Protein AF-0000000065975064 (afdb_homodimer)

Organism: Mycoplasma genitalium (strain ATCC 33530 / DSM 19775 / NCTC 10195 / G37) (NCBI:txid243273)

Sequence (420 aa):
MNKGVFVVIEGVDGAGKTALIEGFKKLYPTKFLNYQLTYTREPGGTLLAEKIRQLLLNETMEPLTEAYLFAAARTEHISKLIKPAIEKEQLVISDRFVFSSFAYQGLSKKIGIDTVKQINHHALRNMMPNFTFILDCNFKEALQRMQKRGNDNLLDEFIKGKNDFDTVRSYYLSLVDKKNCFLINGDNKQEHLEKFIELLTRCLQQPTHYMNKGVFVVIEGVDGAGKTALIEGFKKLYPTKFLNYQLTYTREPGGTLLAEKIRQLLLNETMEPLTEAYLFAAARTEHISKLIKPAIEKEQLVISDRFVFSSFAYQGLSKKIGIDTVKQINHHALRNMMPNFTFILDCNFKEALQRMQKRGNDNLLDEFIKGKNDFDTVRSYYLSLVDKKNCFLINGDNKQEHLEKFIELLTRCLQQPTHY

InterPro domains:
  IPR018094 Thymidylate kinase [MF_00165] (5-204)
  IPR018094 Thymidylate kinase [TIGR00041] (1-197)
  IPR018095 Thymidylate kinase, conserved site [PS01331] (93-105)
  IPR027417 P-loop containing nucleoside triphosphate hydrolase [G3DSA:3.40.50.300] (2-200)
  IPR027417 P-loop containing nucleoside triphosphate hydrolase [SSF52540] (1-206)
  IPR039430 Thymidylate kinase-like domain [PF02223] (9-197)

Secondary structure (DSSP, 8-state):
----EEEEEEE-TTSSHHHHHHHHHHH-SSEETTEEEEEEESS-SSHHHHHHHHHHHH----HHHHHHHHHHHHHHHIIIIIHHHHHTT-EEEEE--HHHHIIIIIIIT-S-HHHHHHHHHHHHTT---SEEEEEE--HHHHHHHHHHH----HHHHGGGSHHHHHHHHHHHHHHTTSTTEEEEE-S-HHHHHHHHHHHHHHHHHS-S--/----EEEEEEE-TTSSHHHHHHHHHHH-SSEETTEEEEEEESS-SSHHHHHHHHHHHH----HHHHHHHHHHHHHHHIIIIIHHHHHTT-EEEEE--HHHHIIIIIIIT-S-HHHHHHHHHHHHTT---SEEEEEE--HHHHHHHHHHH----HHHHGGGSHHHHHHHHHHHHHHTTSTTEEEEE-SSHHHHHHHHHHHHHHHHH-----

Radius of gyration: 24.77 Å; Cα contacts (8 Å, |Δi|>4): 721; chains: 2; bounding box: 46×72×56 Å

Nearest PDB structures (foldseek):
  5h56-assembly1_B  TM=9.099E-01  e=2.171E-15  Aquifex aeolicus VF5
  5xbh-assembly1_B  TM=9.107E-01  e=6.210E-15  Aquifex aeolicus VF5
  4qgh-assembly1_B  TM=8.511E-01  e=8.528E-16  Staphylococcus aureus subsp. aureus MRSA252
  4mqb-assembly1_A  TM=8.575E-01  e=1.442E-15  Staphylococcus aureus subsp. aureus Mu50
  3v9p-assembly3_B-2  TM=7.495E-01  e=4.301E-12  Burkholderia thailandensis E264

Foldseek 3Di:
DAFEAEEEEAEDAQLCLVVLVVVVCVVPVADDDHAGEAEEEPCPRDPVSVVLVVCLFAPDDQLVVNLLSRLVSLLCNCVPPVVVRRVVVHYYYYYDDLLLSLLCSQWLSVPHSVVSCVSNVVSCVVPDGQAYEYRYDDLVSSLVSVVVVVDDTPSNVSCNDPVSVCSSRVSLVVCCVPPRYHYAYSHDSVVRNVVVSVVVVCCSPVVDDD/DAFEAEEEEDEDAQLCLVVLVVVVCVVPVADDDHAGEAEEEPCPRDPVSVVLVVCLFAPDDQLVVNLLSRLVSLLCNCVPPVVVRRVVVHYYYYYDDLLLSLLCSQWLSVPHSVVSCVSNVVSCVVPDGQAYEYRYDDLVSSLVSVVVVVDDTPSNVSCNDPVSVCSSRVSLVVCCVPPRYHYAYSHDSVVRNVVCSVVVVCCRPCVDDD

pLDDT: mean 92.44, std 10.96, range [35.47, 98.88]

Structure (mmCIF, N/CA/C/O backbone):
data_AF-0000000065975064-model_v1
#
loop_
_entity.id
_entity.type
_entity.pdbx_description
1 polymer 'Thymidylate kinase'
#
loop_
_atom_site.group_PDB
_atom_site.id
_atom_site.type_symbol
_atom_site.label_atom_id
_atom_site.label_alt_id
_atom_site.label_comp_id
_atom_site.label_asym_id
_atom_site.label_entity_id
_atom_site.label_seq_id
_atom_site.pdbx_PDB_ins_code
_atom_site.Cartn_x
_atom_site.Cartn_y
_atom_site.Cartn_z
_atom_site.occupancy
_atom_site.B_iso_or_equiv
_atom_site.auth_seq_id
_atom_site.auth_comp_id
_atom_site.auth_asym_id
_atom_site.auth_atom_id
_atom_site.pdbx_PDB_model_num
ATOM 1 N N . MET A 1 1 ? -24.016 27.094 7.59 1 41.75 1 MET A N 1
ATOM 2 C CA . MET A 1 1 ? -23.422 25.969 8.32 1 41.75 1 MET A CA 1
ATOM 3 C C . MET A 1 1 ? -21.984 25.734 7.875 1 41.75 1 MET A C 1
ATOM 5 O O . MET A 1 1 ? -21.703 25.625 6.68 1 41.75 1 MET A O 1
ATOM 9 N N . ASN A 1 2 ? -20.891 26 8.727 1 58.84 2 ASN A N 1
ATOM 10 C CA . ASN A 1 2 ? -19.516 26.094 8.258 1 58.84 2 ASN A CA 1
ATOM 11 C C . ASN A 1 2 ? -19 24.766 7.727 1 58.84 2 ASN A C 1
ATOM 13 O O . ASN A 1 2 ? -19.422 23.703 8.203 1 58.84 2 ASN A O 1
ATOM 17 N N . LYS A 1 3 ? -18.594 24.547 6.613 1 86.44 3 LYS A N 1
ATOM 18 C CA . LYS A 1 3 ? -18.047 23.344 5.988 1 86.44 3 LYS A CA 1
ATOM 19 C C . LYS A 1 3 ? -16.781 22.875 6.707 1 86.44 3 LYS A C 1
ATOM 21 O O . LYS A 1 3 ? -16.016 23.688 7.223 1 86.44 3 LYS A O 1
ATOM 26 N N . GLY A 1 4 ? -16.688 21.656 7.012 1 96.69 4 GLY A N 1
ATOM 27 C CA . GLY A 1 4 ? -15.469 21.109 7.586 1 96.69 4 GLY A CA 1
ATOM 28 C C . GLY A 1 4 ? -14.211 21.609 6.895 1 96.69 4 GLY A C 1
ATOM 29 O O . GLY A 1 4 ? -14.242 21.953 5.715 1 96.69 4 GLY A O 1
ATOM 30 N N . VAL A 1 5 ? -13.164 21.797 7.715 1 97.38 5 VAL A N 1
ATOM 31 C CA . VAL A 1 5 ? -11.906 22.312 7.184 1 97.38 5 VAL A CA 1
ATOM 32 C C . VAL A 1 5 ? -10.781 21.328 7.492 1 97.38 5 VAL A C 1
ATOM 34 O O . VAL A 1 5 ? -10.68 20.828 8.617 1 97.38 5 VAL A O 1
ATOM 37 N N . PHE A 1 6 ? -10.039 21.031 6.559 1 98.12 6 PHE A N 1
ATOM 38 C CA . PHE A 1 6 ? -8.883 20.156 6.703 1 98.12 6 PHE A CA 1
ATOM 39 C C . PHE A 1 6 ? -7.586 20.953 6.621 1 98.12 6 PHE A C 1
ATOM 41 O O . PHE A 1 6 ? -7.27 21.531 5.582 1 98.12 6 PHE A O 1
ATOM 48 N N . VAL A 1 7 ? -6.844 20.922 7.727 1 98.12 7 VAL A N 1
ATOM 49 C CA . VAL A 1 7 ? -5.602 21.672 7.859 1 98.12 7 VAL A CA 1
ATOM 50 C C . VAL A 1 7 ? -4.438 20.719 8.109 1 98.12 7 VAL A C 1
ATOM 52 O O . VAL A 1 7 ? -4.555 19.781 8.891 1 98.12 7 VAL A O 1
ATOM 55 N N . VAL A 1 8 ? -3.324 20.984 7.469 1 98.56 8 VAL A N 1
ATOM 56 C CA . VAL A 1 8 ? -2.166 20.094 7.609 1 98.56 8 VAL A CA 1
ATOM 57 C C . VAL A 1 8 ? -0.935 20.922 7.98 1 98.56 8 VAL A C 1
ATOM 59 O O . VAL A 1 8 ? -0.731 22.016 7.449 1 98.56 8 VAL A O 1
ATOM 62 N N . ILE A 1 9 ? -0.156 20.375 8.898 1 98.25 9 ILE A N 1
ATOM 63 C CA . ILE A 1 9 ? 1.151 20.922 9.234 1 98.25 9 ILE A CA 1
ATOM 64 C C . ILE A 1 9 ? 2.25 20.062 8.609 1 98.25 9 ILE A C 1
ATOM 66 O O . ILE A 1 9 ? 2.379 18.891 8.93 1 98.25 9 ILE A O 1
ATOM 70 N N . GLU A 1 10 ? 3.031 20.656 7.703 1 98.06 10 GLU A N 1
ATOM 71 C CA . GLU A 1 10 ? 4.133 19.984 7.023 1 98.06 10 GLU A CA 1
ATOM 72 C C . GLU A 1 10 ? 5.477 20.609 7.387 1 98.06 10 GLU A C 1
ATOM 74 O O . GLU A 1 10 ? 5.523 21.734 7.914 1 98.06 10 GLU A O 1
ATOM 79 N N . GLY A 1 11 ? 6.527 19.891 7.062 1 95.69 11 GLY A N 1
ATOM 80 C CA . GLY A 1 11 ? 7.883 20.359 7.32 1 95.69 11 GLY A CA 1
ATOM 81 C C . GLY A 1 11 ? 8.867 19.234 7.547 1 95.69 11 GLY A C 1
ATOM 82 O O . GLY A 1 11 ? 8.469 18.078 7.707 1 95.69 11 GLY A O 1
ATOM 83 N N . VAL A 1 12 ? 10.117 19.578 7.59 1 92.88 12 VAL A N 1
ATOM 84 C CA . VAL A 1 12 ? 11.172 18.594 7.75 1 92.88 12 VAL A CA 1
ATOM 85 C C . VAL A 1 12 ? 11.133 18.016 9.164 1 92.88 12 VAL A C 1
ATOM 87 O O . VAL A 1 12 ? 10.516 18.594 10.062 1 92.88 12 VAL A O 1
ATOM 90 N N . ASP A 1 13 ? 11.734 16.875 9.297 1 90.56 13 ASP A N 1
ATOM 91 C CA . ASP A 1 13 ? 11.883 16.297 10.633 1 90.56 13 ASP A CA 1
ATOM 92 C C . ASP A 1 13 ? 12.664 17.234 11.547 1 90.56 13 ASP A C 1
ATOM 94 O O . ASP A 1 13 ? 13.648 17.844 11.133 1 90.56 13 ASP A O 1
ATOM 98 N N . GLY A 1 14 ? 12.148 17.391 12.703 1 89 14 GLY A N 1
ATOM 99 C CA . GLY A 1 14 ? 12.812 18.281 13.648 1 89 14 GLY A CA 1
ATOM 100 C C . GLY A 1 14 ? 12.375 19.719 13.523 1 89 14 GLY A C 1
ATOM 101 O O . GLY A 1 14 ? 12.891 20.594 14.227 1 89 14 GLY A O 1
ATOM 102 N N . ALA A 1 15 ? 11.406 19.984 12.703 1 92.62 15 ALA A N 1
ATOM 103 C CA . ALA A 1 15 ? 11 21.359 12.438 1 92.62 15 ALA A CA 1
ATOM 104 C C . ALA A 1 15 ? 10.156 21.906 13.586 1 92.62 15 ALA A C 1
ATOM 106 O O . ALA A 1 15 ? 9.945 23.125 13.68 1 92.62 15 ALA A O 1
ATOM 107 N N . GLY A 1 16 ? 9.664 21.047 14.445 1 91.69 16 GLY A N 1
ATOM 108 C CA . GLY A 1 16 ? 8.891 21.516 15.586 1 91.69 16 GLY A CA 1
ATOM 109 C C . GLY A 1 16 ? 7.395 21.328 15.398 1 91.69 16 GLY A C 1
ATOM 110 O O . GLY A 1 16 ? 6.594 21.984 16.062 1 91.69 16 GLY A O 1
ATOM 111 N N . LYS A 1 17 ? 6.973 20.453 14.477 1 94.56 17 LYS A N 1
ATOM 112 C CA . LYS A 1 17 ? 5.559 20.219 14.195 1 94.56 17 LYS A CA 1
ATOM 113 C C . LYS A 1 17 ? 4.832 19.688 15.43 1 94.56 17 LYS A C 1
ATOM 115 O O . LYS A 1 17 ? 3.746 20.156 15.766 1 94.56 17 LYS A O 1
ATOM 120 N N . THR A 1 18 ? 5.496 18.719 16.062 1 92.12 18 THR A N 1
ATOM 121 C CA . THR A 1 18 ? 4.895 18.109 17.25 1 92.12 18 THR A CA 1
ATOM 122 C C . THR A 1 18 ? 4.664 19.156 18.344 1 92.12 18 THR A C 1
ATOM 124 O O . THR A 1 18 ? 3.586 19.203 18.938 1 92.12 18 THR A O 1
ATOM 127 N N . ALA A 1 19 ? 5.656 19.969 18.578 1 92.69 19 ALA A N 1
ATOM 128 C CA . ALA A 1 19 ? 5.539 21.031 19.578 1 92.69 19 ALA A CA 1
ATOM 129 C C . ALA A 1 19 ? 4.422 22 19.219 1 92.69 19 ALA A C 1
ATOM 131 O O . ALA A 1 19 ? 3.666 22.438 20.094 1 92.69 19 ALA A O 1
ATOM 132 N N . LEU A 1 20 ? 4.359 22.359 17.969 1 96.38 20 LEU A N 1
ATOM 133 C CA . LEU A 1 20 ? 3.334 23.297 17.5 1 96.38 20 LEU A CA 1
ATOM 134 C C . LEU A 1 20 ? 1.938 22.719 17.734 1 96.38 20 LEU A C 1
ATOM 136 O O . LEU A 1 20 ? 1.075 23.391 18.312 1 96.38 20 LEU A O 1
ATOM 140 N N . ILE A 1 21 ? 1.72 21.5 17.312 1 96.88 21 ILE A N 1
ATOM 141 C CA . ILE A 1 21 ? 0.405 20.875 17.391 1 96.88 21 ILE A CA 1
ATOM 142 C C . ILE A 1 21 ? 0.019 20.641 18.844 1 96.88 21 ILE A C 1
ATOM 144 O O . ILE A 1 21 ? -1.125 20.875 19.234 1 96.88 21 ILE A O 1
ATOM 148 N N . GLU A 1 22 ? 0.979 20.203 19.641 1 95.88 22 GLU A N 1
ATOM 149 C CA . GLU A 1 22 ? 0.704 19.984 21.047 1 95.88 22 GLU A CA 1
ATOM 150 C C . GLU A 1 22 ? 0.386 21.297 21.766 1 95.88 22 GLU A C 1
ATOM 152 O O . GLU A 1 22 ? -0.474 21.328 22.641 1 95.88 22 GLU A O 1
ATOM 157 N N . GLY A 1 23 ? 1.129 22.359 21.453 1 96 23 GLY A N 1
ATOM 158 C CA . GLY A 1 23 ? 0.814 23.672 21.984 1 96 23 GLY A CA 1
ATOM 159 C C . GLY A 1 23 ? -0.581 24.156 21.625 1 96 23 GLY A C 1
ATOM 160 O O . GLY A 1 23 ? -1.303 24.672 22.484 1 96 23 GLY A O 1
ATOM 161 N N . PHE A 1 24 ? -0.93 23.938 20.375 1 97.62 24 PHE A N 1
ATOM 162 C CA . PHE A 1 24 ? -2.264 24.328 19.922 1 97.62 24 PHE A CA 1
ATOM 163 C C . PHE A 1 24 ? -3.332 23.5 20.641 1 97.62 24 PHE A C 1
ATOM 165 O O . PHE A 1 24 ? -4.352 24.047 21.062 1 97.62 24 PHE A O 1
ATOM 172 N N . LYS A 1 25 ? -3.064 22.266 20.75 1 97.62 25 LYS A N 1
ATOM 173 C CA . LYS A 1 25 ? -3.994 21.344 21.406 1 97.62 25 LYS A CA 1
ATOM 174 C C . LYS A 1 25 ? -4.207 21.719 22.859 1 97.62 25 LYS A C 1
ATOM 176 O O . LYS A 1 25 ? -5.309 21.578 23.391 1 97.62 25 LYS A O 1
ATOM 181 N N . LYS A 1 26 ? -3.174 22.141 23.516 1 97.06 26 LYS A N 1
ATOM 182 C CA . LYS A 1 26 ? -3.268 22.547 24.906 1 97.06 26 LYS A CA 1
ATOM 183 C C . LYS A 1 26 ? -4.156 23.781 25.047 1 97.06 26 LYS A C 1
ATOM 185 O O . LYS A 1 26 ? -4.938 23.891 26 1 97.06 26 LYS A O 1
ATOM 190 N N . LEU A 1 27 ? -4.039 24.719 24.125 1 96.69 27 LEU A N 1
ATOM 191 C CA . LEU A 1 27 ? -4.824 25.938 24.156 1 96.69 27 LEU A CA 1
ATOM 192 C C . LEU A 1 27 ? -6.262 25.672 23.719 1 96.69 27 LEU A C 1
ATOM 194 O O . LEU A 1 27 ? -7.195 26.297 24.25 1 96.69 27 LEU A O 1
ATOM 198 N N . TYR A 1 28 ? -6.363 24.75 22.781 1 97.94 28 TYR A N 1
ATOM 199 C CA . TYR A 1 28 ? -7.66 24.469 22.188 1 97.94 28 TYR A CA 1
ATOM 200 C C . TYR A 1 28 ? -7.887 22.953 22.094 1 97.94 28 TYR A C 1
ATOM 202 O O . TYR A 1 28 ? -7.816 22.375 21.016 1 97.94 28 TYR A O 1
ATOM 210 N N . PRO A 1 29 ? -8.312 22.375 23.156 1 96.19 29 PRO A N 1
ATOM 211 C CA . PRO A 1 29 ? -8.422 20.922 23.188 1 96.19 29 PRO A CA 1
ATOM 212 C C . PRO A 1 29 ? -9.602 20.391 22.375 1 96.19 29 PRO A C 1
ATOM 214 O O . PRO A 1 29 ? -9.523 19.297 21.812 1 96.19 29 PRO A O 1
ATOM 217 N N . THR A 1 30 ? -10.625 21.219 22.281 1 96.56 30 THR A N 1
ATOM 218 C CA . THR A 1 30 ? -11.828 20.641 21.688 1 96.56 30 THR A CA 1
ATOM 219 C C . THR A 1 30 ? -12.414 21.578 20.625 1 96.56 30 THR A C 1
ATOM 221 O O . THR A 1 30 ? -13.109 21.141 19.719 1 96.56 30 THR A O 1
ATOM 224 N N . LYS A 1 31 ? -12.148 22.891 20.812 1 97.44 31 LYS A N 1
ATOM 225 C CA . LYS A 1 31 ? -12.781 23.844 19.922 1 97.44 31 LYS A CA 1
ATOM 226 C C . LYS A 1 31 ? -11.836 25 19.594 1 97.44 31 LYS A C 1
ATOM 228 O O . LYS A 1 31 ? -11.016 25.391 20.438 1 97.44 31 LYS A O 1
ATOM 233 N N . PHE A 1 32 ? -11.906 25.5 18.438 1 97.69 32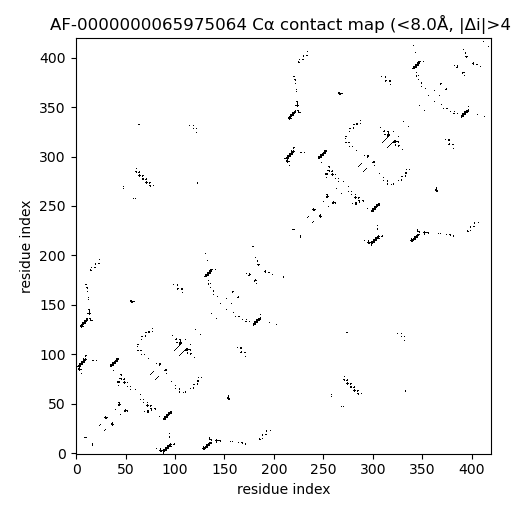 PHE A N 1
ATOM 234 C CA . PHE A 1 32 ? -11.258 26.719 17.953 1 97.69 32 PHE A CA 1
ATOM 235 C C . PHE A 1 32 ? -12.203 27.531 17.078 1 97.69 32 PHE A C 1
ATOM 237 O O . PHE A 1 32 ? -12.734 27.016 16.094 1 97.69 32 PHE A O 1
ATOM 244 N N . LEU A 1 33 ? -12.461 28.797 17.516 1 95.38 33 LEU A N 1
ATOM 245 C CA . LEU A 1 33 ? -13.539 29.578 16.922 1 95.38 33 LEU A CA 1
ATOM 246 C C . LEU A 1 33 ? -14.852 28.797 16.938 1 95.38 33 LEU A C 1
ATOM 248 O O . LEU A 1 33 ? -15.312 28.375 18 1 95.38 33 LEU A O 1
ATOM 252 N N . ASN A 1 34 ? -15.5 28.547 15.883 1 93.88 34 ASN A N 1
ATOM 253 C CA . ASN A 1 34 ? -16.781 27.859 15.867 1 93.88 34 ASN A CA 1
ATOM 254 C C . ASN A 1 34 ? -16.641 26.406 15.406 1 93.88 34 ASN A C 1
ATOM 256 O O . ASN A 1 34 ? -17.641 25.75 15.102 1 93.88 34 ASN A O 1
ATOM 260 N N . TYR A 1 35 ? -15.383 25.891 15.484 1 96.94 35 TYR A N 1
ATOM 261 C CA . TYR A 1 35 ? -15.164 24.547 14.984 1 96.94 35 TYR A CA 1
ATOM 262 C C . TYR A 1 35 ? -14.844 23.578 16.125 1 96.94 35 TYR A C 1
ATOM 264 O O . TYR A 1 35 ? -14.031 23.906 17 1 96.94 35 TYR A O 1
ATOM 272 N N . GLN A 1 36 ? -15.523 22.422 16.141 1 97.94 36 GLN A N 1
ATOM 273 C CA . GLN A 1 36 ? -14.984 21.312 16.906 1 97.94 36 GLN A CA 1
ATOM 274 C C . GLN A 1 36 ? -13.688 20.797 16.281 1 97.94 36 GLN A C 1
ATOM 276 O O . GLN A 1 36 ? -13.562 20.703 15.062 1 97.94 36 GLN A O 1
ATOM 281 N N . LEU A 1 37 ? -12.789 20.391 17.172 1 98.56 37 LEU A N 1
ATOM 282 C CA . LEU A 1 37 ? -11.461 20.062 16.672 1 98.56 37 LEU A CA 1
ATOM 283 C C . LEU A 1 37 ? -11.242 18.547 16.656 1 98.56 37 LEU A C 1
ATOM 285 O O . LEU A 1 37 ? -11.656 17.844 17.594 1 98.56 37 LEU A O 1
ATOM 289 N N . THR A 1 38 ? -10.633 18.062 15.594 1 98.38 38 THR A N 1
ATOM 290 C CA . THR A 1 38 ? -10.078 16.719 15.5 1 98.38 38 THR A CA 1
ATOM 291 C C . THR A 1 38 ? -8.594 16.766 15.141 1 98.38 38 THR A C 1
ATOM 293 O O . THR A 1 38 ? -8.211 17.391 14.148 1 98.38 38 THR A O 1
ATOM 296 N N . TYR A 1 39 ? -7.789 16.125 16 1 98.56 39 TYR A N 1
ATOM 297 C CA . TYR A 1 39 ? -6.355 16.031 15.742 1 98.56 39 TYR A CA 1
ATOM 298 C C . TYR A 1 39 ? -5.977 14.656 15.219 1 98.56 39 TYR A C 1
ATOM 300 O O . TYR A 1 39 ? -6.527 13.641 15.664 1 98.56 39 TYR A O 1
ATOM 308 N N . THR A 1 40 ? -4.996 14.602 14.258 1 98.56 40 THR A N 1
ATOM 309 C CA . THR A 1 40 ? -4.551 13.328 13.711 1 98.56 40 THR A CA 1
ATOM 310 C C . THR A 1 40 ? -3.141 13.445 13.141 1 98.56 40 THR A C 1
ATOM 312 O O . THR A 1 40 ? -2.445 14.43 13.391 1 98.56 40 THR A O 1
ATOM 315 N N . ARG A 1 41 ? -2.666 12.336 12.508 1 98.38 41 ARG A N 1
ATOM 316 C CA . ARG A 1 41 ? -1.312 12.312 11.961 1 98.38 41 ARG A CA 1
ATOM 317 C C . ARG A 1 41 ? -1.181 11.273 10.859 1 98.38 41 ARG A C 1
ATOM 319 O O . ARG A 1 41 ? -1.971 10.328 10.789 1 98.38 41 ARG A O 1
ATOM 326 N N . GLU A 1 42 ? -0.159 11.562 10.008 1 98 42 GLU A N 1
ATOM 327 C CA . GLU A 1 42 ? 0.26 10.531 9.07 1 98 42 GLU A CA 1
ATOM 328 C C . GLU A 1 42 ? 1.736 10.188 9.242 1 98 42 GLU A C 1
ATOM 330 O O . GLU A 1 42 ? 2.549 11.062 9.562 1 98 42 GLU A O 1
ATOM 335 N N . PRO A 1 43 ? 2.129 8.961 8.898 1 97.81 43 PRO A N 1
ATOM 336 C CA . PRO A 1 43 ? 1.184 7.844 8.852 1 97.81 43 PRO A CA 1
ATOM 337 C C . PRO A 1 43 ? 0.541 7.559 10.211 1 97.81 43 PRO A C 1
ATOM 339 O O . PRO A 1 43 ? 1.159 7.793 11.25 1 97.81 43 PRO A O 1
ATOM 342 N N . GLY A 1 44 ? -0.65 7.078 10.242 1 98.25 44 GLY A N 1
ATOM 343 C CA . GLY A 1 44 ? -1.399 6.801 11.453 1 98.25 44 GLY A CA 1
ATOM 344 C C . GLY A 1 44 ? -2.799 7.387 11.445 1 98.25 44 GLY A C 1
ATOM 345 O O . GLY A 1 44 ? -3.391 7.566 10.375 1 98.25 44 GLY A O 1
ATOM 346 N N . GLY A 1 45 ? -3.336 7.559 12.617 1 98 45 GLY A N 1
ATOM 347 C CA . GLY A 1 45 ? -4.609 8.25 12.758 1 98 45 GLY A CA 1
ATOM 348 C C . GLY A 1 45 ? -5.785 7.301 12.93 1 98 45 GLY A C 1
ATOM 349 O O . GLY A 1 45 ? -6.832 7.691 13.445 1 98 45 GLY A O 1
ATOM 350 N N . THR A 1 46 ? -5.668 6.09 12.453 1 98.38 46 THR A N 1
ATOM 351 C CA . THR A 1 46 ? -6.664 5.043 12.664 1 98.38 46 THR A CA 1
ATOM 352 C C . THR A 1 46 ? -6.004 3.758 13.156 1 98.38 46 THR A C 1
ATOM 354 O O . THR A 1 46 ? -4.781 3.621 13.102 1 98.38 46 THR A O 1
ATOM 357 N N . LEU A 1 47 ? -6.797 2.865 13.633 1 97.81 47 LEU A N 1
ATOM 358 C CA . LEU A 1 47 ? -6.254 1.626 14.172 1 97.81 47 LEU A CA 1
ATOM 359 C C . LEU A 1 47 ? -5.367 0.923 13.148 1 97.81 47 LEU A C 1
ATOM 361 O O . LEU A 1 47 ? -4.215 0.599 13.438 1 97.81 47 LEU A O 1
ATOM 365 N N . LEU A 1 48 ? -5.867 0.699 11.977 1 98.31 48 LEU A N 1
ATOM 366 C CA . LEU A 1 48 ? -5.102 -0.002 10.953 1 98.31 48 LEU A CA 1
ATOM 367 C C . LEU A 1 48 ? -3.924 0.846 10.477 1 98.31 48 LEU A C 1
ATOM 369 O O . LEU A 1 48 ? -2.826 0.326 10.266 1 98.31 48 LEU A O 1
ATOM 373 N N . ALA A 1 49 ? -4.141 2.115 10.297 1 98.69 49 ALA A N 1
ATOM 374 C CA . ALA A 1 49 ? -3.061 2.986 9.836 1 98.69 49 ALA A CA 1
ATOM 375 C C . ALA A 1 49 ? -1.912 3.008 10.844 1 98.69 49 ALA A C 1
ATOM 377 O O . ALA A 1 49 ? -0.746 3.127 10.461 1 98.69 49 ALA A O 1
ATOM 378 N N . GLU A 1 50 ? -2.256 2.867 12.148 1 98.62 50 GLU A N 1
ATOM 379 C CA . GLU A 1 50 ? -1.213 2.793 13.164 1 98.62 50 GLU A CA 1
ATOM 380 C C . GLU A 1 50 ? -0.427 1.489 13.055 1 98.62 50 GLU A C 1
ATOM 382 O O . GLU A 1 50 ? 0.778 1.461 13.312 1 98.62 50 GLU A O 1
ATOM 387 N N . LYS A 1 51 ? -1.076 0.436 12.75 1 98.5 51 LYS A N 1
ATOM 388 C CA . LYS A 1 51 ? -0.372 -0.824 12.531 1 98.5 51 LYS A CA 1
ATOM 389 C C . LYS A 1 51 ? 0.57 -0.728 11.336 1 98.5 51 LYS A C 1
ATOM 391 O O . LYS A 1 51 ? 1.694 -1.229 11.375 1 98.5 51 LYS A O 1
ATOM 396 N N . ILE A 1 52 ? 0.087 -0.095 10.273 1 98.69 52 ILE A N 1
ATOM 397 C CA . ILE A 1 52 ? 0.924 0.11 9.094 1 98.69 52 ILE A CA 1
ATOM 398 C C . ILE A 1 52 ? 2.111 0.999 9.453 1 98.69 52 ILE A C 1
ATOM 400 O O . ILE A 1 52 ? 3.236 0.753 9.008 1 98.69 52 ILE A O 1
ATOM 404 N N . ARG A 1 53 ? 1.876 2.023 10.289 1 98.06 53 ARG A N 1
ATOM 405 C CA . ARG A 1 53 ? 2.939 2.902 10.766 1 98.06 53 ARG A CA 1
ATOM 406 C C . ARG A 1 53 ? 4.043 2.105 11.453 1 98.06 53 ARG A C 1
ATOM 408 O O . ARG A 1 53 ? 5.23 2.385 11.258 1 98.06 53 ARG A O 1
ATOM 415 N N . GLN A 1 54 ? 3.641 1.131 12.195 1 97.88 54 GLN A N 1
ATOM 416 C CA . GLN A 1 54 ? 4.629 0.314 12.891 1 97.88 54 GLN A CA 1
ATOM 417 C C . GLN A 1 54 ? 5.531 -0.42 11.898 1 97.88 54 GLN A C 1
ATOM 419 O O . GLN A 1 54 ? 6.73 -0.571 12.141 1 97.88 54 GLN A O 1
ATOM 424 N N . LEU A 1 55 ? 4.996 -0.913 10.828 1 97.94 55 LEU A N 1
ATOM 425 C CA . LEU A 1 55 ? 5.824 -1.532 9.797 1 97.94 55 LEU A CA 1
ATOM 426 C C . LEU A 1 55 ? 6.797 -0.522 9.203 1 97.94 55 LEU A C 1
ATOM 428 O O . LEU A 1 55 ? 7.98 -0.824 9.023 1 97.94 55 LEU A O 1
ATOM 432 N N . LEU A 1 56 ? 6.297 0.675 8.898 1 97.31 56 LEU A N 1
ATOM 433 C CA . LEU A 1 56 ? 7.082 1.734 8.273 1 97.31 56 LEU A CA 1
ATOM 434 C C . LEU A 1 56 ? 8.242 2.146 9.172 1 97.31 56 LEU A C 1
ATOM 436 O O . LEU A 1 56 ? 9.328 2.469 8.68 1 97.31 56 LEU A O 1
ATOM 440 N N . LEU A 1 57 ? 8.008 2.09 10.484 1 95.12 57 LEU A N 1
ATOM 441 C CA . LEU A 1 57 ? 9 2.578 11.438 1 95.12 57 LEU A CA 1
ATOM 442 C C . LEU A 1 57 ? 10.031 1.502 11.75 1 95.12 57 LEU A C 1
ATOM 444 O O . LEU A 1 57 ? 11.172 1.814 12.109 1 95.12 57 LEU A O 1
ATOM 448 N N . ASN A 1 58 ? 9.656 0.214 11.508 1 95.31 58 ASN A N 1
ATOM 449 C CA . ASN A 1 58 ? 10.484 -0.814 12.133 1 95.31 58 ASN A CA 1
ATOM 450 C C . ASN A 1 58 ? 11.008 -1.81 11.102 1 95.31 58 ASN A C 1
ATOM 452 O O . ASN A 1 58 ? 11.914 -2.592 11.398 1 95.31 58 ASN A O 1
ATOM 456 N N . GLU A 1 59 ? 10.484 -1.798 9.953 1 96.12 59 GLU A N 1
ATOM 457 C CA . GLU A 1 59 ? 10.867 -2.795 8.961 1 96.12 59 GLU A CA 1
ATOM 458 C C . GLU A 1 59 ? 11.648 -2.158 7.812 1 96.12 59 GLU A C 1
ATOM 460 O O . GLU A 1 59 ? 11.25 -1.111 7.293 1 96.12 59 GLU A O 1
ATOM 465 N N . THR A 1 60 ? 12.773 -2.787 7.488 1 94.62 60 THR A N 1
ATOM 466 C CA . THR A 1 60 ? 13.461 -2.379 6.266 1 94.62 60 THR A CA 1
ATOM 467 C C . THR A 1 60 ? 12.648 -2.762 5.035 1 94.62 60 THR A C 1
ATOM 469 O O . THR A 1 60 ? 12.07 -3.85 4.98 1 94.62 60 THR A O 1
ATOM 472 N N . MET A 1 61 ? 12.641 -1.859 4.039 1 96.75 61 MET A N 1
ATOM 473 C CA . MET A 1 61 ? 11.828 -2.135 2.855 1 96.75 61 MET A CA 1
ATOM 474 C C . MET A 1 61 ? 12.336 -1.342 1.653 1 96.75 61 MET A C 1
ATOM 476 O O . MET A 1 61 ? 13.133 -0.416 1.806 1 96.75 61 MET A O 1
ATOM 480 N N . GLU A 1 62 ? 11.859 -1.733 0.457 1 95.25 62 GLU A N 1
ATOM 481 C CA . GLU A 1 62 ? 12.078 -0.947 -0.754 1 95.25 62 GLU A CA 1
ATOM 482 C C . GLU A 1 62 ? 11.359 0.398 -0.675 1 95.25 62 GLU A C 1
ATOM 484 O O . GLU A 1 62 ? 10.25 0.486 -0.146 1 95.25 62 GLU A O 1
ATOM 489 N N . PRO A 1 63 ? 12.023 1.415 -1.271 1 96.56 63 PRO A N 1
ATOM 490 C CA . PRO A 1 63 ? 11.367 2.725 -1.271 1 96.56 63 PRO A CA 1
ATOM 491 C C . PRO A 1 63 ? 9.969 2.684 -1.871 1 96.56 63 PRO A C 1
ATOM 493 O O . PRO A 1 63 ? 9.047 3.314 -1.345 1 96.56 63 PRO A O 1
ATOM 496 N N . LEU A 1 64 ? 9.836 1.939 -2.893 1 98.06 64 LEU A N 1
ATOM 497 C CA . LEU A 1 64 ? 8.539 1.848 -3.549 1 98.06 64 LEU A CA 1
ATOM 498 C C . LEU A 1 64 ? 7.512 1.187 -2.633 1 98.06 64 LEU A C 1
ATOM 500 O O . LEU A 1 64 ? 6.34 1.58 -2.615 1 98.06 64 LEU A O 1
ATOM 504 N N . THR A 1 65 ? 7.906 0.143 -1.886 1 98.44 65 THR A N 1
ATOM 505 C CA . THR A 1 65 ? 7.035 -0.484 -0.898 1 98.44 65 THR A CA 1
ATOM 506 C C . THR A 1 65 ? 6.555 0.539 0.126 1 98.44 65 THR A C 1
ATOM 508 O O . THR A 1 65 ? 5.371 0.566 0.477 1 98.44 65 THR A O 1
ATOM 511 N N . GLU A 1 66 ? 7.473 1.343 0.555 1 98.12 66 GLU A N 1
ATOM 512 C CA . GLU A 1 66 ? 7.16 2.396 1.518 1 98.12 66 GLU A CA 1
ATOM 513 C C . GLU A 1 66 ? 6.078 3.33 0.985 1 98.12 66 GLU A C 1
ATOM 515 O O . GLU A 1 66 ? 5.129 3.66 1.7 1 98.12 66 GLU A O 1
ATOM 520 N N . ALA A 1 67 ? 6.227 3.74 -0.266 1 98.69 67 ALA A N 1
ATOM 521 C CA . ALA A 1 67 ? 5.25 4.633 -0.886 1 98.69 67 ALA A CA 1
ATOM 522 C C . ALA A 1 67 ? 3.857 4.008 -0.883 1 98.69 67 ALA A C 1
ATOM 524 O O . ALA A 1 67 ? 2.867 4.684 -0.588 1 98.69 67 ALA A O 1
ATOM 525 N N . TYR A 1 68 ? 3.785 2.762 -1.169 1 98.88 68 TYR A N 1
ATOM 526 C CA . TYR A 1 68 ? 2.5 2.072 -1.204 1 98.88 68 TYR A CA 1
ATOM 527 C C . TYR A 1 68 ? 1.913 1.94 0.196 1 98.88 68 TYR A C 1
ATOM 529 O O . TYR A 1 68 ? 0.696 2.021 0.376 1 98.88 68 TYR A O 1
ATOM 537 N N . LEU A 1 69 ? 2.75 1.66 1.181 1 98.88 69 LEU A N 1
ATOM 538 C CA . LEU A 1 69 ? 2.262 1.544 2.551 1 98.88 69 LEU A CA 1
ATOM 539 C C . LEU A 1 69 ? 1.73 2.883 3.053 1 98.88 69 LEU A C 1
ATOM 541 O O . LEU A 1 69 ? 0.717 2.93 3.754 1 98.88 69 LEU A O 1
ATOM 545 N N . PHE A 1 70 ? 2.406 3.988 2.689 1 98.81 70 PHE A N 1
ATOM 546 C CA . PHE A 1 70 ? 1.888 5.305 3.041 1 98.81 70 PHE A CA 1
ATOM 547 C C . PHE A 1 70 ? 0.519 5.535 2.41 1 98.81 70 PHE A C 1
ATOM 549 O O . PHE A 1 70 ? -0.392 6.047 3.062 1 98.81 70 PHE A O 1
ATOM 556 N N . ALA A 1 71 ? 0.384 5.137 1.162 1 98.88 71 ALA A N 1
ATOM 557 C CA . ALA A 1 71 ? -0.89 5.305 0.468 1 98.88 71 ALA A CA 1
ATOM 558 C C . ALA A 1 71 ? -1.983 4.461 1.112 1 98.88 71 ALA A C 1
ATOM 560 O O . ALA A 1 71 ? -3.125 4.906 1.249 1 98.88 71 ALA A O 1
ATOM 561 N N . ALA A 1 72 ? -1.614 3.26 1.503 1 98.88 72 ALA A N 1
ATOM 562 C CA . ALA A 1 72 ? -2.574 2.381 2.164 1 98.88 72 ALA A CA 1
ATOM 563 C C . ALA A 1 72 ? -3.055 2.982 3.48 1 98.88 72 ALA A C 1
ATOM 565 O O . ALA A 1 72 ? -4.258 3.041 3.744 1 98.88 72 ALA A O 1
ATOM 566 N N . ALA A 1 73 ? -2.143 3.449 4.293 1 98.81 73 ALA A N 1
ATOM 567 C CA . ALA A 1 73 ? -2.488 4.078 5.566 1 98.81 73 ALA A CA 1
ATOM 568 C C . ALA A 1 73 ? -3.363 5.309 5.348 1 98.81 73 ALA A C 1
ATOM 570 O O . ALA A 1 73 ? -4.328 5.527 6.086 1 98.81 73 ALA A O 1
ATOM 571 N N . ARG A 1 74 ? -3.035 6.039 4.363 1 98.81 74 ARG A N 1
ATOM 572 C CA . ARG A 1 74 ? -3.744 7.277 4.066 1 98.81 74 ARG A CA 1
ATOM 573 C C . ARG A 1 74 ? -5.18 7 3.633 1 98.81 74 ARG A C 1
ATOM 575 O O . ARG A 1 74 ? -6.094 7.746 3.986 1 98.81 74 ARG A O 1
ATOM 582 N N . THR A 1 75 ? -5.387 5.906 2.855 1 98.44 75 THR A N 1
ATOM 583 C CA . THR A 1 75 ? -6.734 5.523 2.453 1 98.44 75 THR A CA 1
ATOM 584 C C . THR A 1 75 ? -7.625 5.305 3.674 1 98.44 75 THR A C 1
ATOM 586 O O . THR A 1 75 ? -8.75 5.812 3.729 1 98.44 75 THR A O 1
ATOM 589 N N . GLU A 1 76 ? -7.133 4.605 4.637 1 98.06 76 GLU A N 1
ATOM 590 C CA . GLU A 1 76 ? -7.867 4.355 5.871 1 98.06 76 GLU A CA 1
ATOM 591 C C . GLU A 1 76 ? -8.07 5.645 6.664 1 98.06 76 GLU A C 1
ATOM 593 O O . GLU A 1 76 ? -9.148 5.871 7.219 1 98.06 76 GLU A O 1
ATOM 598 N N . HIS A 1 77 ? -7.055 6.406 6.691 1 98.62 77 HIS A N 1
ATOM 599 C CA . HIS A 1 77 ? -7.07 7.664 7.426 1 98.62 77 HIS A CA 1
ATOM 600 C C . HIS A 1 77 ? -8.18 8.586 6.918 1 98.62 77 HIS A C 1
ATOM 602 O O . HIS A 1 77 ? -8.992 9.078 7.703 1 98.62 77 HIS A O 1
ATOM 608 N N . ILE A 1 78 ? -8.227 8.734 5.621 1 98.56 78 ILE A N 1
ATOM 609 C CA . ILE A 1 78 ? -9.211 9.609 4.984 1 98.56 78 ILE A CA 1
ATOM 610 C C . ILE A 1 78 ? -10.617 9.039 5.188 1 98.56 78 ILE A C 1
ATOM 612 O O . ILE A 1 78 ? -11.523 9.742 5.625 1 98.56 78 ILE A O 1
ATOM 616 N N . SER A 1 79 ? -10.727 7.75 4.957 1 97.5 79 SER A N 1
ATOM 617 C CA . SER A 1 79 ? -12.047 7.137 4.93 1 97.5 79 SER A CA 1
ATOM 618 C C . SER A 1 79 ? -12.641 7.039 6.332 1 97.5 79 SER A C 1
ATOM 620 O O . SER A 1 79 ? -13.852 7.184 6.508 1 97.5 79 SER A O 1
ATOM 622 N N . LYS A 1 80 ? -11.789 6.848 7.289 1 98 80 LYS A N 1
ATOM 623 C CA . LYS A 1 80 ? -12.328 6.473 8.594 1 98 80 LYS A CA 1
ATOM 624 C C . LYS A 1 80 ? -12.273 7.645 9.57 1 98 80 LYS A C 1
ATOM 626 O O . LYS A 1 80 ? -12.953 7.641 10.594 1 98 80 LYS A O 1
ATOM 631 N N . LEU A 1 81 ? -11.484 8.648 9.227 1 98.44 81 LEU A N 1
ATOM 632 C CA . LEU A 1 81 ? -11.352 9.711 10.219 1 98.44 81 LEU A CA 1
ATOM 633 C C . LEU A 1 81 ? -11.531 11.086 9.57 1 98.44 81 LEU A C 1
ATOM 635 O O . LEU A 1 81 ? -12.43 11.844 9.953 1 98.44 81 LEU A O 1
ATOM 639 N N . ILE A 1 82 ? -10.766 11.406 8.57 1 98.56 82 ILE A N 1
ATOM 640 C CA . ILE A 1 82 ? -10.703 12.766 8.047 1 98.56 82 ILE A CA 1
ATOM 641 C C . ILE A 1 82 ? -12.039 13.133 7.398 1 98.56 82 ILE A C 1
ATOM 643 O O . ILE A 1 82 ? -12.664 14.125 7.77 1 98.56 82 ILE A O 1
ATOM 647 N N . LYS A 1 83 ? -12.492 12.32 6.457 1 97.81 83 LYS A N 1
ATOM 648 C CA . LYS A 1 83 ? -13.719 12.625 5.719 1 97.81 83 LYS A CA 1
ATOM 649 C C . LYS A 1 83 ? -14.922 12.68 6.652 1 97.81 83 LYS A C 1
ATOM 651 O O . LYS A 1 83 ? -15.703 13.633 6.609 1 97.81 83 LYS A O 1
ATOM 656 N N . PRO A 1 84 ? -15.102 11.664 7.523 1 98 84 PRO A N 1
ATOM 657 C CA . PRO A 1 84 ? -16.234 11.734 8.453 1 98 84 PRO A CA 1
ATOM 658 C C . PRO A 1 84 ? -16.188 12.977 9.336 1 98 84 PRO A C 1
ATOM 660 O O . PRO A 1 84 ? -17.234 13.586 9.594 1 98 84 PRO A O 1
ATOM 663 N N . ALA A 1 85 ? -15.023 13.398 9.766 1 98.25 85 ALA A N 1
ATOM 664 C CA . ALA A 1 85 ? -14.898 14.586 10.602 1 98.25 85 ALA A CA 1
ATOM 665 C C . ALA A 1 85 ? -15.258 15.844 9.828 1 98.25 85 ALA A C 1
ATOM 667 O O . ALA A 1 85 ? -15.93 16.734 10.352 1 98.25 85 ALA A O 1
ATOM 668 N N . ILE A 1 86 ? -14.828 15.906 8.602 1 97.62 86 ILE A N 1
ATOM 669 C CA . ILE A 1 86 ? -15.133 17.047 7.742 1 97.62 86 ILE A CA 1
ATOM 670 C C . ILE A 1 86 ? -16.641 17.125 7.496 1 97.62 86 ILE A C 1
ATOM 672 O O . ILE A 1 86 ? -17.219 18.203 7.512 1 97.62 86 ILE A O 1
ATOM 676 N N . GLU A 1 87 ? -17.234 15.961 7.312 1 96.94 87 GLU A N 1
ATOM 677 C CA . GLU A 1 87 ? -18.672 15.891 7.078 1 96.94 87 GLU A CA 1
ATOM 678 C C . GLU A 1 87 ? -19.453 16.328 8.312 1 96.94 87 GLU A C 1
ATOM 680 O O . GLU A 1 87 ? -20.578 16.828 8.195 1 96.94 87 GLU A O 1
ATOM 685 N N . LYS A 1 88 ? -18.859 16.25 9.43 1 97.5 88 LYS A N 1
ATOM 686 C CA . LYS A 1 88 ? -19.469 16.703 10.68 1 97.5 88 LYS A CA 1
ATOM 687 C C . LYS A 1 88 ? -19.109 18.156 10.961 1 97.5 88 LYS A C 1
ATOM 689 O O . LYS A 1 88 ? -19.266 18.641 12.086 1 97.5 88 LYS A O 1
ATOM 694 N N . GLU A 1 89 ? -18.422 18.781 9.93 1 97.5 89 GLU A N 1
ATOM 695 C CA . GLU A 1 89 ? -18.125 20.203 9.93 1 97.5 89 GLU A CA 1
ATOM 696 C C . GLU A 1 89 ? -17.062 20.531 10.977 1 97.5 89 GLU A C 1
ATOM 698 O O . GLU A 1 89 ? -17.125 21.594 11.609 1 97.5 89 GLU A O 1
ATOM 703 N N . GLN A 1 90 ? -16.172 19.625 11.156 1 98.31 90 GLN A N 1
ATOM 704 C CA . GLN A 1 90 ? -15.094 19.844 12.125 1 98.31 90 GLN A CA 1
ATOM 705 C C . GLN A 1 90 ? -13.867 20.453 11.453 1 98.31 90 GLN A C 1
ATOM 707 O O . GLN A 1 90 ? -13.797 20.516 10.227 1 98.31 90 GLN A O 1
ATOM 712 N N . LEU A 1 91 ? -13.031 21.031 12.273 1 98.25 91 LEU A N 1
ATOM 713 C CA . LEU A 1 91 ? -11.68 21.406 11.883 1 98.25 91 LEU A CA 1
ATOM 714 C C . LEU A 1 91 ? -10.688 20.281 12.172 1 98.25 91 LEU A C 1
ATOM 716 O O . LEU A 1 91 ? -10.406 19.984 13.328 1 98.25 91 LEU A O 1
ATOM 720 N N . VAL A 1 92 ? -10.219 19.672 11.109 1 98.56 92 VAL A N 1
ATOM 721 C CA . VAL A 1 92 ? -9.266 18.578 11.234 1 98.56 92 VAL A CA 1
ATOM 722 C C . VAL A 1 92 ? -7.84 19.109 11.055 1 98.56 92 VAL A C 1
ATOM 724 O O . VAL A 1 92 ? -7.523 19.719 10.039 1 98.56 92 VAL A O 1
ATOM 727 N N . ILE A 1 93 ? -7.004 18.875 12.039 1 98.75 93 ILE A N 1
ATOM 728 C CA . ILE A 1 93 ? -5.598 19.25 11.977 1 98.75 93 ILE A CA 1
ATOM 729 C C . ILE A 1 93 ? -4.723 18 11.969 1 98.75 93 ILE A C 1
ATOM 731 O O . ILE A 1 93 ? -4.75 17.203 12.914 1 98.75 93 ILE A O 1
ATOM 735 N N . SER A 1 94 ? -3.955 17.844 10.945 1 98.69 94 SER A N 1
ATOM 736 C CA . SER A 1 94 ? -3.143 16.641 10.797 1 98.69 94 SER A CA 1
ATOM 737 C C . SER A 1 94 ? -1.655 16.984 10.758 1 98.69 94 SER A C 1
ATOM 739 O O . SER A 1 94 ? -1.243 17.906 10.062 1 98.69 94 SER A O 1
ATOM 741 N N . ASP A 1 95 ? -0.892 16.203 11.523 1 98.38 95 ASP A N 1
ATOM 742 C CA . ASP A 1 95 ? 0.557 16.188 11.344 1 98.38 95 ASP A CA 1
ATOM 743 C C . ASP A 1 95 ? 0.945 15.422 10.086 1 98.38 95 ASP A C 1
ATOM 745 O O . ASP A 1 95 ? 0.938 14.188 10.07 1 98.38 95 ASP A O 1
ATOM 749 N N . ARG A 1 96 ? 1.268 16.156 9.078 1 98.5 96 ARG A N 1
ATOM 750 C CA . ARG A 1 96 ? 1.669 15.648 7.77 1 98.5 96 ARG A CA 1
ATOM 751 C C . ARG A 1 96 ? 0.473 15.094 7.008 1 98.5 96 ARG A C 1
ATOM 753 O O . ARG A 1 96 ? -0.602 14.906 7.578 1 98.5 96 ARG A O 1
ATOM 760 N N . PHE A 1 97 ? 0.63 14.992 5.707 1 98.38 97 PHE A N 1
ATOM 761 C CA . PHE A 1 97 ? -0.274 14.391 4.734 1 98.38 97 PHE A CA 1
ATOM 762 C C . PHE A 1 97 ? 0.468 14.031 3.453 1 98.38 97 PHE A C 1
ATOM 764 O O . PHE A 1 97 ? 1.562 13.469 3.5 1 98.38 97 PHE A O 1
ATOM 771 N N . VAL A 1 98 ? -0.02 14.312 2.297 1 98.56 98 VAL A N 1
ATOM 772 C CA . VAL A 1 98 ? 0.494 13.695 1.078 1 98.56 98 VAL A CA 1
ATOM 773 C C . VAL A 1 98 ? 1.759 14.422 0.626 1 98.56 98 VAL A C 1
ATOM 775 O O . VAL A 1 98 ? 2.617 13.836 -0.035 1 98.56 98 VAL A O 1
ATOM 778 N N . PHE A 1 99 ? 1.955 15.703 0.945 1 97.94 99 PHE A N 1
ATOM 779 C CA . PHE A 1 99 ? 3.143 16.422 0.513 1 97.94 99 PHE A CA 1
ATOM 780 C C . PHE A 1 99 ? 4.402 15.805 1.104 1 97.94 99 PHE A C 1
ATOM 782 O O . PHE A 1 99 ? 5.461 15.82 0.473 1 97.94 99 PHE A O 1
ATOM 789 N N . SER A 1 100 ? 4.242 15.234 2.285 1 97.69 100 SER A N 1
ATOM 790 C CA . SER A 1 100 ? 5.371 14.508 2.861 1 97.69 100 SER A CA 1
ATOM 791 C C . SER A 1 100 ? 5.773 13.328 1.983 1 97.69 100 SER A C 1
ATOM 793 O O . SER A 1 100 ? 6.961 13.055 1.812 1 97.69 100 SER A O 1
ATOM 795 N N . SER A 1 101 ? 4.785 12.617 1.427 1 98.19 101 SER A N 1
ATOM 796 C CA . SER A 1 101 ? 5.102 11.508 0.536 1 98.19 101 SER A CA 1
ATOM 797 C C . SER A 1 101 ? 5.844 11.984 -0.707 1 98.19 101 SER A C 1
ATOM 799 O O . SER A 1 101 ? 6.785 11.336 -1.164 1 98.19 101 SER A O 1
ATOM 801 N N . PHE A 1 102 ? 5.449 13.125 -1.248 1 98.25 102 PHE A N 1
ATOM 802 C CA . PHE A 1 102 ? 6.121 13.672 -2.418 1 98.25 102 PHE A CA 1
ATOM 803 C C . PHE A 1 102 ? 7.562 14.047 -2.09 1 98.25 102 PHE A C 1
ATOM 805 O O . PHE A 1 102 ? 8.477 13.773 -2.871 1 98.25 102 PHE A O 1
ATOM 812 N N . ALA A 1 103 ? 7.754 14.602 -0.935 1 97.19 103 ALA A N 1
ATOM 813 C CA . ALA A 1 103 ? 9.078 15.062 -0.517 1 97.19 103 ALA A CA 1
ATOM 814 C C . ALA A 1 103 ? 9.992 13.883 -0.206 1 97.19 103 ALA A C 1
ATOM 816 O O . ALA A 1 103 ? 11.117 13.812 -0.706 1 97.19 103 ALA A O 1
ATOM 817 N N . TYR A 1 104 ? 9.5 12.961 0.521 1 95.75 104 TYR A N 1
ATOM 818 C CA . TYR A 1 104 ? 10.367 11.914 1.049 1 95.75 104 TYR A CA 1
ATOM 819 C C . TYR A 1 104 ? 10.484 10.758 0.069 1 95.75 104 TYR A C 1
ATOM 821 O O . TYR A 1 104 ? 11.57 10.469 -0.438 1 95.75 104 TYR A O 1
ATOM 829 N N . GLN A 1 105 ? 9.398 10.156 -0.287 1 96.75 105 GLN A N 1
ATOM 830 C CA . GLN A 1 105 ? 9.469 9.047 -1.232 1 96.75 105 GLN A CA 1
ATOM 831 C C . GLN A 1 105 ? 9.766 9.539 -2.643 1 96.75 105 GLN A C 1
ATOM 833 O O . GLN A 1 105 ? 10.555 8.93 -3.369 1 96.75 105 GLN A O 1
ATOM 838 N N . GLY A 1 106 ? 9.18 10.648 -3.027 1 97.88 106 GLY A N 1
ATOM 839 C CA . GLY A 1 106 ? 9.328 11.164 -4.379 1 97.88 106 GLY A CA 1
ATOM 840 C C . GLY A 1 106 ? 10.719 11.695 -4.668 1 97.88 106 GLY A C 1
ATOM 841 O O . GLY A 1 106 ? 11.305 11.398 -5.715 1 97.88 106 GLY A O 1
ATOM 842 N N . LEU A 1 107 ? 11.234 12.469 -3.713 1 96.56 107 LEU A N 1
ATOM 843 C CA . LEU A 1 107 ? 12.477 13.18 -3.984 1 96.56 107 LEU A CA 1
ATOM 844 C C . LEU A 1 107 ? 13.641 12.555 -3.219 1 96.56 107 LEU A C 1
ATOM 846 O O . LEU A 1 107 ? 14.625 12.117 -3.822 1 96.56 107 LEU A O 1
ATOM 850 N N . SER A 1 108 ? 13.5 12.453 -1.934 1 93.38 108 SER A N 1
ATOM 851 C CA . SER A 1 108 ? 14.617 11.961 -1.133 1 93.38 108 SER A CA 1
ATOM 852 C C . SER A 1 108 ? 14.945 10.516 -1.469 1 93.38 108 SER A C 1
ATOM 854 O O . SER A 1 108 ? 16.109 10.172 -1.702 1 93.38 108 SER A O 1
ATOM 856 N N . LYS A 1 109 ? 13.938 9.688 -1.569 1 94.31 109 LYS A N 1
ATOM 857 C CA . LYS A 1 109 ? 14.141 8.273 -1.886 1 94.31 109 LYS A CA 1
ATOM 858 C C . LYS A 1 109 ? 14.203 8.055 -3.395 1 94.31 109 LYS A C 1
ATOM 860 O O . LYS A 1 109 ? 14.312 6.918 -3.855 1 94.31 109 LYS A O 1
ATOM 865 N N . LYS A 1 110 ? 13.945 9.055 -4.16 1 95.5 110 LYS A N 1
ATOM 866 C CA . LYS A 1 110 ? 14.211 9.133 -5.594 1 95.5 110 LYS A CA 1
ATOM 867 C C . LYS A 1 110 ? 13.266 8.227 -6.379 1 95.5 110 LYS A C 1
ATOM 869 O O . LYS A 1 110 ? 13.633 7.703 -7.43 1 95.5 110 LYS A O 1
ATOM 874 N N . ILE A 1 111 ? 12.109 7.984 -5.855 1 97 111 ILE A N 1
ATOM 875 C CA . ILE A 1 111 ? 11.094 7.242 -6.594 1 97 111 ILE A CA 1
ATOM 876 C C . ILE A 1 111 ? 10.586 8.086 -7.758 1 97 111 ILE A C 1
ATOM 878 O O . ILE A 1 111 ? 10.133 7.547 -8.773 1 97 111 ILE A O 1
ATOM 882 N N . GLY A 1 112 ? 10.727 9.375 -7.629 1 97.94 112 GLY A N 1
ATOM 883 C CA . GLY A 1 112 ? 10.133 10.312 -8.562 1 97.94 112 GLY A CA 1
ATOM 884 C C . GLY A 1 112 ? 8.797 10.859 -8.086 1 97.94 112 GLY A C 1
ATOM 885 O O . GLY A 1 112 ? 7.902 10.086 -7.723 1 97.94 112 GLY A O 1
ATOM 886 N N . ILE A 1 113 ? 8.562 12.172 -8.102 1 97.69 113 ILE A N 1
ATOM 887 C CA . ILE A 1 113 ? 7.367 12.836 -7.586 1 97.69 113 ILE A CA 1
ATOM 888 C C . ILE A 1 113 ? 6.145 12.375 -8.375 1 97.69 113 ILE A C 1
ATOM 890 O O . ILE A 1 113 ? 5.086 12.109 -7.797 1 97.69 113 ILE A O 1
ATOM 894 N N . ASP A 1 114 ? 6.262 12.242 -9.672 1 98.12 114 ASP A N 1
ATOM 895 C CA . ASP A 1 114 ? 5.137 11.859 -10.516 1 98.12 114 ASP A CA 1
ATOM 896 C C . ASP A 1 114 ? 4.668 10.438 -10.188 1 98.12 114 ASP A C 1
ATOM 898 O O . ASP A 1 114 ? 3.465 10.172 -10.172 1 98.12 114 ASP A O 1
ATOM 902 N N . THR A 1 115 ? 5.629 9.57 -9.984 1 98.31 115 THR A N 1
ATOM 903 C CA . THR A 1 115 ? 5.297 8.203 -9.602 1 98.31 115 THR A CA 1
ATOM 904 C C . THR A 1 115 ? 4.527 8.18 -8.281 1 98.31 115 THR A C 1
ATOM 906 O O . THR A 1 115 ? 3.494 7.52 -8.172 1 98.31 115 THR A O 1
ATOM 909 N N . VAL A 1 116 ? 4.996 8.945 -7.312 1 98.69 116 VAL A N 1
ATOM 910 C CA . VAL A 1 116 ? 4.355 8.977 -6.004 1 98.69 116 VAL A CA 1
ATOM 911 C C . VAL A 1 116 ? 2.977 9.625 -6.113 1 98.69 116 VAL A C 1
ATOM 913 O O . VAL A 1 116 ? 2.033 9.219 -5.434 1 98.69 116 VAL A O 1
ATOM 916 N N . LYS A 1 117 ? 2.836 10.625 -7.004 1 98.19 117 LYS A N 1
ATOM 917 C CA . LYS A 1 117 ? 1.529 11.227 -7.266 1 98.19 117 LYS A CA 1
ATOM 918 C C . LYS A 1 117 ? 0.558 10.195 -7.832 1 98.19 117 LYS A C 1
ATOM 920 O O . LYS A 1 117 ? -0.6 10.133 -7.414 1 98.19 117 LYS A O 1
ATOM 925 N N . GLN A 1 118 ? 1.03 9.414 -8.711 1 98.12 118 GLN A N 1
ATOM 926 C CA . GLN A 1 118 ? 0.195 8.383 -9.32 1 98.12 118 GLN A CA 1
ATOM 927 C C . GLN A 1 118 ? -0.22 7.336 -8.289 1 98.12 118 GLN A C 1
ATOM 929 O O . GLN A 1 118 ? -1.377 6.91 -8.266 1 98.12 118 GLN A O 1
ATOM 934 N N . ILE A 1 119 ? 0.712 6.965 -7.473 1 98.56 119 ILE A N 1
ATOM 935 C CA . ILE A 1 119 ? 0.44 5.973 -6.441 1 98.56 119 ILE A CA 1
ATOM 936 C C . ILE A 1 119 ? -0.63 6.5 -5.488 1 98.56 119 ILE A C 1
ATOM 938 O O . ILE A 1 119 ? -1.508 5.75 -5.055 1 98.56 119 ILE A O 1
ATOM 942 N N . ASN A 1 120 ? -0.638 7.781 -5.215 1 98.62 120 ASN A N 1
ATOM 943 C CA . ASN A 1 120 ? -1.539 8.336 -4.211 1 98.62 120 ASN A CA 1
ATOM 944 C C . ASN A 1 120 ? -2.859 8.781 -4.832 1 98.62 120 ASN A C 1
ATOM 946 O O . ASN A 1 120 ? -3.787 9.172 -4.117 1 98.62 120 ASN A O 1
ATOM 950 N N . HIS A 1 121 ? -2.977 8.719 -6.137 1 98.19 121 HIS A N 1
ATOM 951 C CA . HIS A 1 121 ? -4.113 9.297 -6.84 1 98.19 121 HIS A CA 1
ATOM 952 C C . HIS A 1 121 ? -5.434 8.75 -6.312 1 98.19 121 HIS A C 1
ATOM 954 O O . HIS A 1 121 ? -6.312 9.516 -5.914 1 98.19 121 HIS A O 1
ATOM 960 N N . HIS A 1 122 ? -5.566 7.52 -6.281 1 97.88 122 HIS A N 1
ATOM 961 C CA . HIS A 1 122 ? -6.824 6.926 -5.848 1 97.88 122 HIS A CA 1
ATOM 962 C C . HIS A 1 122 ? -6.961 6.969 -4.328 1 97.88 122 HIS A C 1
ATOM 964 O O . HIS A 1 122 ? -8.07 7.055 -3.803 1 97.88 122 HIS A O 1
ATOM 970 N N . ALA A 1 123 ? -5.82 6.93 -3.598 1 98.19 123 ALA A N 1
ATOM 971 C CA . ALA A 1 123 ? -5.848 6.992 -2.139 1 98.19 123 ALA A CA 1
ATOM 972 C C . ALA A 1 123 ? -6.461 8.305 -1.658 1 98.19 123 ALA A C 1
ATOM 974 O O . ALA A 1 123 ? -7.207 8.328 -0.678 1 98.1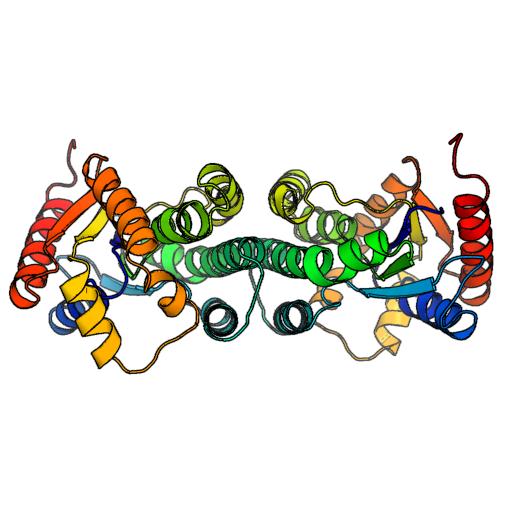9 123 ALA A O 1
ATOM 975 N N . LEU A 1 124 ? -6.23 9.367 -2.359 1 97.56 124 LEU A N 1
ATOM 976 C CA . LEU A 1 124 ? -6.633 10.711 -1.962 1 97.56 124 LEU A CA 1
ATOM 977 C C . LEU A 1 124 ? -8.102 10.953 -2.279 1 97.56 124 LEU A C 1
ATOM 979 O O . LEU A 1 124 ? -8.766 11.75 -1.606 1 97.56 124 LEU A O 1
ATOM 983 N N . ARG A 1 125 ? -8.703 10.258 -3.236 1 90.12 125 ARG A N 1
ATOM 984 C CA . ARG A 1 125 ? -10.07 10.477 -3.676 1 90.12 125 ARG A CA 1
ATOM 985 C C . ARG A 1 125 ? -10.391 11.969 -3.764 1 90.12 125 ARG A C 1
ATOM 987 O O . ARG A 1 125 ? -11.391 12.43 -3.209 1 90.12 125 ARG A O 1
ATOM 994 N N . ASN A 1 126 ? -9.5 12.773 -4.195 1 89.31 126 ASN A N 1
ATOM 995 C CA . ASN A 1 126 ? -9.648 14.219 -4.375 1 89.31 126 ASN A CA 1
ATOM 996 C C . ASN A 1 126 ? -9.602 14.953 -3.041 1 89.31 126 ASN A C 1
ATOM 998 O O . ASN A 1 126 ? -9.992 16.125 -2.961 1 89.31 126 ASN A O 1
ATOM 1002 N N . MET A 1 127 ? -9.273 14.25 -2.002 1 94.5 127 MET A N 1
ATOM 1003 C CA . MET A 1 127 ? -9.117 14.891 -0.699 1 94.5 127 MET A CA 1
ATOM 1004 C C . MET A 1 127 ? -7.777 15.609 -0.604 1 94.5 127 MET A C 1
ATOM 1006 O O . MET A 1 127 ? -6.723 14.977 -0.728 1 94.5 127 MET A O 1
ATOM 1010 N N . MET A 1 128 ? -7.805 16.875 -0.518 1 96 128 MET A N 1
ATOM 1011 C CA . MET A 1 128 ? -6.637 17.703 -0.238 1 96 128 MET A CA 1
ATOM 1012 C C . MET A 1 128 ? -6.918 18.688 0.902 1 96 128 MET A C 1
ATOM 1014 O O . MET A 1 128 ? -8.062 19.078 1.118 1 96 128 MET A O 1
ATOM 1018 N N . PRO A 1 129 ? -5.895 19.062 1.655 1 97.19 129 PRO A N 1
ATOM 1019 C CA . PRO A 1 129 ? -6.125 20.047 2.719 1 97.19 129 PRO A CA 1
ATOM 1020 C C . PRO A 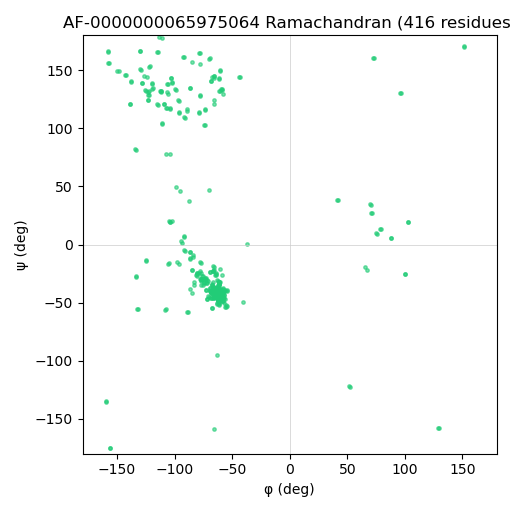1 129 ? -6.625 21.391 2.188 1 97.19 129 PRO A C 1
ATOM 1022 O O . PRO A 1 129 ? -6.219 21.812 1.104 1 97.19 129 PRO A O 1
ATOM 1025 N N . ASN A 1 130 ? -7.504 21.953 2.945 1 96.25 130 ASN A N 1
ATOM 1026 C CA . ASN A 1 130 ? -7.887 23.328 2.641 1 96.25 130 ASN A CA 1
ATOM 1027 C C . ASN A 1 130 ? -6.707 24.281 2.803 1 96.25 130 ASN A C 1
ATOM 1029 O O . ASN A 1 130 ? -6.543 25.219 2.008 1 96.25 130 ASN A O 1
ATOM 1033 N N . PHE A 1 131 ? -5.957 24.047 3.85 1 96.69 131 PHE A N 1
ATOM 1034 C CA . PHE A 1 131 ? -4.785 24.844 4.148 1 96.69 131 PHE A CA 1
ATOM 1035 C C . PHE A 1 131 ? -3.621 23.969 4.602 1 96.69 131 PHE A C 1
ATOM 1037 O O . PHE A 1 131 ? -3.818 23 5.34 1 96.69 131 PHE A O 1
ATOM 1044 N N . THR A 1 132 ? -2.459 24.312 4.164 1 98.12 132 THR A N 1
ATOM 1045 C CA . THR A 1 132 ? -1.23 23.656 4.602 1 98.12 132 THR A CA 1
ATOM 1046 C C . THR A 1 132 ? -0.256 24.672 5.191 1 98.12 132 THR A C 1
ATOM 1048 O O . THR A 1 132 ? -0.003 25.719 4.59 1 98.12 132 THR A O 1
ATOM 1051 N N . PHE A 1 133 ? 0.206 24.391 6.32 1 97.88 133 PHE A N 1
ATOM 1052 C CA . PHE A 1 133 ? 1.202 25.234 6.973 1 97.88 133 PHE A CA 1
ATOM 1053 C C . PHE A 1 133 ? 2.561 24.531 6.996 1 97.88 133 PHE A C 1
ATOM 1055 O O . PHE A 1 133 ? 2.709 23.469 7.586 1 97.88 133 PHE A O 1
ATOM 1062 N N . ILE A 1 134 ? 3.547 25.188 6.379 1 97.81 134 ILE A N 1
ATOM 1063 C CA . ILE A 1 134 ? 4.898 24.641 6.281 1 97.81 134 ILE A CA 1
ATOM 1064 C C . ILE A 1 134 ? 5.766 25.219 7.402 1 97.81 134 ILE A C 1
ATOM 1066 O O . ILE A 1 134 ? 6.027 26.422 7.438 1 97.81 134 ILE A O 1
ATOM 1070 N N . LEU A 1 135 ? 6.16 24.359 8.266 1 97.12 135 LEU A N 1
ATOM 1071 C CA . LEU A 1 135 ? 7.098 24.75 9.305 1 97.12 135 LEU A CA 1
ATOM 1072 C C . LEU A 1 135 ? 8.539 24.562 8.844 1 97.12 135 LEU A C 1
ATOM 1074 O O . LEU A 1 135 ? 8.992 23.422 8.648 1 97.12 135 LEU A O 1
ATOM 1078 N N . ASP A 1 136 ? 9.219 25.641 8.742 1 95.88 136 ASP A N 1
ATOM 1079 C CA . ASP A 1 136 ? 10.578 25.625 8.211 1 95.88 136 ASP A CA 1
ATOM 1080 C C . ASP A 1 136 ? 11.609 25.734 9.336 1 95.88 136 ASP A C 1
ATOM 1082 O O . ASP A 1 136 ? 11.398 26.469 10.312 1 95.88 136 ASP A O 1
ATOM 1086 N N . CYS A 1 137 ? 12.641 24.969 9.18 1 93.62 137 CYS A N 1
ATOM 1087 C CA . CYS A 1 137 ? 13.75 25.016 10.117 1 93.62 137 CYS A CA 1
ATOM 1088 C C . CYS A 1 137 ? 15.07 24.703 9.422 1 93.62 137 CYS A C 1
ATOM 1090 O O . CYS A 1 137 ? 15.094 23.922 8.469 1 93.62 137 CYS A O 1
ATOM 1092 N N . ASN A 1 138 ? 16.141 25.312 9.945 1 91.94 138 ASN A N 1
ATOM 1093 C CA . ASN A 1 138 ? 17.422 25.047 9.32 1 91.94 138 ASN A CA 1
ATOM 1094 C C . ASN A 1 138 ? 17.984 23.688 9.766 1 91.94 138 ASN A C 1
ATOM 1096 O O . ASN A 1 138 ? 17.547 23.125 10.773 1 91.94 138 ASN A O 1
ATOM 1100 N N . PHE A 1 139 ? 18.969 23.234 9.016 1 92.25 139 PHE A N 1
ATOM 1101 C CA . PHE A 1 139 ? 19.5 21.891 9.18 1 92.25 139 PHE A CA 1
ATOM 1102 C C . PHE A 1 139 ? 20.109 21.719 10.562 1 92.25 139 PHE A C 1
ATOM 1104 O O . PHE A 1 139 ? 19.844 20.703 11.234 1 92.25 139 PHE A O 1
ATOM 1111 N N . LYS A 1 140 ? 20.875 22.656 10.977 1 91.19 140 LYS A N 1
ATOM 1112 C CA . LYS A 1 140 ? 21.562 22.562 12.258 1 91.19 140 LYS A CA 1
ATOM 1113 C C . LYS A 1 140 ? 20.562 22.438 13.406 1 91.19 140 LYS A C 1
ATOM 1115 O O . LYS A 1 140 ? 20.734 21.594 14.297 1 91.19 140 LYS A O 1
ATOM 1120 N N . GLU A 1 141 ? 19.578 23.234 13.391 1 90.19 141 GLU A N 1
ATOM 1121 C CA . GLU A 1 141 ? 18.547 23.219 14.43 1 90.19 141 GLU A CA 1
ATOM 1122 C C . GLU A 1 141 ? 17.766 21.906 14.406 1 90.19 141 GLU A C 1
ATOM 1124 O O . GLU A 1 141 ? 17.5 21.328 15.461 1 90.19 141 GLU A O 1
ATOM 1129 N N . ALA A 1 142 ? 17.375 21.469 13.242 1 89.94 142 ALA A N 1
ATOM 1130 C CA . ALA A 1 142 ? 16.609 20.234 13.086 1 89.94 142 ALA A CA 1
ATOM 1131 C C . ALA A 1 142 ? 17.391 19.047 13.641 1 89.94 142 ALA A C 1
ATOM 1133 O O . ALA A 1 142 ? 16.828 18.203 14.352 1 89.94 142 ALA A O 1
ATOM 1134 N N . LEU A 1 143 ? 18.656 19 13.32 1 88.19 143 LEU A N 1
ATOM 1135 C CA . LEU A 1 143 ? 19.5 17.906 13.766 1 88.19 143 LEU A CA 1
ATOM 1136 C C . LEU A 1 143 ? 19.609 17.875 15.289 1 88.19 143 LEU A C 1
ATOM 1138 O O . LEU A 1 143 ? 19.578 16.812 15.898 1 88.19 143 LEU A O 1
ATOM 1142 N N . GLN A 1 144 ? 19.766 19.031 15.828 1 88.12 144 GLN A N 1
ATOM 1143 C CA . GLN A 1 144 ? 19.875 19.141 17.281 1 88.12 144 GLN A CA 1
ATOM 1144 C C . GLN A 1 144 ? 18.609 18.625 17.953 1 88.12 144 GLN A C 1
ATOM 1146 O O . GLN A 1 144 ? 18.672 17.922 18.969 1 88.12 144 GLN A O 1
ATOM 1151 N N . ARG A 1 145 ? 17.547 18.969 17.453 1 86.25 145 ARG A N 1
ATOM 1152 C CA . ARG A 1 145 ? 16.266 18.562 18.016 1 86.25 145 ARG A CA 1
ATOM 1153 C C . ARG A 1 145 ? 16.031 17.062 17.875 1 86.25 145 ARG A C 1
ATOM 1155 O O . ARG A 1 145 ? 15.492 16.422 18.766 1 86.25 145 ARG A O 1
ATOM 1162 N N . MET A 1 146 ? 16.422 16.484 16.734 1 84.75 146 MET A N 1
ATOM 1163 C CA . MET A 1 146 ? 16.266 15.055 16.5 1 84.75 146 MET A CA 1
ATOM 1164 C C . MET A 1 146 ? 17.156 14.25 17.453 1 84.75 146 MET A C 1
ATOM 1166 O O . MET A 1 146 ? 16.75 13.18 17.922 1 84.75 146 MET A O 1
ATOM 1170 N N . GLN A 1 147 ? 18.312 14.789 17.688 1 82.56 147 GLN A N 1
ATOM 1171 C CA . GLN A 1 147 ? 19.234 14.125 18.609 1 82.56 147 GLN A CA 1
ATOM 1172 C C . GLN A 1 147 ? 18.688 14.117 20.031 1 82.56 147 GLN A C 1
ATOM 1174 O O . GLN A 1 147 ? 18.875 13.133 20.766 1 82.56 147 GLN A O 1
ATOM 1179 N N . LYS A 1 148 ? 18.062 15.094 20.422 1 79.94 148 LYS A N 1
ATOM 1180 C CA . LYS A 1 148 ? 17.516 15.219 21.766 1 79.94 148 LYS A CA 1
ATOM 1181 C C . LYS A 1 148 ? 16.328 14.281 21.969 1 79.94 148 LYS A C 1
ATOM 1183 O O . LYS A 1 148 ? 16.062 13.836 23.078 1 79.94 148 LYS A O 1
ATOM 1188 N N . ARG A 1 149 ? 15.625 14.031 20.953 1 77 149 ARG A N 1
ATOM 1189 C CA . ARG A 1 149 ? 14.453 13.164 21 1 77 149 ARG A CA 1
ATOM 1190 C C . ARG A 1 149 ? 14.844 11.727 21.312 1 77 149 ARG A C 1
ATOM 1192 O O . ARG A 1 149 ? 14.078 10.992 21.938 1 77 149 ARG A O 1
ATOM 1199 N N . GLY A 1 150 ? 16.125 11.305 21.062 1 68.81 150 GLY A N 1
ATOM 1200 C CA . GLY A 1 150 ? 16.719 10.023 21.422 1 68.81 150 GLY A CA 1
ATOM 1201 C C . GLY A 1 150 ? 16.078 8.852 20.703 1 68.81 150 GLY A C 1
ATOM 1202 O O . GLY A 1 150 ? 16.578 7.727 20.766 1 68.81 150 GLY A O 1
ATOM 1203 N N . ASN A 1 151 ? 14.883 8.844 20.125 1 67 151 ASN A N 1
ATOM 1204 C CA . ASN A 1 151 ? 14.203 7.68 19.562 1 67 151 ASN A CA 1
ATOM 1205 C C . ASN A 1 151 ? 14.195 7.715 18.047 1 67 151 ASN A C 1
ATOM 1207 O O . ASN A 1 151 ? 13.141 7.902 17.422 1 67 151 ASN A O 1
ATOM 1211 N N . ASP A 1 152 ? 15.336 7.367 17.516 1 69.75 152 ASP A N 1
ATOM 1212 C CA . ASP A 1 152 ? 15.438 7.363 16.062 1 69.75 152 ASP A CA 1
ATOM 1213 C C . ASP A 1 152 ? 14.773 6.121 15.469 1 69.75 152 ASP A C 1
ATOM 1215 O O . ASP A 1 152 ? 14.922 5.02 16 1 69.75 152 ASP A O 1
ATOM 1219 N N . ASN A 1 153 ? 13.922 6.441 14.555 1 72.56 153 ASN A N 1
ATOM 1220 C CA . ASN A 1 153 ? 13.344 5.352 13.766 1 72.56 153 ASN A CA 1
ATOM 1221 C C . ASN A 1 153 ? 13.836 5.383 12.32 1 72.56 153 ASN A C 1
ATOM 1223 O O . ASN A 1 153 ? 14.656 6.223 11.961 1 72.56 153 ASN A O 1
ATOM 1227 N N . LEU A 1 154 ? 13.43 4.418 11.492 1 76.44 154 LEU A N 1
ATOM 1228 C CA . LEU A 1 154 ? 13.961 4.254 10.141 1 76.44 154 LEU A CA 1
ATOM 1229 C C . LEU A 1 154 ? 13.609 5.457 9.273 1 76.44 154 LEU A C 1
ATOM 1231 O O . LEU A 1 154 ? 14.375 5.82 8.367 1 76.44 154 LEU A O 1
ATOM 1235 N N . LEU A 1 155 ? 12.633 6.098 9.602 1 74.06 155 LEU A N 1
ATOM 1236 C CA . LEU A 1 155 ? 12.211 7.234 8.789 1 74.06 155 LEU A CA 1
ATOM 1237 C C . LEU A 1 155 ? 13.094 8.445 9.055 1 74.06 155 LEU A C 1
ATOM 1239 O O . LEU A 1 155 ? 13.289 9.289 8.172 1 74.06 155 LEU A O 1
ATOM 1243 N N . ASP A 1 156 ? 13.578 8.484 10.258 1 71.5 156 ASP A N 1
ATOM 1244 C CA . ASP A 1 156 ? 14.43 9.609 10.641 1 71.5 156 ASP A CA 1
ATOM 1245 C C . ASP A 1 156 ? 15.836 9.461 10.078 1 71.5 156 ASP A C 1
ATOM 1247 O O . ASP A 1 156 ? 16.516 10.461 9.805 1 71.5 156 ASP A O 1
ATOM 1251 N N . GLU A 1 157 ? 16.25 8.305 9.93 1 69.75 157 GLU A N 1
ATOM 1252 C CA . GLU A 1 157 ? 17.625 8.031 9.531 1 69.75 157 GLU A CA 1
ATOM 1253 C C . GLU A 1 157 ? 17.922 8.562 8.133 1 69.75 157 GLU A C 1
ATOM 1255 O O . GLU A 1 157 ? 19.047 8.977 7.836 1 69.75 157 GLU A O 1
ATOM 1260 N N . PHE A 1 158 ? 17.016 8.672 7.445 1 63.12 158 PHE A N 1
ATOM 1261 C CA . PHE A 1 158 ? 17.219 9.047 6.055 1 63.12 158 PHE A CA 1
ATOM 1262 C C . PHE A 1 158 ? 17.5 10.547 5.93 1 63.12 158 PHE A C 1
ATOM 1264 O O . PHE A 1 158 ? 18.172 10.984 5 1 63.12 158 PHE A O 1
ATOM 1271 N N . ILE A 1 159 ? 17.047 11.25 6.867 1 67 159 ILE A N 1
ATOM 1272 C CA . ILE A 1 159 ? 17.156 1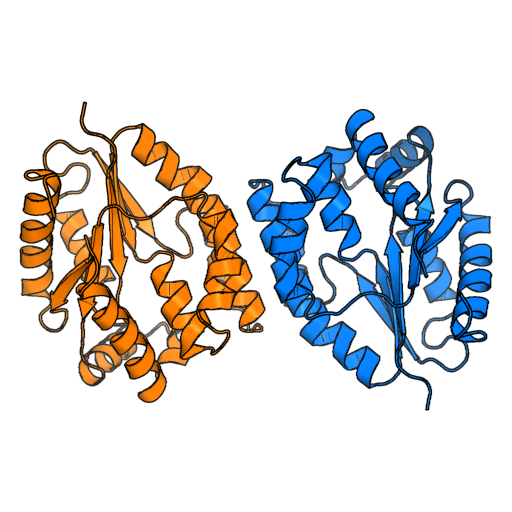2.695 6.703 1 67 159 ILE A CA 1
ATOM 1273 C C . ILE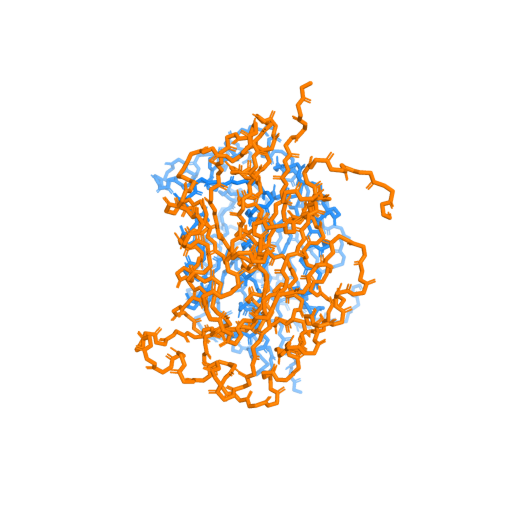 A 1 159 ? 18.312 13.234 7.539 1 67 159 ILE A C 1
ATOM 1275 O O . ILE A 1 159 ? 18.453 14.445 7.727 1 67 159 ILE A O 1
ATOM 1279 N N . LYS A 1 160 ? 19.109 12.383 7.836 1 72.5 160 LYS A N 1
ATOM 1280 C CA . LYS A 1 160 ? 20.266 12.859 8.609 1 72.5 160 LYS A CA 1
ATOM 1281 C C . LYS A 1 160 ? 21.375 13.352 7.688 1 72.5 160 LYS A C 1
ATOM 1283 O O . LYS A 1 160 ? 22.266 14.086 8.125 1 72.5 160 LYS A O 1
ATOM 1288 N N . GLY A 1 161 ? 21.219 13.047 6.516 1 81.25 161 GLY A N 1
ATOM 1289 C CA . GLY A 1 161 ? 22.141 13.625 5.555 1 81.25 161 GLY A CA 1
ATOM 1290 C C . GLY A 1 161 ? 21.703 14.984 5.051 1 81.25 161 GLY A C 1
ATOM 1291 O O . GLY A 1 161 ? 20.547 15.18 4.691 1 81.25 161 GLY A O 1
ATOM 1292 N N . LYS A 1 162 ? 22.625 15.938 4.996 1 88.38 162 LYS A N 1
ATOM 1293 C CA . LYS A 1 162 ? 22.344 17.328 4.641 1 88.38 162 LYS A CA 1
ATOM 1294 C C . LYS A 1 162 ? 21.703 17.422 3.256 1 88.38 162 LYS A C 1
ATOM 1296 O O . LYS A 1 162 ? 20.812 18.219 3.035 1 88.38 162 LYS A O 1
ATOM 1301 N N . ASN A 1 163 ? 22.188 16.672 2.363 1 90.5 163 ASN A N 1
ATOM 1302 C CA . ASN A 1 163 ? 21.656 16.734 1.002 1 90.5 163 ASN A CA 1
ATOM 1303 C C . ASN A 1 163 ? 20.188 16.328 0.949 1 90.5 163 ASN A C 1
ATOM 1305 O O . ASN A 1 163 ? 19.391 17 0.286 1 90.5 163 ASN A O 1
ATOM 1309 N N . ASP A 1 164 ? 19.828 15.305 1.619 1 91.25 164 ASP A N 1
ATOM 1310 C CA . ASP A 1 164 ? 18.438 14.867 1.673 1 91.25 164 ASP A CA 1
ATOM 1311 C C . ASP A 1 164 ? 17.578 15.891 2.4 1 91.25 164 ASP A C 1
ATOM 1313 O O . ASP A 1 164 ? 16.453 16.188 1.973 1 91.25 164 ASP A O 1
ATOM 1317 N N . PHE A 1 165 ? 18.172 16.359 3.473 1 93.12 165 PHE A N 1
ATOM 1318 C CA . PHE A 1 165 ? 17.469 17.391 4.219 1 93.12 165 PHE A CA 1
ATOM 1319 C C . PHE A 1 165 ? 17.172 18.594 3.324 1 93.12 165 PHE A C 1
ATOM 1321 O O . PHE A 1 165 ? 16.031 19.062 3.275 1 93.12 165 PHE A O 1
ATOM 1328 N N . ASP A 1 166 ? 18.125 19.047 2.637 1 94.94 166 ASP A N 1
ATOM 1329 C CA . ASP A 1 166 ? 17.984 20.219 1.776 1 94.94 166 ASP A CA 1
ATOM 1330 C C . ASP A 1 166 ? 16.969 19.953 0.656 1 94.94 166 ASP A C 1
ATOM 1332 O O . ASP A 1 166 ? 16.219 20.844 0.269 1 94.94 166 ASP A O 1
ATOM 1336 N N . THR A 1 167 ? 17 18.797 0.141 1 95.44 167 THR A N 1
ATOM 1337 C CA . THR A 1 167 ? 16.062 18.422 -0.913 1 95.44 167 THR A CA 1
ATOM 1338 C C . THR A 1 167 ? 14.625 18.5 -0.418 1 95.44 167 THR A C 1
ATOM 1340 O O . THR A 1 167 ? 13.773 19.109 -1.077 1 95.44 167 THR A O 1
ATOM 1343 N N . VAL A 1 168 ? 14.383 17.969 0.735 1 96.19 168 VAL A N 1
ATOM 1344 C CA . VAL A 1 168 ? 13.047 17.938 1.322 1 96.19 168 VAL A CA 1
ATOM 1345 C C . VAL A 1 168 ? 12.625 19.359 1.704 1 96.19 168 VAL A C 1
ATOM 1347 O O . VAL A 1 168 ? 11.508 19.781 1.395 1 96.19 168 VAL A O 1
ATOM 1350 N N . ARG A 1 169 ? 13.539 20.062 2.334 1 96.44 169 ARG A N 1
ATOM 1351 C CA . ARG A 1 169 ? 13.25 21.438 2.744 1 96.44 169 ARG A CA 1
ATOM 1352 C C . ARG A 1 169 ? 12.914 22.297 1.538 1 96.44 169 ARG A C 1
ATOM 1354 O O . ARG A 1 169 ? 11.961 23.078 1.57 1 96.44 169 ARG A O 1
ATOM 1361 N N . SER A 1 170 ? 13.711 22.172 0.5 1 96.88 170 SER A N 1
ATOM 1362 C CA . SER A 1 170 ? 13.5 22.969 -0.708 1 96.88 170 SER A CA 1
ATOM 1363 C C . SER A 1 170 ? 12.141 22.672 -1.324 1 96.88 170 SER A C 1
ATOM 1365 O O . SER A 1 170 ? 11.477 23.578 -1.841 1 96.88 170 SER A O 1
ATOM 1367 N N . TYR A 1 171 ? 11.734 21.469 -1.277 1 97.12 171 TYR A N 1
ATOM 1368 C CA . TYR A 1 171 ? 10.422 21.109 -1.785 1 97.12 171 TYR A CA 1
ATOM 1369 C C . TYR A 1 171 ? 9.32 21.797 -0.986 1 97.12 171 TYR A C 1
ATOM 1371 O O . TYR A 1 171 ? 8.414 22.406 -1.562 1 97.12 171 TYR A O 1
ATOM 1379 N N . TYR A 1 172 ? 9.398 21.672 0.304 1 97.38 172 TYR A N 1
ATOM 1380 C CA . TYR A 1 172 ? 8.383 22.297 1.143 1 97.38 172 TYR A CA 1
ATOM 1381 C C . TYR A 1 172 ? 8.328 23.812 0.902 1 97.38 172 TYR A C 1
ATOM 1383 O O . TYR A 1 172 ? 7.242 24.391 0.811 1 97.38 172 TYR A O 1
ATOM 1391 N N . LEU A 1 173 ? 9.445 24.406 0.764 1 96.94 173 LEU A N 1
ATOM 1392 C CA . LEU A 1 173 ? 9.5 25.844 0.54 1 96.94 173 LEU A CA 1
ATOM 1393 C C . LEU A 1 173 ? 8.898 26.219 -0.812 1 96.94 173 LEU A C 1
ATOM 1395 O O . LEU A 1 173 ? 8.305 27.281 -0.962 1 96.94 173 LEU A O 1
ATOM 1399 N N . SER A 1 174 ? 9.031 25.344 -1.767 1 96.81 174 SER A N 1
ATOM 1400 C CA . SER A 1 174 ? 8.484 25.578 -3.098 1 96.81 174 SER A CA 1
ATOM 1401 C C . SER A 1 174 ? 6.961 25.594 -3.08 1 96.81 174 SER A C 1
ATOM 1403 O O . SER A 1 174 ? 6.324 26.078 -4.02 1 96.81 174 SER A O 1
ATOM 1405 N N . LEU A 1 175 ? 6.352 25.031 -2.021 1 96.5 175 LEU A N 1
ATOM 1406 C CA . LEU A 1 175 ? 4.898 24.938 -1.917 1 96.5 175 LEU A CA 1
ATOM 1407 C C . LEU A 1 175 ? 4.297 26.25 -1.438 1 96.5 175 LEU A C 1
ATOM 1409 O O . LEU A 1 175 ? 3.098 26.484 -1.591 1 96.5 175 LEU A O 1
ATOM 1413 N N . VAL A 1 176 ? 5.027 27.062 -0.747 1 93.19 176 VAL A N 1
ATOM 1414 C CA . VAL A 1 176 ? 4.547 28.266 -0.078 1 93.19 176 VAL A CA 1
ATOM 1415 C C . VAL A 1 176 ? 3.926 29.219 -1.102 1 93.19 176 VAL A C 1
ATOM 1417 O O . VAL A 1 176 ? 2.955 29.906 -0.802 1 93.19 176 VAL A O 1
ATOM 1420 N N . ASP A 1 177 ? 4.262 29.188 -2.223 1 81.19 177 ASP A N 1
ATOM 1421 C CA . ASP A 1 177 ? 3.746 30.109 -3.234 1 81.19 177 ASP A CA 1
ATOM 1422 C C . ASP A 1 177 ? 2.416 29.609 -3.797 1 81.19 177 ASP A C 1
ATOM 1424 O O . ASP A 1 177 ? 1.742 30.328 -4.535 1 81.19 177 ASP A O 1
ATOM 1428 N N . LYS A 1 178 ? 2.119 28.391 -3.459 1 82 178 LYS A N 1
ATOM 1429 C CA . LYS A 1 178 ? 0.843 27.844 -3.912 1 82 178 LYS A CA 1
ATOM 1430 C C . LYS A 1 178 ? -0.312 28.375 -3.066 1 82 178 LYS A C 1
ATOM 1432 O O . LYS A 1 178 ? -0.109 28.812 -1.929 1 82 178 LYS A O 1
ATOM 1437 N N . LYS A 1 179 ? -1.389 28.344 -3.711 1 83.25 179 LYS A N 1
ATOM 1438 C CA . LYS A 1 179 ? -2.592 28.812 -3.021 1 83.25 179 LYS A CA 1
ATOM 1439 C C . LYS A 1 179 ? -2.84 28 -1.752 1 83.25 179 LYS A C 1
ATOM 1441 O O . LYS A 1 179 ? -2.758 26.766 -1.769 1 83.25 179 LYS A O 1
ATOM 1446 N N . ASN A 1 180 ? -3.057 28.562 -0.61 1 92.62 180 ASN A N 1
ATOM 1447 C CA . ASN A 1 180 ? -3.506 28 0.657 1 92.62 180 ASN A CA 1
ATOM 1448 C C . ASN A 1 180 ? -2.365 27.312 1.4 1 92.62 180 ASN A C 1
ATOM 1450 O O . ASN A 1 180 ? -2.602 26.469 2.266 1 92.62 180 ASN A O 1
ATOM 1454 N N . CYS A 1 181 ? -1.099 27.531 0.974 1 97 181 CYS A N 1
ATOM 1455 C CA . CYS A 1 181 ? 0.077 27.078 1.712 1 97 181 CYS A CA 1
ATOM 1456 C C . CYS A 1 181 ? 0.78 28.266 2.383 1 97 181 CYS A C 1
ATOM 1458 O O . CYS A 1 181 ? 1.087 29.266 1.73 1 97 181 CYS A O 1
ATOM 1460 N N . PHE A 1 182 ? 1.084 28.156 3.6 1 96.88 182 PHE A N 1
ATOM 1461 C CA . PHE A 1 182 ? 1.646 29.25 4.387 1 96.88 182 PHE A CA 1
ATOM 1462 C C . PHE A 1 182 ? 2.945 28.812 5.055 1 96.88 182 PHE A C 1
ATOM 1464 O O . PHE A 1 182 ? 3.074 27.672 5.5 1 96.88 182 PHE A O 1
ATOM 1471 N N . LEU A 1 183 ? 3.855 29.75 5.156 1 96.31 183 LEU A N 1
ATOM 1472 C CA . LEU A 1 183 ? 5.148 29.469 5.773 1 96.31 183 LEU A CA 1
ATOM 1473 C C . LEU A 1 183 ? 5.18 29.969 7.215 1 96.31 183 LEU A C 1
ATOM 1475 O O . LEU A 1 183 ? 4.723 31.078 7.504 1 96.31 183 LEU A O 1
ATOM 1479 N N . ILE A 1 184 ? 5.66 29.156 8.086 1 96.5 184 ILE A N 1
ATOM 1480 C CA . ILE A 1 184 ? 5.898 29.516 9.477 1 96.5 184 ILE A CA 1
ATOM 1481 C C . ILE A 1 184 ? 7.352 29.219 9.844 1 96.5 184 ILE A C 1
ATOM 1483 O O . ILE A 1 184 ? 7.875 28.141 9.523 1 96.5 184 ILE A O 1
ATOM 1487 N N . ASN A 1 185 ? 7.988 30.141 10.461 1 93.75 185 ASN A N 1
ATOM 1488 C CA . ASN A 1 185 ? 9.359 29.938 10.922 1 93.75 185 ASN A CA 1
ATOM 1489 C C . ASN A 1 185 ? 9.406 29.016 12.141 1 93.75 185 ASN A C 1
ATOM 1491 O O . ASN A 1 185 ? 8.93 29.375 13.219 1 93.75 185 ASN A O 1
ATOM 1495 N N . GLY A 1 186 ? 10.047 27.891 11.938 1 90.44 186 GLY A N 1
ATOM 1496 C CA . GLY A 1 186 ? 10.117 26.891 12.992 1 90.44 186 GLY A CA 1
ATOM 1497 C C . GLY A 1 186 ? 11.383 27 13.828 1 90.44 186 GLY A C 1
ATOM 1498 O O . GLY A 1 186 ? 11.609 26.188 14.727 1 90.44 186 GLY A O 1
ATOM 1499 N N . ASP A 1 187 ? 12.188 27.984 13.547 1 86 187 ASP A N 1
ATOM 1500 C CA . ASP A 1 187 ? 13.438 28.125 14.281 1 86 187 ASP A CA 1
ATOM 1501 C C . ASP A 1 187 ? 13.188 28.625 15.703 1 86 187 ASP A C 1
ATOM 1503 O O . ASP A 1 187 ? 13.953 28.328 16.625 1 86 187 ASP A O 1
ATOM 1507 N N . ASN A 1 188 ? 12.133 29.406 15.875 1 77.75 188 ASN A N 1
ATOM 1508 C CA . ASN A 1 188 ? 11.75 29.906 17.188 1 77.75 188 ASN A CA 1
ATOM 1509 C C . ASN A 1 188 ? 10.453 29.266 17.672 1 77.75 188 ASN A C 1
ATOM 1511 O O . ASN A 1 188 ? 9.367 29.641 17.234 1 77.75 188 ASN A O 1
ATOM 1515 N N . LYS A 1 189 ? 10.562 28.328 18.594 1 74.25 189 LYS A N 1
ATOM 1516 C CA . LYS A 1 189 ? 9.445 27.516 19.047 1 74.25 189 LYS A CA 1
ATOM 1517 C C . LYS A 1 189 ? 8.352 28.375 19.656 1 74.25 189 LYS A C 1
ATOM 1519 O O . LYS A 1 189 ? 7.16 28.094 19.5 1 74.25 189 LYS A O 1
ATOM 1524 N N . GLN A 1 190 ? 8.68 29.453 20.266 1 73.81 190 GLN A N 1
ATOM 1525 C CA . GLN A 1 190 ? 7.695 30.266 20.969 1 73.81 190 GLN A CA 1
ATOM 1526 C C . GLN A 1 190 ? 6.836 31.062 20 1 73.81 190 GLN A C 1
ATOM 1528 O O . GLN A 1 190 ? 5.629 31.203 20.203 1 73.81 190 GLN A O 1
ATOM 1533 N N . GLU A 1 191 ? 7.391 31.328 18.891 1 88.88 191 GLU A N 1
ATOM 1534 C CA . GLU A 1 191 ? 6.695 32.25 18.016 1 88.88 191 GLU A CA 1
ATOM 1535 C C 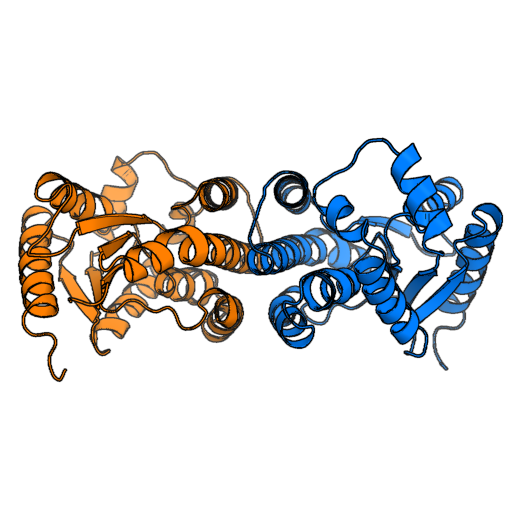. GLU A 1 191 ? 5.887 31.516 16.953 1 88.88 191 GLU A C 1
ATOM 1537 O O . GLU A 1 191 ? 4.957 32.062 16.375 1 88.88 191 GLU A O 1
ATOM 1542 N N . HIS A 1 192 ? 6.219 30.281 16.844 1 93.5 192 HIS A N 1
ATOM 1543 C CA . HIS A 1 192 ? 5.566 29.594 15.734 1 93.5 192 HIS A CA 1
ATOM 1544 C C . HIS A 1 192 ? 4.102 29.312 16.047 1 93.5 192 HIS A C 1
ATOM 1546 O O . HIS A 1 192 ? 3.244 29.375 15.164 1 93.5 192 HIS A O 1
ATOM 1552 N N . LEU A 1 193 ? 3.762 29.078 17.328 1 95.38 193 LEU A N 1
ATOM 1553 C CA . LEU A 1 193 ? 2.379 28.812 17.719 1 95.38 193 LEU A CA 1
ATOM 1554 C C . LEU A 1 193 ? 1.511 30.047 17.484 1 95.38 193 LEU A C 1
ATOM 1556 O O . LEU A 1 193 ? 0.416 29.953 16.938 1 95.38 193 LEU A O 1
ATOM 1560 N N . GLU A 1 194 ? 1.996 31.234 17.891 1 95.62 194 GLU A N 1
ATOM 1561 C CA . GLU A 1 194 ? 1.265 32.469 17.719 1 95.62 194 GLU A CA 1
ATOM 1562 C C . GLU A 1 194 ? 1.014 32.781 16.25 1 95.62 194 GLU A C 1
ATOM 1564 O O . GLU A 1 194 ? -0.081 33.188 15.867 1 95.62 194 GLU A O 1
ATOM 1569 N N . LYS A 1 195 ? 2.037 32.562 15.508 1 96.75 195 LYS A N 1
ATOM 1570 C CA . LYS A 1 195 ? 1.916 32.812 14.07 1 96.75 195 LYS A CA 1
ATOM 1571 C C . LYS A 1 195 ? 0.911 31.859 13.438 1 96.75 195 LYS A C 1
ATOM 1573 O O . LYS A 1 195 ? 0.13 32.25 12.57 1 96.75 195 LYS A O 1
ATOM 1578 N N . PHE A 1 196 ? 0.898 30.594 13.828 1 97.19 196 PHE A N 1
ATOM 1579 C CA . PHE A 1 196 ? -0.045 29.609 13.32 1 97.19 196 PHE A CA 1
ATOM 1580 C C . PHE A 1 196 ? -1.479 30 13.648 1 97.19 196 PHE A C 1
ATOM 1582 O O . PHE A 1 196 ? -2.354 29.969 12.781 1 97.19 196 PHE A O 1
ATOM 1589 N N . ILE A 1 197 ? -1.685 30.422 14.883 1 97 197 ILE A N 1
ATOM 1590 C CA . ILE A 1 197 ? -3.016 30.812 15.336 1 97 197 ILE A CA 1
ATOM 1591 C C . ILE A 1 197 ? -3.5 32.031 14.523 1 97 197 ILE A C 1
ATOM 1593 O O . ILE A 1 197 ? -4.648 32.062 14.078 1 97 197 ILE A O 1
ATOM 1597 N N . GLU A 1 198 ? -2.625 32.938 14.328 1 96.19 198 GLU A N 1
ATOM 1598 C CA . GLU A 1 198 ? -2.959 34.125 13.562 1 96.19 198 GLU A CA 1
ATOM 1599 C C . GLU A 1 198 ? -3.352 33.781 12.133 1 96.19 198 GLU A C 1
ATOM 1601 O O . GLU A 1 198 ? -4.402 34.219 11.648 1 96.19 198 GLU A O 1
ATOM 1606 N N . LEU A 1 199 ? -2.518 33.031 11.484 1 96.19 199 LEU A N 1
ATOM 1607 C CA . LEU A 1 199 ? -2.752 32.656 10.094 1 96.19 199 LEU A CA 1
ATOM 1608 C C . LEU A 1 199 ? -4.004 31.797 9.953 1 96.19 199 LEU A C 1
ATOM 1610 O O . LEU A 1 199 ? -4.805 32 9.039 1 96.19 199 LEU A O 1
ATOM 1614 N N . LEU A 1 200 ? -4.199 30.828 10.828 1 96.94 200 LEU A N 1
ATOM 1615 C CA . LEU A 1 200 ? -5.359 29.953 10.781 1 96.94 200 LEU A CA 1
ATOM 1616 C C . LEU A 1 200 ? -6.648 30.75 10.984 1 96.94 200 LEU A C 1
ATOM 1618 O O . LEU A 1 200 ? -7.648 30.5 10.305 1 96.94 200 LEU A O 1
ATOM 1622 N N . THR A 1 201 ? -6.625 31.719 11.922 1 96.81 201 THR A N 1
ATOM 1623 C CA . THR A 1 201 ? -7.785 32.562 12.156 1 96.81 201 THR A CA 1
ATOM 1624 C C . THR A 1 201 ? -8.164 33.344 10.898 1 96.81 201 THR A C 1
ATOM 1626 O O . THR A 1 201 ? -9.336 33.406 10.531 1 96.81 201 THR A O 1
ATOM 1629 N N . ARG A 1 202 ? -7.145 33.875 10.312 1 94.69 202 ARG A N 1
ATOM 1630 C CA . ARG A 1 202 ? -7.383 34.594 9.078 1 94.69 202 ARG A CA 1
ATOM 1631 C C . ARG A 1 202 ? -7.98 33.688 8.008 1 94.69 202 ARG A C 1
ATOM 1633 O O . ARG A 1 202 ? -8.906 34.094 7.293 1 94.69 202 ARG A O 1
ATOM 1640 N N . CYS A 1 203 ? -7.441 32.5 7.883 1 93.75 203 CYS A N 1
ATOM 1641 C CA . CYS A 1 203 ? -7.902 31.547 6.879 1 93.75 203 CYS A CA 1
ATOM 1642 C C . CYS A 1 203 ? -9.352 31.141 7.125 1 93.75 203 CYS A C 1
ATOM 1644 O O . CYS A 1 203 ? -10.125 30.969 6.18 1 93.75 203 CYS A O 1
ATOM 1646 N N . LEU A 1 204 ? -9.766 31 8.328 1 94.25 204 LEU A N 1
ATOM 1647 C CA . LEU A 1 204 ? -11.086 30.484 8.672 1 94.25 204 LEU A CA 1
ATOM 1648 C C . LEU A 1 204 ? -12.125 31.609 8.602 1 94.25 204 LEU A C 1
ATOM 1650 O O . LEU A 1 204 ? -13.305 31.344 8.344 1 94.25 204 LEU A O 1
ATOM 1654 N N . GLN A 1 205 ? -11.734 32.812 8.898 1 89.88 205 GLN A N 1
ATOM 1655 C CA . GLN A 1 205 ? -12.672 33.938 8.914 1 89.88 205 GLN A CA 1
ATOM 1656 C C . GLN A 1 205 ? -12.805 34.562 7.531 1 89.88 205 GLN A C 1
ATOM 1658 O O . GLN A 1 205 ? -13.836 35.156 7.207 1 89.88 205 GLN A O 1
ATOM 1663 N N . GLN A 1 206 ? -11.695 34.688 6.699 1 71.25 206 GLN A N 1
ATOM 1664 C CA . GLN A 1 206 ? -11.75 35.312 5.379 1 71.25 206 GLN A CA 1
ATOM 1665 C C . GLN A 1 206 ? -11.844 34.25 4.277 1 71.25 206 GLN A C 1
ATOM 1667 O O . GLN A 1 206 ? -10.844 33.906 3.646 1 71.25 206 GLN A O 1
ATOM 1672 N N . PRO A 1 207 ? -12.664 33.312 4.312 1 53.72 207 PRO A N 1
ATOM 1673 C CA . PRO A 1 207 ? -12.602 32.156 3.4 1 53.72 207 PRO A CA 1
ATOM 1674 C C . PRO A 1 207 ? -12.234 32.562 1.974 1 53.72 207 PRO A C 1
ATOM 1676 O O . PRO A 1 207 ? -11.945 31.688 1.143 1 53.72 207 PRO A O 1
ATOM 1679 N N . THR A 1 208 ? -12.711 33.469 1.208 1 45.25 208 THR A N 1
ATOM 1680 C CA . THR A 1 208 ? -12.766 33.688 -0.234 1 45.25 208 THR A CA 1
ATOM 1681 C C . THR A 1 208 ? -11.367 33.844 -0.816 1 45.25 208 THR A C 1
ATOM 1683 O O . THR A 1 208 ? -11.047 33.25 -1.847 1 45.25 208 THR A O 1
ATOM 1686 N N . HIS A 1 209 ? -10.766 35.219 -1.023 1 39.31 209 HIS A N 1
ATOM 1687 C CA . HIS A 1 209 ? -10.125 35.906 -2.154 1 39.31 209 HIS A CA 1
ATOM 1688 C C . HIS A 1 209 ? -8.625 35.625 -2.182 1 39.31 209 HIS A C 1
ATOM 1690 O O . HIS A 1 209 ? -7.82 36.5 -1.894 1 39.31 209 HIS A O 1
ATOM 1696 N N . TYR A 1 210 ? -8.273 34.375 -1.834 1 35.47 210 TYR A N 1
ATOM 1697 C CA . TYR A 1 210 ? -6.867 34.438 -2.207 1 35.47 210 TYR A CA 1
ATOM 1698 C C . TYR A 1 210 ? -6.68 34.031 -3.666 1 35.47 210 TYR A C 1
ATOM 1700 O O . TYR A 1 210 ? -7.398 33.188 -4.18 1 35.47 210 TYR A O 1
ATOM 1708 N N . MET B 1 1 ? 22.078 -20.453 -21.938 1 42.84 1 MET B N 1
ATOM 1709 C CA . MET B 1 1 ? 21.719 -20.406 -20.531 1 42.84 1 MET B CA 1
ATOM 1710 C C . MET B 1 1 ? 20.25 -20.031 -20.344 1 42.84 1 MET B C 1
ATOM 1712 O O . MET B 1 1 ? 19.781 -19.062 -20.938 1 42.84 1 MET B O 1
ATOM 1716 N N . ASN B 1 2 ? 19.328 -20.984 -19.812 1 60.06 2 ASN B N 1
ATOM 1717 C CA . ASN B 1 2 ? 17.875 -20.781 -19.922 1 60.06 2 ASN B CA 1
ATOM 1718 C C . ASN B 1 2 ? 17.422 -19.562 -19.109 1 60.06 2 ASN B C 1
ATOM 1720 O O . ASN B 1 2 ? 18.031 -19.234 -18.094 1 60.06 2 ASN B O 1
ATOM 1724 N N . LYS B 1 3 ? 16.828 -18.656 -19.547 1 86.88 3 LYS B N 1
ATOM 1725 C CA . LYS B 1 3 ? 16.297 -17.469 -18.875 1 86.88 3 LYS B CA 1
ATOM 1726 C C . LYS B 1 3 ? 15.32 -17.859 -17.766 1 86.88 3 LYS B C 1
ATOM 1728 O O . LYS B 1 3 ? 14.625 -18.875 -17.875 1 86.88 3 LYS B O 1
ATOM 1733 N N . GLY B 1 4 ? 15.438 -17.328 -16.656 1 96.75 4 GLY B N 1
ATOM 1734 C CA . GLY B 1 4 ? 14.469 -17.562 -15.594 1 96.75 4 GLY B CA 1
ATOM 1735 C C . GLY B 1 4 ? 13.031 -17.5 -16.062 1 96.75 4 GLY B C 1
ATOM 1736 O O . GLY B 1 4 ? 12.727 -16.812 -17.047 1 96.75 4 GLY B O 1
ATOM 1737 N N . VAL B 1 5 ? 12.203 -18.359 -15.461 1 97.5 5 VAL B N 1
ATOM 1738 C CA . VAL B 1 5 ? 10.797 -18.438 -15.859 1 97.5 5 VAL B CA 1
ATOM 1739 C C . VAL B 1 5 ? 9.906 -18.188 -14.641 1 97.5 5 VAL B C 1
ATOM 1741 O O . VAL B 1 5 ? 10.141 -18.734 -13.562 1 97.5 5 VAL B O 1
ATOM 1744 N N . PHE B 1 6 ? 8.992 -17.359 -14.789 1 98.25 6 PHE B N 1
ATOM 1745 C CA . PHE B 1 6 ? 8.023 -17.062 -13.75 1 98.25 6 PHE B CA 1
ATOM 1746 C C . PHE B 1 6 ? 6.66 -17.656 -14.078 1 98.25 6 PHE B C 1
ATOM 1748 O O . PHE B 1 6 ? 6.031 -17.266 -15.062 1 98.25 6 PHE B O 1
ATOM 1755 N N . VAL B 1 7 ? 6.223 -18.562 -13.219 1 98.19 7 VAL B N 1
ATOM 1756 C CA . VAL B 1 7 ? 4.973 -19.297 -13.406 1 98.19 7 VAL B CA 1
ATOM 1757 C C . VAL B 1 7 ? 4.027 -19.016 -12.242 1 98.19 7 VAL B C 1
ATOM 1759 O O . VAL B 1 7 ? 4.449 -19 -11.078 1 98.19 7 VAL B O 1
ATOM 1762 N N . VAL B 1 8 ? 2.77 -18.828 -12.539 1 98.62 8 VAL B N 1
ATOM 1763 C CA . VAL B 1 8 ? 1.797 -18.516 -11.492 1 98.62 8 VAL B CA 1
ATOM 1764 C C . VAL B 1 8 ? 0.607 -19.469 -11.602 1 98.62 8 VAL B C 1
ATOM 1766 O O . VAL B 1 8 ? 0.15 -19.781 -12.703 1 98.62 8 VAL B O 1
ATOM 1769 N N . ILE B 1 9 ? 0.151 -19.906 -10.438 1 98.31 9 ILE B N 1
ATOM 1770 C CA . ILE B 1 9 ? -1.091 -20.656 -10.336 1 98.31 9 ILE B CA 1
ATOM 1771 C C . ILE B 1 9 ? -2.199 -19.766 -9.781 1 98.31 9 ILE B C 1
ATOM 1773 O O . ILE B 1 9 ? -2.105 -19.281 -8.656 1 98.31 9 ILE B O 1
ATOM 1777 N N . GLU B 1 10 ? -3.242 -19.531 -10.586 1 98.12 10 GLU B N 1
ATOM 1778 C CA . GLU B 1 10 ? -4.391 -18.719 -10.203 1 98.12 10 GLU B CA 1
ATOM 1779 C C . GLU B 1 10 ? -5.664 -19.562 -10.125 1 98.12 10 GLU B C 1
ATOM 1781 O O . GLU B 1 10 ? -5.711 -20.672 -10.648 1 98.12 10 GLU B O 1
ATOM 1786 N N . GLY B 1 11 ? -6.672 -18.969 -9.5 1 95.81 11 GLY B N 1
ATOM 1787 C CA . GLY B 1 11 ? -7.961 -19.625 -9.367 1 95.81 11 GLY B CA 1
ATOM 1788 C C . GLY B 1 11 ? -8.727 -19.203 -8.125 1 95.81 11 GLY B C 1
ATOM 1789 O O . GLY B 1 11 ? -8.164 -18.547 -7.246 1 95.81 11 GLY B O 1
ATOM 1790 N N . VAL B 1 12 ? -9.969 -19.609 -8.062 1 93.06 12 VAL B N 1
ATOM 1791 C CA . VAL B 1 12 ? -10.828 -19.234 -6.949 1 93.06 12 VAL B CA 1
ATOM 1792 C C . VAL B 1 12 ? -10.367 -19.938 -5.676 1 93.06 12 VAL B C 1
ATOM 1794 O O . VAL B 1 12 ? -9.625 -20.922 -5.738 1 93.06 12 VAL B O 1
ATOM 1797 N N . ASP B 1 13 ? -10.789 -19.391 -4.578 1 90.62 13 ASP B N 1
ATOM 1798 C CA . ASP B 1 13 ? -10.531 -20.062 -3.307 1 90.62 13 ASP B CA 1
ATOM 1799 C C . ASP B 1 13 ? -11.164 -21.453 -3.285 1 90.62 13 ASP B C 1
ATOM 1801 O O . ASP B 1 13 ? -12.289 -21.641 -3.754 1 90.62 13 ASP B O 1
ATOM 1805 N N . GLY B 1 14 ? -10.406 -22.375 -2.844 1 89.12 14 GLY B N 1
ATOM 1806 C CA . GLY B 1 14 ? -10.914 -23.734 -2.789 1 89.12 14 GLY B CA 1
ATOM 1807 C C . GLY B 1 14 ? -10.695 -24.516 -4.074 1 89.12 14 GLY B C 1
ATOM 1808 O O . GLY B 1 14 ? -11.109 -25.672 -4.191 1 89.12 14 GLY B O 1
ATOM 1809 N N . ALA B 1 15 ? -10 -23.922 -4.996 1 92.75 15 ALA B N 1
ATOM 1810 C CA . ALA B 1 15 ? -9.836 -24.547 -6.305 1 92.75 15 ALA B CA 1
ATOM 1811 C C . ALA B 1 15 ? -8.805 -25.672 -6.25 1 92.75 15 ALA B C 1
ATOM 1813 O O . ALA B 1 15 ? -8.719 -26.484 -7.172 1 92.75 15 ALA B O 1
ATOM 1814 N N . GLY B 1 16 ? -8.008 -25.719 -5.207 1 91.88 16 GLY B N 1
ATOM 1815 C CA . GLY B 1 16 ? -7.031 -26.797 -5.07 1 91.88 16 GLY B CA 1
ATOM 1816 C C . GLY B 1 16 ? -5.621 -26.359 -5.41 1 91.88 16 GLY B C 1
ATOM 1817 O O . GLY B 1 16 ? -4.77 -27.188 -5.73 1 91.88 16 GLY B O 1
ATOM 1818 N N . LYS B 1 17 ? -5.34 -25.062 -5.395 1 94.56 17 LYS B N 1
ATOM 1819 C CA . LYS B 1 17 ? -4.023 -24.516 -5.73 1 94.56 17 LYS B CA 1
ATOM 1820 C C . LYS B 1 17 ? -2.957 -25.047 -4.773 1 94.56 17 LYS B C 1
ATOM 1822 O O . LYS B 1 17 ? -1.884 -25.469 -5.207 1 94.56 17 LYS B O 1
ATOM 1827 N N . THR B 1 18 ? -3.322 -25 -3.486 1 92.12 18 THR B N 1
ATOM 1828 C CA . THR B 1 18 ? -2.381 -25.438 -2.469 1 92.12 18 THR B CA 1
ATOM 1829 C C . THR B 1 18 ? -2.016 -26.906 -2.68 1 92.12 18 THR B C 1
ATOM 1831 O O . THR B 1 18 ? -0.839 -27.281 -2.641 1 92.12 18 THR B O 1
ATOM 1834 N N . ALA B 1 19 ? -3 -27.734 -2.916 1 92.75 19 ALA B N 1
ATOM 1835 C CA . ALA B 1 19 ? -2.764 -29.156 -3.15 1 92.75 19 ALA B CA 1
ATOM 1836 C C . ALA B 1 19 ? -1.896 -29.359 -4.387 1 92.75 19 ALA B C 1
ATOM 1838 O O . ALA B 1 19 ? -0.999 -30.219 -4.383 1 92.75 19 ALA B O 1
ATOM 1839 N N . LEU B 1 20 ? -2.182 -28.625 -5.43 1 96.44 20 LEU B N 1
ATOM 1840 C CA . LEU B 1 20 ? -1.421 -28.75 -6.668 1 96.44 20 LEU B CA 1
ATOM 1841 C C . LEU B 1 20 ? 0.045 -28.391 -6.441 1 96.44 20 LEU B C 1
ATOM 1843 O O . LEU B 1 20 ? 0.938 -29.156 -6.816 1 96.44 20 LEU B O 1
ATOM 1847 N N . ILE B 1 21 ? 0.295 -27.266 -5.816 1 96.88 21 ILE B N 1
ATOM 1848 C CA . ILE B 1 21 ? 1.65 -26.766 -5.621 1 96.88 21 ILE B CA 1
ATOM 1849 C C . ILE B 1 21 ? 2.412 -27.688 -4.668 1 96.88 21 ILE B C 1
ATOM 1851 O O . ILE B 1 21 ? 3.58 -28 -4.902 1 96.88 21 ILE B O 1
ATOM 1855 N N . GLU B 1 22 ? 1.74 -28.125 -3.621 1 95.88 22 GLU B N 1
ATOM 1856 C CA . GLU B 1 22 ? 2.383 -29.031 -2.674 1 95.88 22 GLU B CA 1
ATOM 1857 C C . GLU B 1 22 ? 2.707 -30.375 -3.326 1 95.88 22 GLU B C 1
ATOM 1859 O O . GLU B 1 22 ? 3.748 -30.969 -3.047 1 95.88 22 GLU B O 1
ATOM 1864 N N . GLY B 1 23 ? 1.789 -30.891 -4.145 1 96 23 GLY B N 1
ATOM 1865 C CA . GLY B 1 23 ? 2.068 -32.094 -4.898 1 96 23 GLY B CA 1
ATOM 1866 C C . GLY B 1 23 ? 3.262 -31.969 -5.824 1 96 23 GLY B C 1
ATOM 1867 O O . GLY B 1 23 ? 4.102 -32.875 -5.902 1 96 23 GLY B O 1
ATOM 1868 N N . PHE B 1 24 ? 3.309 -30.844 -6.504 1 97.62 24 PHE B N 1
ATOM 1869 C CA . PHE B 1 24 ? 4.434 -30.594 -7.395 1 97.62 24 PHE B CA 1
ATOM 1870 C C . PHE B 1 24 ? 5.734 -30.484 -6.609 1 97.62 24 PHE B C 1
ATOM 1872 O O . PHE B 1 24 ? 6.758 -31.031 -7.016 1 97.62 24 PHE B O 1
ATOM 1879 N N . LYS B 1 25 ? 5.652 -29.797 -5.531 1 97.69 25 LYS B N 1
ATOM 1880 C CA . LYS B 1 25 ? 6.82 -29.609 -4.672 1 97.69 25 LYS B CA 1
ATOM 1881 C C . LYS B 1 25 ? 7.34 -30.938 -4.141 1 97.69 25 LYS B C 1
ATOM 1883 O O . LYS B 1 25 ? 8.547 -31.125 -3.988 1 97.69 25 LYS B O 1
ATOM 1888 N N . LYS B 1 26 ? 6.457 -31.828 -3.818 1 97.06 26 LYS B N 1
ATOM 1889 C CA . LYS B 1 26 ? 6.84 -33.156 -3.328 1 97.06 26 LYS B CA 1
ATOM 1890 C C . LYS B 1 26 ? 7.582 -33.938 -4.402 1 97.06 26 LYS B C 1
ATOM 1892 O O . LYS B 1 26 ? 8.555 -34.625 -4.105 1 97.06 26 LYS B O 1
ATOM 1897 N N . LEU B 1 27 ? 7.137 -33.812 -5.633 1 96.75 27 LEU B N 1
ATOM 1898 C CA . LEU B 1 27 ? 7.758 -34.531 -6.738 1 96.75 27 LEU B CA 1
ATOM 1899 C C . LEU B 1 27 ? 9.062 -33.875 -7.156 1 96.75 27 LEU B C 1
ATOM 1901 O O . LEU B 1 27 ? 10.008 -34.562 -7.555 1 96.75 27 LEU B O 1
ATOM 1905 N N . TYR B 1 28 ? 9.031 -32.562 -7.043 1 98 28 TYR B N 1
ATOM 1906 C CA . TYR B 1 28 ? 10.172 -31.766 -7.496 1 98 28 TYR B CA 1
ATOM 1907 C C . TYR B 1 28 ? 10.547 -30.719 -6.457 1 98 28 TYR B C 1
ATOM 1909 O O . TYR B 1 28 ? 10.289 -29.531 -6.652 1 98 28 TYR B O 1
ATOM 1917 N N . PRO B 1 29 ? 11.273 -31.109 -5.477 1 96.31 29 PRO B N 1
ATOM 1918 C CA . PRO B 1 29 ? 11.562 -30.203 -4.367 1 96.31 29 PRO B CA 1
ATOM 1919 C C . PRO B 1 29 ? 12.555 -29.109 -4.742 1 96.31 29 PRO B C 1
ATOM 1921 O O . PRO B 1 29 ? 12.469 -27.984 -4.238 1 96.31 29 PRO B O 1
ATOM 1924 N N . THR B 1 30 ? 13.43 -29.422 -5.691 1 96.56 30 THR B N 1
ATOM 1925 C CA . THR B 1 30 ? 14.508 -28.453 -5.906 1 96.56 30 THR B CA 1
ATOM 1926 C C . THR B 1 30 ? 14.688 -28.188 -7.395 1 96.56 30 THR B C 1
ATOM 1928 O O . THR B 1 30 ? 15.188 -27.109 -7.773 1 96.56 30 THR B O 1
ATOM 1931 N N . LYS B 1 31 ? 14.336 -29.188 -8.211 1 97.44 31 LYS B N 1
ATOM 1932 C CA . LYS B 1 31 ? 14.609 -29.031 -9.641 1 97.44 31 LYS B CA 1
ATOM 1933 C C . LYS B 1 31 ? 13.484 -29.625 -10.484 1 97.44 31 LYS B C 1
ATOM 1935 O O . LYS B 1 31 ? 12.852 -30.609 -10.07 1 97.44 31 LYS B O 1
ATOM 1940 N N . PHE B 1 32 ? 13.211 -29.047 -11.578 1 97.69 32 PHE B N 1
ATOM 1941 C CA . PHE B 1 32 ? 12.32 -29.531 -12.625 1 97.69 32 PHE B CA 1
ATOM 1942 C C . PHE B 1 32 ? 12.922 -29.266 -14.008 1 97.69 32 PHE B C 1
ATOM 1944 O O . PHE B 1 32 ? 13.242 -28.125 -14.344 1 97.69 32 PHE B O 1
ATOM 1951 N N . LEU B 1 33 ? 13.117 -30.375 -14.781 1 95.38 33 LEU B N 1
ATOM 1952 C CA . LEU B 1 33 ? 13.922 -30.297 -15.992 1 95.38 33 LEU B CA 1
ATOM 1953 C C . LEU B 1 33 ? 15.273 -29.656 -15.711 1 95.38 33 LEU B C 1
ATOM 1955 O O . LEU B 1 33 ? 16.031 -30.141 -14.867 1 95.38 33 LEU B O 1
ATOM 1959 N N . ASN B 1 34 ? 15.656 -28.609 -16.312 1 93.94 34 ASN B N 1
ATOM 1960 C CA . ASN B 1 34 ? 16.969 -28 -16.125 1 93.94 34 ASN B CA 1
ATOM 1961 C C . ASN B 1 34 ? 16.891 -26.75 -15.258 1 93.94 34 ASN B C 1
ATOM 1963 O O . ASN B 1 34 ? 17.844 -25.969 -15.188 1 93.94 34 ASN B O 1
ATOM 1967 N N . TYR B 1 35 ? 15.766 -26.641 -14.492 1 97 35 TYR B N 1
ATOM 1968 C CA . TYR B 1 35 ? 15.594 -25.422 -13.703 1 97 35 TYR B CA 1
ATOM 1969 C C . TYR B 1 35 ? 15.68 -25.719 -12.211 1 97 35 TYR B C 1
ATOM 1971 O O . TYR B 1 35 ? 15.07 -26.688 -11.734 1 97 35 TYR B O 1
ATOM 1979 N N . GLN B 1 36 ? 16.469 -24.922 -11.5 1 97.94 36 GLN B N 1
ATOM 1980 C CA . GLN B 1 36 ? 16.281 -24.844 -10.055 1 97.94 36 GLN B CA 1
ATOM 1981 C C . GLN B 1 36 ? 14.93 -24.219 -9.711 1 97.94 36 GLN B C 1
ATOM 1983 O O . GLN B 1 36 ? 14.523 -23.234 -10.344 1 97.94 36 GLN B O 1
ATOM 1988 N N . LEU B 1 37 ? 14.336 -24.75 -8.641 1 98.56 37 LEU B N 1
ATOM 1989 C CA . LEU B 1 37 ? 12.977 -24.312 -8.359 1 98.56 37 LEU B CA 1
ATOM 1990 C C . LEU B 1 37 ? 12.945 -23.375 -7.156 1 98.56 37 LEU B C 1
ATOM 1992 O O . LEU B 1 37 ? 13.656 -23.578 -6.176 1 98.56 37 LEU B O 1
ATOM 1996 N N . THR B 1 38 ? 12.156 -22.312 -7.273 1 98.38 38 THR B N 1
ATOM 1997 C CA . THR B 1 38 ? 11.758 -21.453 -6.168 1 98.38 38 THR B CA 1
ATOM 1998 C C . THR B 1 38 ? 10.242 -21.391 -6.055 1 98.38 38 THR B C 1
ATOM 2000 O O . THR B 1 38 ? 9.555 -21.062 -7.027 1 98.38 38 THR B O 1
ATOM 2003 N N . TYR B 1 39 ? 9.75 -21.734 -4.848 1 98.56 39 TYR B N 1
ATOM 2004 C CA . TYR B 1 39 ? 8.32 -21.641 -4.578 1 98.56 39 TYR B CA 1
ATOM 2005 C C . TYR B 1 39 ? 7.992 -20.422 -3.746 1 98.56 39 TYR B C 1
ATOM 2007 O O . TYR B 1 39 ? 8.75 -20.047 -2.848 1 98.56 39 TYR B O 1
ATOM 2015 N N . THR B 1 40 ? 6.816 -19.766 -4.031 1 98.56 40 THR B N 1
ATOM 2016 C CA . THR B 1 40 ? 6.402 -18.594 -3.275 1 98.56 40 THR B CA 1
ATOM 2017 C C . THR B 1 40 ? 4.891 -18.406 -3.355 1 98.56 40 THR B C 1
ATOM 2019 O O . THR B 1 40 ? 4.168 -19.297 -3.789 1 98.56 40 THR B O 1
ATOM 2022 N N . ARG B 1 41 ? 4.41 -17.266 -2.768 1 98.38 41 ARG B N 1
ATOM 2023 C CA . ARG B 1 41 ? 2.977 -17 -2.742 1 98.38 41 ARG B CA 1
ATOM 2024 C C . ARG B 1 41 ? 2.697 -15.516 -2.57 1 98.38 41 ARG B C 1
ATOM 2026 O O . ARG B 1 41 ? 3.549 -14.773 -2.076 1 98.38 41 ARG B O 1
ATOM 2033 N N . GLU B 1 42 ? 1.482 -15.172 -3.041 1 98 42 GLU B N 1
ATOM 2034 C CA . GLU B 1 42 ? 0.965 -13.844 -2.703 1 98 42 GLU B CA 1
ATOM 2035 C C . GLU B 1 42 ? -0.369 -13.945 -1.969 1 98 42 GLU B C 1
ATOM 2037 O O . GLU B 1 42 ? -1.176 -14.836 -2.254 1 98 42 GLU B O 1
ATOM 2042 N N . PRO B 1 43 ? -0.704 -12.969 -1.148 1 97.75 43 PRO B N 1
ATOM 2043 C CA . PRO B 1 43 ? 0.319 -12.109 -0.55 1 97.75 43 PRO B CA 1
ATOM 2044 C C . PRO B 1 43 ? 1.311 -12.883 0.314 1 97.75 43 PRO B C 1
ATOM 2046 O O . PRO B 1 43 ? 0.953 -13.906 0.901 1 97.75 43 PRO B O 1
ATOM 2049 N N . GLY B 1 44 ? 2.514 -12.453 0.418 1 98.25 44 GLY B N 1
ATOM 2050 C CA . GLY B 1 44 ? 3.57 -13.109 1.17 1 98.25 44 GLY B CA 1
ATOM 2051 C C . GLY B 1 44 ? 4.84 -13.305 0.366 1 98.25 44 GLY B C 1
ATOM 2052 O O . GLY B 1 44 ? 5.121 -12.547 -0.561 1 98.25 44 GLY B O 1
ATOM 2053 N N . GLY B 1 45 ? 5.633 -14.25 0.802 1 98 45 GLY B N 1
ATOM 2054 C CA . GLY B 1 45 ? 6.812 -14.641 0.045 1 98 45 GLY B CA 1
ATOM 2055 C C . GLY B 1 45 ? 8.094 -14.031 0.579 1 98 45 GLY B C 1
ATOM 2056 O O . GLY B 1 45 ? 9.188 -14.547 0.33 1 98 45 GLY B O 1
ATOM 2057 N N . THR B 1 46 ? 8.008 -12.906 1.252 1 98.38 46 THR B N 1
ATOM 2058 C CA . THR B 1 46 ? 9.141 -12.281 1.927 1 98.38 46 THR B CA 1
ATOM 2059 C C . THR B 1 46 ? 8.781 -11.922 3.365 1 98.38 46 THR B C 1
ATOM 2061 O O . THR B 1 46 ? 7.602 -11.938 3.738 1 98.38 46 THR B O 1
ATOM 2064 N N . LEU B 1 47 ? 9.766 -11.625 4.137 1 97.81 47 LEU B N 1
ATOM 2065 C CA . LEU B 1 47 ? 9.523 -11.32 5.543 1 97.81 47 LEU B CA 1
ATOM 2066 C C . LEU B 1 47 ? 8.508 -10.195 5.688 1 97.81 47 LEU B C 1
ATOM 2068 O O . LEU B 1 47 ? 7.504 -10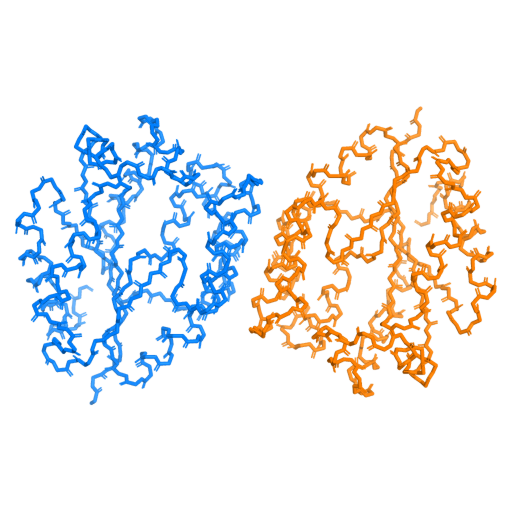.352 6.391 1 97.81 47 LEU B O 1
ATOM 2072 N N . LEU B 1 48 ? 8.719 -9.102 5.027 1 98.31 48 LEU B N 1
ATOM 2073 C CA . LEU B 1 48 ? 7.809 -7.969 5.137 1 98.31 48 LEU B CA 1
ATOM 2074 C C . LEU B 1 48 ? 6.461 -8.289 4.5 1 98.31 48 LEU B C 1
ATOM 2076 O O . LEU B 1 48 ? 5.414 -7.922 5.039 1 98.31 48 LEU B O 1
ATOM 2080 N N . ALA B 1 49 ? 6.48 -8.922 3.381 1 98.69 49 ALA B N 1
ATOM 2081 C CA . ALA B 1 49 ? 5.227 -9.258 2.711 1 98.69 49 ALA B CA 1
ATOM 2082 C C . ALA B 1 49 ? 4.371 -10.18 3.578 1 98.69 49 ALA B C 1
ATOM 2084 O O . ALA B 1 49 ? 3.139 -10.102 3.549 1 98.69 49 ALA B O 1
ATOM 2085 N N . GLU B 1 50 ? 5.035 -11.039 4.375 1 98.62 50 GLU B N 1
ATOM 2086 C CA . GLU B 1 50 ? 4.293 -11.898 5.297 1 98.62 50 GLU B CA 1
ATOM 2087 C C . GLU B 1 50 ? 3.666 -11.078 6.422 1 98.62 50 GLU B C 1
ATOM 2089 O O . GLU B 1 50 ? 2.574 -11.398 6.895 1 98.62 50 GLU B O 1
ATOM 2094 N N . LYS B 1 51 ? 4.336 -10.094 6.879 1 98.5 51 LYS B N 1
ATOM 2095 C CA . LYS B 1 51 ? 3.75 -9.211 7.883 1 98.5 51 LYS B CA 1
ATOM 2096 C C . LYS B 1 51 ? 2.537 -8.469 7.328 1 98.5 51 LYS B C 1
ATOM 2098 O O . LYS B 1 51 ? 1.525 -8.32 8.016 1 98.5 51 LYS B O 1
ATOM 2103 N N . ILE B 1 52 ? 2.666 -8.008 6.094 1 98.69 52 ILE B N 1
ATOM 2104 C CA . ILE B 1 52 ? 1.547 -7.34 5.441 1 98.69 52 ILE B CA 1
ATOM 2105 C C . ILE B 1 52 ? 0.388 -8.32 5.27 1 98.69 52 ILE B C 1
ATOM 2107 O O . ILE B 1 52 ? -0.774 -7.957 5.469 1 98.69 52 ILE B O 1
ATOM 2111 N N . ARG B 1 53 ? 0.702 -9.578 4.934 1 98 53 ARG B N 1
ATOM 2112 C CA . ARG B 1 53 ? -0.306 -10.625 4.805 1 98 53 ARG B CA 1
ATOM 2113 C C . ARG B 1 53 ? -1.106 -10.773 6.098 1 98 53 ARG B C 1
ATOM 2115 O O . ARG B 1 53 ? -2.326 -10.945 6.059 1 98 53 ARG B O 1
ATOM 2122 N N . GLN B 1 54 ? -0.428 -10.664 7.184 1 97.94 54 GLN B N 1
ATOM 2123 C CA . GLN B 1 54 ? -1.114 -10.797 8.461 1 97.94 54 GLN B CA 1
ATOM 2124 C C . GLN B 1 54 ? -2.141 -9.68 8.648 1 97.94 54 GLN B C 1
ATOM 2126 O O . GLN B 1 54 ? -3.219 -9.914 9.203 1 97.94 54 GLN B O 1
ATOM 2131 N N . LEU B 1 55 ? -1.834 -8.492 8.25 1 98 55 LEU B N 1
ATOM 2132 C CA . LEU B 1 55 ? -2.811 -7.406 8.312 1 98 55 LEU B CA 1
ATOM 2133 C C . LEU B 1 55 ? -4.012 -7.711 7.422 1 98 55 LEU B C 1
ATOM 2135 O O . LEU B 1 55 ? -5.16 -7.527 7.84 1 98 55 LEU B O 1
ATOM 2139 N N . LEU B 1 56 ? -3.744 -8.18 6.211 1 97.38 56 LEU B N 1
ATOM 2140 C CA . LEU B 1 56 ? -4.777 -8.469 5.223 1 97.38 56 LEU B CA 1
ATOM 2141 C C . LEU B 1 56 ? -5.723 -9.555 5.73 1 97.38 56 LEU B C 1
ATOM 2143 O O . LEU B 1 56 ? -6.926 -9.508 5.461 1 97.38 56 LEU B O 1
ATOM 2147 N N . LEU B 1 57 ? -5.164 -10.5 6.496 1 95.19 57 LEU B N 1
ATOM 2148 C CA . LEU B 1 57 ? -5.938 -11.656 6.934 1 95.19 57 LEU B CA 1
ATOM 2149 C C . LEU B 1 57 ? -6.734 -11.336 8.195 1 95.19 57 LEU B C 1
ATOM 2151 O O . LEU B 1 57 ? -7.773 -11.945 8.453 1 95.19 57 LEU B O 1
ATOM 2155 N N . ASN B 1 58 ? -6.285 -10.289 8.945 1 95.38 58 ASN B N 1
ATOM 2156 C CA . ASN B 1 58 ? -6.805 -10.211 10.305 1 95.38 58 ASN B CA 1
ATOM 2157 C C . ASN B 1 58 ? -7.453 -8.852 10.578 1 95.38 58 ASN B C 1
ATOM 2159 O O . ASN B 1 58 ? -8.156 -8.688 11.578 1 95.38 58 ASN B O 1
ATOM 2163 N N . GLU B 1 59 ? -7.223 -7.918 9.75 1 96.12 59 GLU B N 1
ATOM 2164 C CA . GLU B 1 59 ? -7.723 -6.574 10.023 1 96.12 59 GLU B CA 1
ATOM 2165 C C . GLU B 1 59 ? -8.82 -6.188 9.039 1 96.12 59 GLU B C 1
ATOM 2167 O O . GLU B 1 59 ? -8.695 -6.414 7.832 1 96.12 59 GLU B O 1
ATOM 2172 N N . THR B 1 60 ? -9.914 -5.668 9.602 1 94.69 60 THR B N 1
ATOM 2173 C CA . THR B 1 60 ? -10.922 -5.07 8.734 1 94.69 60 THR B CA 1
ATOM 2174 C C . THR B 1 60 ? -10.398 -3.791 8.094 1 94.69 60 THR B C 1
ATOM 2176 O O . THR B 1 60 ? -9.727 -2.992 8.75 1 94.69 60 THR B O 1
ATOM 2179 N N . MET B 1 61 ? -10.734 -3.594 6.812 1 96.69 61 MET B N 1
ATOM 2180 C CA . MET B 1 61 ? -10.211 -2.42 6.121 1 96.69 61 MET B CA 1
ATOM 2181 C C . MET B 1 61 ? -11.086 -2.062 4.922 1 96.69 61 MET B C 1
ATOM 2183 O O . MET B 1 61 ? -11.93 -2.859 4.5 1 96.69 61 MET B O 1
ATOM 2187 N N . GLU B 1 62 ? -10.875 -0.849 4.383 1 95.19 62 GLU B N 1
ATOM 2188 C CA . GLU B 1 62 ? -11.477 -0.448 3.115 1 95.19 62 GLU B CA 1
ATOM 2189 C C . GLU B 1 62 ? -10.93 -1.276 1.958 1 95.19 62 GLU B C 1
ATOM 2191 O O . GLU B 1 62 ? -9.742 -1.608 1.934 1 95.19 62 GLU B O 1
ATOM 2196 N N . PRO B 1 63 ? -11.836 -1.545 0.995 1 96.56 63 PRO B N 1
ATOM 2197 C CA . PRO B 1 63 ? -11.367 -2.295 -0.17 1 96.56 63 PRO B CA 1
ATOM 2198 C C . PRO B 1 63 ? -10.156 -1.644 -0.839 1 96.56 63 PRO B C 1
ATOM 2200 O O . PRO B 1 63 ? -9.219 -2.338 -1.234 1 96.56 63 PRO B O 1
ATOM 2203 N N . LEU B 1 64 ? -10.195 -0.371 -0.916 1 98 64 LEU B N 1
ATOM 2204 C CA . LEU B 1 64 ? -9.094 0.341 -1.556 1 98 64 LEU B CA 1
ATOM 2205 C C . LEU B 1 64 ? -7.801 0.179 -0.759 1 98 64 LEU B C 1
ATOM 2207 O O . LEU B 1 64 ? -6.719 0.054 -1.338 1 98 64 LEU B O 1
ATOM 2211 N N . THR B 1 65 ? -7.879 0.222 0.585 1 98.44 65 THR B N 1
ATOM 2212 C CA . THR B 1 65 ? -6.723 -0.034 1.438 1 98.44 65 THR B CA 1
ATOM 2213 C C . THR B 1 65 ? -6.129 -1.409 1.146 1 98.44 65 THR B C 1
ATOM 2215 O O . THR B 1 65 ? -4.91 -1.556 1.041 1 98.44 65 THR B O 1
ATOM 2218 N N . GLU B 1 66 ? -7 -2.348 1.01 1 98.12 66 GLU B N 1
ATOM 2219 C CA . GLU B 1 66 ? -6.59 -3.715 0.702 1 98.12 66 GLU B CA 1
ATOM 2220 C C . GLU B 1 66 ? -5.793 -3.773 -0.597 1 98.12 66 GLU B C 1
ATOM 2222 O O . GLU B 1 66 ? -4.746 -4.422 -0.659 1 98.12 66 GLU B O 1
ATOM 2227 N N . ALA B 1 67 ? -6.289 -3.096 -1.616 1 98.69 67 ALA B N 1
ATOM 2228 C CA . ALA B 1 67 ? -5.609 -3.072 -2.908 1 98.69 67 ALA B CA 1
ATOM 2229 C C . ALA B 1 67 ? -4.195 -2.518 -2.771 1 98.69 67 ALA B C 1
ATOM 2231 O O . ALA B 1 67 ? -3.25 -3.057 -3.354 1 98.69 67 ALA B O 1
ATOM 2232 N N . TYR B 1 68 ? -4.039 -1.503 -2.004 1 98.88 68 TYR B N 1
ATOM 2233 C CA . TYR B 1 68 ? -2.73 -0.889 -1.815 1 98.88 68 TYR B CA 1
ATOM 2234 C C . TYR B 1 68 ? -1.807 -1.807 -1.024 1 98.88 68 TYR B C 1
ATOM 2236 O O . TYR B 1 68 ? -0.601 -1.853 -1.277 1 98.88 68 TYR B O 1
ATOM 2244 N N . LEU B 1 69 ? -2.338 -2.48 -0.016 1 98.88 69 LEU B N 1
ATOM 2245 C CA . LEU B 1 69 ? -1.518 -3.396 0.768 1 98.88 69 LEU B CA 1
ATOM 2246 C C . LEU B 1 69 ? -1.04 -4.566 -0.086 1 98.88 69 LEU B C 1
ATOM 2248 O O . LEU B 1 69 ? 0.103 -5.012 0.044 1 98.88 69 LEU B O 1
ATOM 2252 N N . PHE B 1 70 ? -1.905 -5.062 -0.979 1 98.81 70 PHE B N 1
ATOM 2253 C CA . PHE B 1 70 ? -1.477 -6.105 -1.903 1 98.81 70 PHE B CA 1
ATOM 2254 C C . PHE B 1 70 ? -0.343 -5.609 -2.793 1 98.81 70 PHE B C 1
ATOM 2256 O O . PHE B 1 70 ? 0.633 -6.328 -3.021 1 98.81 70 PHE B O 1
ATOM 2263 N N . ALA B 1 71 ? -0.474 -4.387 -3.275 1 98.88 71 ALA B N 1
ATOM 2264 C CA . ALA B 1 71 ? 0.56 -3.814 -4.133 1 98.88 71 ALA B CA 1
ATOM 2265 C C . ALA B 1 71 ? 1.871 -3.643 -3.373 1 98.88 71 ALA B C 1
ATOM 2267 O O . ALA B 1 71 ? 2.949 -3.896 -3.914 1 98.88 71 ALA B O 1
ATOM 2268 N N . ALA B 1 72 ? 1.759 -3.221 -2.133 1 98.88 72 ALA B N 1
ATOM 2269 C CA . ALA B 1 72 ? 2.949 -3.057 -1.304 1 98.88 72 ALA B CA 1
ATOM 2270 C C . ALA B 1 72 ? 3.662 -4.391 -1.097 1 98.88 72 ALA B C 1
ATOM 2272 O O . ALA B 1 72 ? 4.879 -4.484 -1.282 1 98.88 72 ALA B O 1
ATOM 2273 N N . ALA B 1 73 ? 2.932 -5.41 -0.739 1 98.81 73 ALA B N 1
ATOM 2274 C CA . ALA B 1 73 ? 3.502 -6.738 -0.542 1 98.81 73 ALA B CA 1
ATOM 2275 C C . ALA B 1 73 ? 4.145 -7.254 -1.827 1 98.81 73 ALA B C 1
ATOM 2277 O O . ALA B 1 73 ? 5.227 -7.848 -1.793 1 98.81 73 ALA B O 1
ATOM 2278 N N . ARG B 1 74 ? 3.498 -7 -2.887 1 98.81 74 ARG B N 1
ATOM 2279 C CA . ARG B 1 74 ? 3.961 -7.477 -4.184 1 98.81 74 ARG B CA 1
ATOM 2280 C C . ARG B 1 74 ? 5.266 -6.801 -4.582 1 98.81 74 ARG B C 1
ATOM 2282 O O . ARG B 1 74 ? 6.148 -7.434 -5.168 1 98.81 74 ARG B O 1
ATOM 2289 N N . THR B 1 75 ? 5.402 -5.488 -4.277 1 98.5 75 THR B N 1
ATOM 2290 C CA . THR B 1 75 ? 6.641 -4.777 -4.551 1 98.5 75 THR B CA 1
ATOM 2291 C C . THR B 1 75 ? 7.824 -5.465 -3.879 1 98.5 75 THR B C 1
ATOM 2293 O O . THR B 1 75 ? 8.859 -5.691 -4.508 1 98.5 75 THR B O 1
ATOM 2296 N N . GLU B 1 76 ? 7.68 -5.816 -2.648 1 98.12 76 GLU B N 1
ATOM 2297 C CA . GLU B 1 76 ? 8.719 -6.516 -1.903 1 98.12 76 GLU B CA 1
ATOM 2298 C C . GLU B 1 76 ? 8.961 -7.914 -2.467 1 98.12 76 GLU B C 1
ATOM 2300 O O . GLU B 1 76 ? 10.109 -8.352 -2.576 1 98.12 76 GLU B O 1
ATOM 2305 N N . HIS B 1 77 ? 7.898 -8.547 -2.779 1 98.69 77 HIS B N 1
ATOM 2306 C CA . HIS B 1 77 ? 7.949 -9.906 -3.309 1 98.69 77 HIS B CA 1
ATOM 2307 C C . HIS B 1 77 ? 8.781 -9.969 -4.586 1 98.69 77 HIS B C 1
ATOM 2309 O O . HIS B 1 77 ? 9.695 -10.781 -4.691 1 98.69 77 HIS B O 1
ATOM 2315 N N . ILE B 1 78 ? 8.484 -9.062 -5.488 1 98.62 78 ILE B N 1
ATOM 2316 C CA . ILE B 1 78 ? 9.172 -9.016 -6.777 1 98.62 78 ILE B CA 1
ATOM 2317 C C . ILE B 1 78 ? 10.633 -8.648 -6.566 1 98.62 78 ILE B C 1
ATOM 2319 O O . ILE B 1 78 ? 11.531 -9.328 -7.074 1 98.62 78 ILE B O 1
ATOM 2323 N N . SER B 1 79 ? 10.836 -7.641 -5.746 1 97.56 79 SER B N 1
ATOM 2324 C CA . SER B 1 79 ? 12.172 -7.074 -5.617 1 97.56 79 SER B CA 1
ATOM 2325 C C . SER B 1 79 ? 13.102 -8.016 -4.859 1 97.56 79 SER B C 1
ATOM 2327 O O . SER B 1 79 ? 14.297 -8.102 -5.164 1 97.56 79 SER B O 1
ATOM 2329 N N . LYS B 1 80 ? 12.547 -8.734 -3.936 1 98.06 80 LYS B N 1
ATOM 2330 C CA . LYS B 1 80 ? 13.43 -9.43 -3.006 1 98.06 80 LYS B CA 1
ATOM 2331 C C . LYS B 1 80 ? 13.477 -10.922 -3.312 1 98.06 80 LYS B C 1
ATOM 2333 O O . LYS B 1 80 ? 14.398 -11.625 -2.871 1 98.06 80 LYS B O 1
ATOM 2338 N N . LEU B 1 81 ? 12.516 -11.391 -4.078 1 98.44 81 LEU B N 1
ATOM 2339 C CA . LEU B 1 81 ? 12.508 -12.836 -4.27 1 98.44 81 LEU B CA 1
ATOM 2340 C C . LEU B 1 81 ? 12.359 -13.195 -5.746 1 98.44 81 LEU B C 1
ATOM 2342 O O . LEU B 1 81 ? 13.227 -13.859 -6.32 1 98.44 81 LEU B O 1
ATOM 2346 N N . ILE B 1 82 ? 11.344 -12.719 -6.406 1 98.56 82 ILE B N 1
ATOM 2347 C CA . ILE B 1 82 ? 10.984 -13.188 -7.742 1 98.56 82 ILE B CA 1
ATOM 2348 C C . ILE B 1 82 ? 12.062 -12.766 -8.742 1 98.56 82 ILE B C 1
ATOM 2350 O O . ILE B 1 82 ? 12.641 -13.609 -9.43 1 98.56 82 ILE B O 1
ATOM 2354 N N . LYS B 1 83 ? 12.359 -11.469 -8.789 1 97.94 83 LYS B N 1
ATOM 2355 C CA . LYS B 1 83 ? 13.312 -10.961 -9.773 1 97.94 83 LYS B CA 1
ATOM 2356 C C . LYS B 1 83 ? 14.703 -11.562 -9.555 1 97.94 83 LYS B C 1
ATOM 2358 O O . LYS B 1 83 ? 15.328 -12.039 -10.5 1 97.94 83 LYS B O 1
ATOM 2363 N N . PRO B 1 84 ? 15.211 -11.562 -8.305 1 98 84 PRO B N 1
ATOM 2364 C CA . PRO B 1 84 ? 16.516 -12.18 -8.078 1 98 84 PRO B CA 1
ATOM 2365 C C . PRO B 1 84 ? 16.547 -13.648 -8.5 1 98 84 PRO B C 1
ATOM 2367 O O . PRO B 1 84 ? 17.547 -14.109 -9.062 1 98 84 PRO B O 1
ATOM 2370 N N . ALA B 1 85 ? 15.484 -14.383 -8.273 1 98.25 85 ALA B N 1
ATOM 2371 C CA . ALA B 1 85 ? 15.43 -15.797 -8.648 1 98.25 85 ALA B CA 1
ATOM 2372 C C . ALA B 1 85 ? 15.438 -15.961 -10.172 1 98.25 85 ALA B C 1
ATOM 2374 O O . ALA B 1 85 ? 16.109 -16.844 -10.703 1 98.25 85 ALA B O 1
ATOM 2375 N N . ILE B 1 86 ? 14.711 -15.109 -10.836 1 97.69 86 ILE B N 1
ATOM 2376 C CA . ILE B 1 86 ? 14.656 -15.141 -12.289 1 97.69 86 ILE B CA 1
ATOM 2377 C C . ILE B 1 86 ? 16.031 -14.82 -12.867 1 97.69 86 ILE B C 1
ATOM 2379 O O . ILE B 1 86 ? 16.469 -15.453 -13.836 1 97.69 86 ILE B O 1
ATOM 2383 N N . GLU B 1 87 ? 16.703 -13.867 -12.242 1 97 87 GLU B N 1
ATOM 2384 C CA . GLU B 1 87 ? 18.031 -13.477 -12.68 1 97 87 GLU B CA 1
ATOM 2385 C C . GLU B 1 87 ? 19.047 -14.602 -12.477 1 97 87 GLU B C 1
ATOM 2387 O O . GLU B 1 87 ? 20.031 -14.695 -13.203 1 97 87 GLU B O 1
ATOM 2392 N N . LYS B 1 88 ? 18.75 -15.469 -11.594 1 97.5 88 LYS B N 1
ATOM 2393 C CA . LYS B 1 88 ? 19.594 -16.641 -11.352 1 97.5 88 LYS B CA 1
ATOM 2394 C C . LYS B 1 88 ? 19.141 -17.828 -12.203 1 97.5 88 LYS B C 1
ATOM 2396 O O . LYS B 1 88 ? 19.516 -18.969 -11.93 1 97.5 88 LYS B O 1
ATOM 2401 N N . GLU B 1 89 ? 18.172 -17.516 -13.117 1 97.5 89 GLU B N 1
ATOM 2402 C CA . GLU B 1 89 ? 17.703 -18.453 -14.133 1 97.5 89 GLU B CA 1
ATOM 2403 C C . GLU B 1 89 ? 16.906 -19.594 -13.508 1 97.5 89 GLU B C 1
ATOM 2405 O O . GLU B 1 89 ? 17 -20.734 -13.953 1 97.5 89 GLU B O 1
ATOM 2410 N N . GLN B 1 90 ? 16.203 -19.25 -12.484 1 98.31 90 GLN B N 1
ATOM 2411 C CA . GLN B 1 90 ? 15.383 -20.25 -11.805 1 98.31 90 GLN B CA 1
ATOM 2412 C C . GLN B 1 90 ? 13.961 -20.281 -12.375 1 98.31 90 GLN B C 1
ATOM 2414 O O . GLN B 1 90 ? 13.586 -19.391 -13.141 1 98.31 90 GLN B O 1
ATOM 2419 N N . LEU B 1 91 ? 13.289 -21.375 -12.109 1 98.25 91 LEU B N 1
ATOM 2420 C CA . LEU B 1 91 ? 11.844 -21.469 -12.305 1 98.25 91 LEU B CA 1
ATOM 2421 C C . LEU B 1 91 ? 11.102 -21.094 -11.023 1 98.25 91 LEU B C 1
ATOM 2423 O O . LEU B 1 91 ? 11.148 -21.828 -10.031 1 98.25 91 LEU B O 1
ATOM 2427 N N . VAL B 1 92 ? 10.453 -19.953 -11.078 1 98.62 92 VAL B N 1
ATOM 2428 C CA . VAL B 1 92 ? 9.703 -19.469 -9.93 1 98.62 92 VAL B CA 1
ATOM 2429 C C . VAL B 1 92 ? 8.227 -19.844 -10.086 1 98.62 92 VAL B C 1
ATOM 2431 O O . VAL B 1 92 ? 7.598 -19.5 -11.086 1 98.62 92 VAL B O 1
ATOM 2434 N N . ILE B 1 93 ? 7.688 -20.531 -9.117 1 98.75 93 ILE B N 1
ATOM 2435 C CA . ILE B 1 93 ? 6.273 -20.891 -9.094 1 98.75 93 ILE B CA 1
ATOM 2436 C C . ILE B 1 93 ? 5.582 -20.203 -7.926 1 98.75 93 ILE B C 1
ATOM 2438 O O . ILE B 1 93 ? 5.934 -20.422 -6.762 1 98.75 93 ILE B O 1
ATOM 2442 N N . SER B 1 94 ? 4.609 -19.422 -8.227 1 98.69 94 SER B N 1
ATOM 2443 C CA . SER B 1 94 ? 3.934 -18.641 -7.195 1 98.69 94 SER B CA 1
ATOM 2444 C C . SER B 1 94 ? 2.453 -19 -7.105 1 98.69 94 SER B C 1
ATOM 2446 O O . SER B 1 94 ? 1.773 -19.109 -8.125 1 98.69 94 SER B O 1
ATOM 2448 N N . ASP B 1 95 ? 2.006 -19.188 -5.871 1 98.38 95 ASP B N 1
ATOM 2449 C CA . ASP B 1 95 ? 0.571 -19.203 -5.598 1 98.38 95 ASP B CA 1
ATOM 2450 C C . ASP B 1 95 ? -0.027 -17.797 -5.672 1 98.38 95 ASP B C 1
ATOM 2452 O O . ASP B 1 95 ? 0.114 -17.016 -4.738 1 98.38 95 ASP B O 1
ATOM 2456 N N . ARG B 1 96 ? -0.677 -17.547 -6.746 1 98.5 96 ARG B N 1
ATOM 2457 C CA . ARG B 1 96 ? -1.328 -16.266 -7.051 1 98.5 96 ARG B CA 1
ATOM 2458 C C . ARG B 1 96 ? -0.3 -15.195 -7.371 1 98.5 96 ARG B C 1
ATOM 2460 O O . ARG B 1 96 ? 0.897 -15.383 -7.148 1 98.5 96 ARG B O 1
ATOM 2467 N N . PHE B 1 97 ? -0.757 -14.156 -8.023 1 98.38 97 PHE B N 1
ATOM 2468 C CA . PHE B 1 97 ? -0.054 -12.922 -8.367 1 98.38 97 PHE B CA 1
ATOM 2469 C C . PHE B 1 97 ? -1.041 -11.805 -8.672 1 98.38 97 PHE B C 1
ATOM 2471 O O . PHE B 1 97 ? -2.016 -11.609 -7.938 1 98.38 97 PHE B O 1
ATOM 2478 N N . VAL B 1 98 ? -0.886 -11.031 -9.688 1 98.56 98 VAL B N 1
ATOM 2479 C CA . VAL B 1 98 ? -1.606 -9.766 -9.82 1 98.56 98 VAL B CA 1
ATOM 2480 C C . VAL B 1 98 ? -3.021 -10.031 -10.328 1 98.56 98 VAL B C 1
ATOM 2482 O O . VAL B 1 98 ? -3.939 -9.25 -10.062 1 98.56 98 VAL B O 1
ATOM 2485 N N . PHE B 1 99 ? -3.291 -11.109 -11.07 1 98 99 PHE B N 1
ATOM 2486 C CA . PHE B 1 99 ? -4.625 -11.383 -11.594 1 98 99 PHE B CA 1
ATOM 2487 C C . PHE B 1 99 ? -5.621 -11.586 -10.453 1 98 99 PHE B C 1
ATOM 2489 O O . PHE B 1 99 ? -6.793 -11.227 -10.578 1 98 99 PHE B O 1
ATOM 2496 N N . SER B 1 100 ? -5.109 -12.109 -9.359 1 97.81 100 SER B N 1
ATOM 2497 C CA . SER B 1 100 ? -5.969 -12.219 -8.18 1 97.81 100 SER B CA 1
ATOM 2498 C C . SER B 1 100 ? -6.43 -10.844 -7.707 1 97.81 100 SER B C 1
ATOM 2500 O O . SER B 1 100 ? -7.582 -10.68 -7.301 1 97.81 100 SER B O 1
ATOM 2502 N N . SER B 1 101 ? -5.527 -9.852 -7.734 1 98.25 101 SER B N 1
ATOM 2503 C CA . SER B 1 101 ? -5.914 -8.5 -7.344 1 98.25 101 SER B CA 1
ATOM 2504 C C . SER B 1 101 ? -6.996 -7.949 -8.266 1 98.25 101 SER B C 1
ATOM 2506 O O . SER B 1 101 ? -7.934 -7.297 -7.805 1 98.25 101 SER B O 1
ATOM 2508 N N . PHE B 1 102 ? -6.895 -8.203 -9.547 1 98.25 102 PHE B N 1
ATOM 2509 C CA . PHE B 1 102 ? -7.895 -7.738 -10.5 1 98.25 102 PHE B CA 1
ATOM 2510 C C . PHE B 1 102 ? -9.242 -8.398 -10.227 1 98.25 102 PHE B C 1
ATOM 2512 O O . PHE B 1 102 ? -10.281 -7.734 -10.258 1 98.25 102 PHE B O 1
ATOM 2519 N N . ALA B 1 103 ? -9.203 -9.656 -9.922 1 97.31 103 ALA B N 1
ATOM 2520 C CA . ALA B 1 103 ? -10.43 -10.43 -9.703 1 97.31 103 ALA B CA 1
ATOM 2521 C C . ALA B 1 103 ? -11.094 -10.023 -8.391 1 97.31 103 ALA B C 1
ATOM 2523 O O . ALA B 1 103 ? -12.297 -9.734 -8.359 1 97.31 103 ALA B O 1
ATOM 2524 N N . TYR B 1 104 ? -10.328 -9.93 -7.379 1 95.88 104 TYR B N 1
ATOM 2525 C CA . TYR B 1 104 ? -10.914 -9.773 -6.051 1 95.88 104 TYR B CA 1
ATOM 2526 C C . TYR B 1 104 ? -11.125 -8.305 -5.723 1 95.88 104 TYR B C 1
ATOM 2528 O O . TYR B 1 104 ? -12.266 -7.863 -5.531 1 95.88 104 TYR B O 1
ATOM 2536 N N . GLN B 1 105 ? -10.094 -7.52 -5.742 1 96.88 105 GLN B N 1
ATOM 2537 C CA . GLN B 1 105 ? -10.266 -6.102 -5.445 1 96.88 105 GLN B CA 1
ATOM 2538 C C . GLN B 1 105 ? -10.961 -5.379 -6.594 1 96.88 105 GLN B C 1
ATOM 2540 O O . GLN B 1 105 ? -11.82 -4.527 -6.367 1 96.88 105 GLN B O 1
ATOM 2545 N N . GLY B 1 106 ? -10.633 -5.723 -7.809 1 97.94 106 GLY B N 1
ATOM 2546 C CA . GLY B 1 106 ? -11.164 -5.031 -8.969 1 97.94 106 GLY B CA 1
ATOM 2547 C C . GLY B 1 106 ? -12.633 -5.316 -9.211 1 97.94 106 GLY B C 1
ATOM 2548 O O . GLY B 1 106 ? -13.422 -4.398 -9.461 1 97.94 106 GLY B O 1
ATOM 2549 N N . LEU B 1 107 ? -12.984 -6.594 -9.094 1 96.62 107 LEU B N 1
ATOM 2550 C CA . LEU B 1 107 ? -14.328 -6.984 -9.5 1 96.62 107 LEU B CA 1
ATOM 2551 C C . LEU B 1 107 ? -15.188 -7.309 -8.281 1 96.62 107 LEU B C 1
ATOM 2553 O O . LEU B 1 107 ? -16.234 -6.695 -8.07 1 96.62 107 LEU B O 1
ATOM 2557 N N . SER B 1 108 ? -14.727 -8.219 -7.477 1 93.62 108 SER B N 1
ATOM 2558 C CA . SER B 1 108 ? -15.547 -8.656 -6.348 1 93.62 108 SER B CA 1
ATOM 2559 C C . SER B 1 108 ? -15.781 -7.516 -5.359 1 93.62 108 SER B C 1
ATOM 2561 O O . SER B 1 108 ? -16.922 -7.262 -4.953 1 93.62 108 SER B O 1
ATOM 2563 N N . LYS B 1 109 ? -14.734 -6.789 -5.031 1 94.44 109 LYS B N 1
ATOM 2564 C CA . LYS B 1 109 ? -14.844 -5.68 -4.094 1 94.44 109 LYS B CA 1
ATOM 2565 C C . LYS B 1 109 ? -15.242 -4.391 -4.809 1 94.44 109 LYS B C 1
ATOM 2567 O O . LYS B 1 109 ? -15.336 -3.33 -4.188 1 94.44 109 LYS B O 1
ATOM 2572 N N . LYS B 1 110 ? -15.305 -4.418 -6.102 1 95.62 110 LYS B N 1
ATOM 2573 C CA . LYS B 1 110 ? -15.93 -3.402 -6.949 1 95.62 110 LYS B CA 1
ATOM 2574 C C . LYS B 1 110 ? -15.109 -2.115 -6.957 1 95.62 110 LYS B C 1
ATOM 2576 O O . LYS B 1 110 ? -15.656 -1.022 -7.098 1 95.62 110 LYS B O 1
ATOM 2581 N N . ILE B 1 111 ? -13.828 -2.219 -6.742 1 97.06 111 ILE B N 1
ATOM 2582 C CA . ILE B 1 111 ? -12.945 -1.062 -6.863 1 97.06 111 ILE B CA 1
ATOM 2583 C C . ILE B 1 111 ? -12.844 -0.649 -8.328 1 97.06 111 ILE B C 1
ATOM 2585 O O . ILE B 1 111 ? -12.609 0.521 -8.641 1 97.06 111 ILE B O 1
ATOM 2589 N N . GLY B 1 112 ? -13.094 -1.584 -9.188 1 97.94 112 GLY B N 1
ATOM 2590 C CA . GLY B 1 112 ? -12.859 -1.402 -10.617 1 97.94 112 GLY B CA 1
ATOM 2591 C C . GLY B 1 112 ? -11.523 -1.948 -11.078 1 97.94 112 GLY B C 1
ATOM 2592 O O . GLY B 1 112 ? -10.484 -1.629 -10.492 1 97.94 112 GLY B O 1
ATOM 2593 N N . ILE B 1 113 ? -11.453 -2.748 -12.148 1 97.69 113 ILE B N 1
ATOM 2594 C CA . ILE B 1 113 ? -10.258 -3.418 -12.641 1 97.69 113 ILE B CA 1
ATOM 2595 C C . ILE B 1 113 ? -9.219 -2.377 -13.062 1 97.69 113 ILE B C 1
ATOM 2597 O O . ILE B 1 113 ? -8.031 -2.523 -12.773 1 97.69 113 ILE B O 1
ATOM 2601 N N . ASP B 1 114 ? -9.641 -1.312 -13.703 1 98.12 114 ASP B N 1
ATOM 2602 C CA . ASP B 1 114 ? -8.727 -0.286 -14.195 1 98.12 114 ASP B CA 1
ATOM 2603 C C . ASP B 1 114 ? -8.023 0.421 -13.031 1 98.12 114 ASP B C 1
ATOM 2605 O O . ASP B 1 114 ? -6.832 0.718 -13.109 1 98.12 114 ASP B O 1
ATOM 2609 N N . THR B 1 115 ? -8.797 0.705 -12.008 1 98.31 115 THR B N 1
ATOM 2610 C CA . THR B 1 115 ? -8.227 1.32 -10.82 1 98.31 115 THR B CA 1
ATOM 2611 C C . THR B 1 115 ? -7.156 0.416 -10.203 1 98.31 115 THR B C 1
ATOM 2613 O O . THR B 1 115 ? -6.059 0.873 -9.883 1 98.31 115 THR B O 1
ATOM 2616 N N . VAL B 1 116 ? -7.461 -0.866 -10.086 1 98.69 116 VAL B N 1
ATOM 2617 C CA . VAL B 1 116 ? -6.527 -1.81 -9.484 1 98.69 116 VAL B CA 1
ATOM 2618 C C . VAL B 1 116 ? -5.305 -1.978 -10.391 1 98.69 116 VAL B C 1
ATOM 2620 O O . VAL B 1 116 ? -4.184 -2.127 -9.898 1 98.69 116 VAL B O 1
ATOM 2623 N N . LYS B 1 117 ? -5.504 -1.921 -11.719 1 98.19 117 LYS B N 1
ATOM 2624 C CA . LYS B 1 117 ? -4.383 -1.946 -12.648 1 98.19 117 LYS B CA 1
ATOM 2625 C C . LYS B 1 117 ? -3.463 -0.745 -12.438 1 98.19 117 LYS B C 1
ATOM 2627 O O . LYS B 1 117 ? -2.24 -0.888 -12.422 1 98.19 117 LYS B O 1
ATOM 2632 N N . GLN B 1 118 ? -4.039 0.378 -12.258 1 98.12 118 GLN B N 1
ATOM 2633 C CA . GLN B 1 118 ? -3.264 1.594 -12.039 1 98.12 118 GLN B CA 1
ATOM 2634 C C . GLN B 1 118 ? -2.49 1.52 -10.727 1 98.12 118 GLN B C 1
ATOM 2636 O O . GLN B 1 118 ? -1.32 1.905 -10.664 1 98.12 118 GLN B O 1
ATOM 2641 N N . ILE B 1 119 ? -3.135 1.015 -9.727 1 98.56 119 ILE B N 1
ATOM 2642 C CA . ILE B 1 119 ? -2.506 0.887 -8.414 1 98.56 119 ILE B CA 1
ATOM 2643 C C . ILE B 1 119 ? -1.304 -0.05 -8.508 1 98.56 119 ILE B C 1
ATOM 2645 O O . ILE B 1 119 ? -0.265 0.198 -7.895 1 98.56 119 ILE B O 1
ATOM 2649 N N . ASN B 1 120 ? -1.372 -1.063 -9.336 1 98.62 120 ASN B N 1
ATOM 2650 C CA . ASN B 1 120 ? -0.323 -2.076 -9.383 1 98.62 120 ASN B CA 1
ATOM 2651 C C . ASN B 1 120 ? 0.742 -1.733 -10.422 1 98.62 120 ASN B C 1
ATOM 2653 O O . ASN B 1 120 ? 1.761 -2.42 -10.516 1 98.62 120 ASN B O 1
ATOM 2657 N N . HIS B 1 121 ? 0.534 -0.678 -11.172 1 98.19 121 HIS B N 1
ATOM 2658 C CA . HIS B 1 121 ? 1.382 -0.375 -12.32 1 98.19 121 HIS B CA 1
ATOM 2659 C C . HIS B 1 121 ? 2.848 -0.274 -11.906 1 98.19 121 HIS B C 1
ATOM 2661 O O . HIS B 1 121 ? 3.703 -0.958 -12.477 1 98.19 121 HIS B O 1
ATOM 2667 N N . HIS B 1 122 ? 3.135 0.492 -10.984 1 97.88 122 HIS B N 1
ATOM 2668 C CA . HIS B 1 122 ? 4.52 0.689 -10.578 1 97.88 122 HIS B CA 1
ATOM 2669 C C . HIS B 1 122 ? 5.023 -0.484 -9.742 1 97.88 122 HIS B C 1
ATOM 2671 O O . HIS B 1 122 ? 6.211 -0.807 -9.766 1 97.88 122 HIS B O 1
ATOM 2677 N N . ALA B 1 123 ? 4.117 -1.158 -9 1 98.19 123 ALA B N 1
ATOM 2678 C CA . ALA B 1 123 ? 4.496 -2.311 -8.188 1 98.19 123 ALA B CA 1
ATOM 2679 C C . ALA B 1 123 ? 5.047 -3.438 -9.055 1 98.19 123 ALA B C 1
ATOM 2681 O O . ALA B 1 123 ? 6.008 -4.109 -8.672 1 98.19 123 ALA B O 1
ATOM 2682 N N . LEU B 1 124 ? 4.527 -3.6 -10.219 1 97.62 124 LEU B N 1
ATOM 2683 C CA . LEU B 1 124 ? 4.852 -4.707 -11.109 1 97.62 124 LEU B CA 1
ATOM 2684 C C . LEU B 1 124 ? 6.16 -4.445 -11.844 1 97.62 124 LEU B C 1
ATOM 2686 O O . LEU B 1 124 ? 6.875 -5.387 -12.211 1 97.62 124 LEU B O 1
ATOM 2690 N N . ARG B 1 125 ? 6.594 -3.217 -12.055 1 89.94 125 ARG B N 1
ATOM 2691 C CA . ARG B 1 125 ? 7.789 -2.859 -12.812 1 89.94 125 ARG B CA 1
ATOM 2692 C C . ARG B 1 125 ? 7.914 -3.703 -14.078 1 89.94 125 ARG B C 1
ATOM 2694 O O . ARG B 1 125 ? 8.953 -4.312 -14.328 1 89.94 125 ARG B O 1
ATOM 2701 N N . ASN B 1 126 ? 6.801 -3.975 -14.719 1 89.62 126 ASN B N 1
ATOM 2702 C CA . ASN B 1 126 ? 6.723 -4.734 -15.961 1 89.62 126 ASN B CA 1
ATOM 2703 C C . ASN B 1 126 ? 6.938 -6.227 -15.719 1 89.62 126 ASN B C 1
ATOM 2705 O O . ASN B 1 126 ? 7.211 -6.98 -16.656 1 89.62 126 ASN B O 1
ATOM 2709 N N . MET B 1 127 ? 6.953 -6.605 -14.484 1 94.56 127 MET B N 1
ATOM 2710 C CA . MET B 1 127 ? 7.051 -8.023 -14.156 1 94.56 127 MET B CA 1
ATOM 2711 C C . MET B 1 127 ? 5.699 -8.719 -14.32 1 94.56 127 MET B C 1
ATOM 2713 O O . MET B 1 127 ? 4.727 -8.352 -13.648 1 94.56 127 MET B O 1
ATOM 2717 N N . MET B 1 128 ? 5.59 -9.594 -15.266 1 96.06 128 MET B N 1
ATOM 2718 C CA . MET B 1 128 ? 4.438 -10.469 -15.445 1 96.06 128 MET B CA 1
ATOM 2719 C C . MET B 1 128 ? 4.875 -11.93 -15.586 1 96.06 128 MET B C 1
ATOM 2721 O O . MET B 1 128 ? 5.984 -12.203 -16.047 1 96.06 128 MET B O 1
ATOM 2725 N N . PRO B 1 129 ? 4.039 -12.859 -15.172 1 97.31 129 PRO B N 1
ATOM 2726 C CA . PRO B 1 129 ? 4.406 -14.266 -15.344 1 97.31 129 PRO B CA 1
ATOM 2727 C C . PRO B 1 129 ? 4.59 -14.648 -16.812 1 97.31 129 PRO B C 1
ATOM 2729 O O . PRO B 1 129 ? 3.879 -14.141 -17.688 1 97.31 129 PRO B O 1
ATOM 2732 N N . ASN B 1 130 ? 5.551 -15.492 -17.016 1 96.38 130 ASN B N 1
ATOM 2733 C CA . ASN B 1 130 ? 5.672 -16.078 -18.344 1 96.38 130 ASN B CA 1
ATOM 2734 C C . ASN B 1 130 ? 4.465 -16.953 -18.688 1 96.38 130 ASN B C 1
ATOM 2736 O O . ASN B 1 130 ? 3.996 -16.953 -19.828 1 96.38 130 ASN B O 1
ATOM 2740 N N . PHE B 1 131 ? 4.039 -17.688 -17.688 1 96.81 131 PHE B N 1
ATOM 2741 C CA . PHE B 1 131 ? 2.889 -18.578 -17.828 1 96.81 131 PHE B CA 1
ATOM 2742 C C . PHE B 1 131 ? 1.989 -18.5 -16.609 1 96.81 131 PHE B C 1
ATOM 2744 O O . PHE B 1 131 ? 2.477 -18.422 -15.477 1 96.81 131 PHE B O 1
ATOM 2751 N N . THR B 1 132 ? 0.713 -18.516 -16.844 1 98.25 132 THR B N 1
ATOM 2752 C CA . THR B 1 132 ? -0.279 -18.578 -15.781 1 98.25 132 THR B CA 1
ATOM 2753 C C . THR B 1 132 ? -1.189 -19.797 -15.961 1 98.25 132 THR B C 1
ATOM 2755 O O . THR B 1 132 ? -1.707 -20.031 -17.047 1 98.25 132 THR B O 1
ATOM 2758 N N . PHE B 1 133 ? -1.318 -20.531 -14.945 1 98 133 PHE B N 1
ATOM 2759 C CA . PHE B 1 133 ? -2.215 -21.672 -14.945 1 98 133 PHE B CA 1
ATOM 2760 C C . PHE B 1 133 ? -3.434 -21.406 -14.07 1 98 133 PHE B C 1
ATOM 2762 O O . PHE B 1 133 ? -3.305 -21.188 -12.867 1 98 133 PHE B O 1
ATOM 2769 N N . ILE B 1 134 ? -4.621 -21.469 -14.695 1 97.94 134 ILE B N 1
ATOM 2770 C CA . ILE B 1 134 ? -5.879 -21.219 -14.008 1 97.94 134 ILE B CA 1
ATOM 2771 C C . ILE B 1 134 ? -6.504 -22.531 -13.562 1 97.94 134 ILE B C 1
ATOM 2773 O O . ILE B 1 134 ? -6.891 -23.359 -14.391 1 97.94 134 ILE B O 1
ATOM 2777 N N . LEU B 1 135 ? -6.555 -22.688 -12.273 1 97.19 135 LEU B N 1
ATOM 2778 C CA . LEU B 1 135 ? -7.246 -23.844 -11.719 1 97.19 135 LEU B CA 1
ATOM 2779 C C . LEU B 1 135 ? -8.727 -23.531 -11.484 1 97.19 135 LEU B C 1
ATOM 2781 O O . LEU B 1 135 ? -9.07 -22.719 -10.633 1 97.19 135 LEU B O 1
ATOM 2785 N N . ASP B 1 136 ? -9.539 -24.234 -12.195 1 95.94 136 ASP B N 1
ATOM 2786 C CA . ASP B 1 136 ? -10.977 -23.984 -12.172 1 95.94 136 ASP B CA 1
ATOM 2787 C C . ASP B 1 136 ? -11.703 -25.016 -11.32 1 95.94 136 ASP B C 1
ATOM 2789 O O . ASP B 1 136 ? -11.344 -26.203 -11.344 1 95.94 136 ASP B O 1
ATOM 2793 N N . CYS B 1 137 ? -12.648 -24.547 -10.586 1 93.75 137 CYS B N 1
ATOM 2794 C CA . CYS B 1 137 ? -13.492 -25.422 -9.789 1 93.75 137 CYS B CA 1
ATOM 2795 C C . CYS B 1 137 ? -14.891 -24.828 -9.633 1 93.75 137 CYS B C 1
ATOM 2797 O O . CYS B 1 137 ? -15.062 -23.609 -9.602 1 93.75 137 CYS B O 1
ATOM 2799 N N . ASN B 1 138 ? -15.859 -25.75 -9.523 1 92.06 138 ASN B N 1
ATOM 2800 C CA . ASN B 1 138 ? -17.219 -25.25 -9.367 1 92.06 138 ASN B CA 1
ATOM 2801 C C . ASN B 1 138 ? -17.484 -24.781 -7.938 1 92.06 138 ASN B C 1
ATOM 2803 O O . ASN B 1 138 ? -16.75 -25.156 -7.02 1 92.06 138 ASN B O 1
ATOM 2807 N N . PHE B 1 139 ? -18.562 -24.031 -7.797 1 92.25 139 PHE B N 1
ATOM 2808 C CA . PHE B 1 139 ? -18.875 -23.359 -6.539 1 92.25 139 PHE B CA 1
ATOM 2809 C C . PHE B 1 139 ? -19.094 -24.375 -5.426 1 92.25 139 PHE B C 1
ATOM 2811 O O . PHE B 1 139 ? -18.578 -24.219 -4.32 1 92.25 139 PHE B O 1
ATOM 2818 N N . LYS B 1 140 ? -19.859 -25.375 -5.711 1 91.25 140 LYS B N 1
ATOM 2819 C CA . LYS B 1 140 ? -20.188 -26.375 -4.703 1 91.25 140 LYS B CA 1
ATOM 2820 C C . LYS B 1 140 ? -18.938 -27.062 -4.168 1 91.25 140 LYS B C 1
ATOM 2822 O O . LYS B 1 140 ? -18.797 -27.234 -2.959 1 91.25 140 LYS B O 1
ATOM 2827 N N . GLU B 1 141 ? -18.078 -27.453 -5.043 1 90.38 141 GLU B N 1
ATOM 2828 C CA . GLU B 1 141 ? -16.844 -28.125 -4.652 1 90.38 141 GLU B CA 1
ATOM 2829 C C . GLU B 1 141 ? -15.938 -27.188 -3.867 1 90.38 141 GLU B C 1
ATOM 2831 O O . GLU B 1 141 ? -15.352 -27.578 -2.855 1 90.38 141 GLU B O 1
ATOM 2836 N N . ALA B 1 142 ? -15.781 -25.969 -4.324 1 90.19 142 ALA B N 1
ATOM 2837 C CA . ALA B 1 142 ? -14.938 -24.969 -3.66 1 90.19 142 ALA B CA 1
ATOM 2838 C C . ALA B 1 142 ? -15.406 -24.734 -2.229 1 90.19 142 ALA B C 1
ATOM 2840 O O . ALA B 1 142 ? -14.594 -24.672 -1.304 1 90.19 142 ALA B O 1
ATOM 2841 N N . LEU B 1 143 ? -16.703 -24.594 -2.076 1 88.31 143 LEU B N 1
ATOM 2842 C CA . LEU B 1 143 ? -17.281 -24.344 -0.762 1 88.31 143 LEU B CA 1
ATOM 2843 C C . LEU B 1 143 ? -17 -25.5 0.189 1 88.31 143 LEU B C 1
ATOM 2845 O O . LEU B 1 143 ? -16.703 -25.281 1.364 1 88.31 143 LEU B O 1
ATOM 2849 N N . GLN B 1 144 ? -17.172 -26.656 -0.321 1 88.19 144 GLN B N 1
ATOM 2850 C CA . GLN B 1 144 ? -16.938 -27.844 0.487 1 88.19 144 GLN B CA 1
ATOM 2851 C C . GLN B 1 144 ? -15.484 -27.906 0.969 1 88.19 144 GLN B C 1
ATOM 2853 O O . GLN B 1 144 ? -15.227 -28.234 2.127 1 88.19 144 GLN B O 1
ATOM 2858 N N . ARG B 1 145 ? -14.633 -27.609 0.15 1 86.44 145 ARG B N 1
ATOM 2859 C CA . ARG B 1 145 ? -13.211 -27.656 0.478 1 86.44 145 ARG B CA 1
ATOM 2860 C C . ARG B 1 145 ? -12.844 -26.562 1.478 1 86.44 145 ARG B C 1
ATOM 2862 O O . ARG B 1 145 ? -12.031 -26.781 2.375 1 86.44 145 ARG B O 1
ATOM 2869 N N . MET B 1 146 ? -13.414 -25.359 1.336 1 84.75 146 MET B N 1
ATOM 2870 C CA . MET B 1 146 ? -13.156 -24.25 2.25 1 84.75 146 MET B CA 1
ATOM 2871 C C . MET B 1 146 ? -13.68 -24.562 3.648 1 84.75 146 MET B C 1
ATOM 2873 O O . MET B 1 146 ? -13.055 -24.203 4.645 1 84.75 146 MET B O 1
ATOM 2877 N N . GLN B 1 147 ? -14.789 -25.219 3.668 1 82.62 147 GLN B N 1
ATOM 2878 C CA . GLN B 1 147 ? -15.383 -25.609 4.945 1 82.62 147 GLN B CA 1
ATOM 2879 C C . GLN B 1 147 ? -14.516 -26.625 5.672 1 82.62 147 GLN B C 1
ATOM 2881 O O . GLN B 1 147 ? -14.398 -26.578 6.898 1 82.62 147 GLN B O 1
ATOM 2886 N N . LYS B 1 148 ? -13.93 -27.469 5 1 80 148 LYS B N 1
ATOM 2887 C CA . LYS B 1 148 ? -13.086 -28.516 5.574 1 80 148 LYS B CA 1
ATOM 2888 C C . LYS B 1 148 ? -11.781 -27.938 6.109 1 80 148 LYS B C 1
ATOM 2890 O O . LYS B 1 148 ? -11.195 -28.484 7.055 1 80 148 LYS B O 1
ATOM 2895 N N . ARG B 1 149 ? -11.32 -26.922 5.535 1 77.19 149 ARG B N 1
ATOM 2896 C CA . ARG B 1 149 ? -10.078 -26.281 5.941 1 77.19 149 ARG B CA 1
ATOM 2897 C C . ARG B 1 149 ? -10.211 -25.656 7.324 1 77.19 149 ARG B C 1
ATOM 2899 O O . ARG B 1 149 ? -9.234 -25.578 8.078 1 77.19 149 ARG B O 1
ATOM 2906 N N . GLY B 1 150 ? -11.43 -25.328 7.805 1 68.94 150 GLY B N 1
ATOM 2907 C CA . GLY B 1 150 ? -11.758 -24.859 9.141 1 68.94 150 GLY B CA 1
ATOM 2908 C C . GLY B 1 150 ? -11.195 -23.484 9.438 1 68.94 150 GLY B C 1
ATOM 2909 O O . GLY B 1 150 ? -11.539 -22.875 10.453 1 68.94 150 GLY B O 1
ATOM 2910 N N . ASN B 1 151 ? -10.164 -22.922 8.82 1 67 151 ASN B N 1
ATOM 2911 C CA . ASN B 1 151 ? -9.516 -21.672 9.203 1 67 151 ASN B CA 1
ATOM 2912 C C . ASN B 1 151 ? -9.906 -20.531 8.273 1 67 151 ASN B C 1
ATOM 2914 O O . ASN B 1 151 ? -9.094 -20.062 7.473 1 67 151 ASN B O 1
ATOM 2918 N N . ASP B 1 152 ? -11.094 -20.047 8.531 1 69.94 152 ASP B N 1
ATOM 2919 C CA . ASP B 1 152 ? -11.562 -18.938 7.707 1 69.94 152 ASP B CA 1
ATOM 2920 C C . ASP B 1 152 ? -10.914 -17.625 8.133 1 69.94 152 ASP B C 1
ATOM 2922 O O . ASP B 1 152 ? -10.766 -17.359 9.328 1 69.94 152 ASP B O 1
ATOM 2926 N N . ASN B 1 153 ? -10.391 -17 7.102 1 73.31 153 ASN B N 1
ATOM 2927 C CA . ASN B 1 153 ? -9.891 -15.648 7.32 1 73.31 153 ASN B CA 1
ATOM 2928 C C . ASN B 1 153 ? -10.719 -14.625 6.555 1 73.31 153 ASN B C 1
ATOM 2930 O O . ASN B 1 153 ? -11.711 -14.977 5.906 1 73.31 153 ASN B O 1
ATOM 2934 N N . LEU B 1 154 ? -10.406 -13.352 6.676 1 77.06 154 LEU B N 1
ATOM 2935 C CA . LEU B 1 154 ? -11.219 -12.281 6.121 1 77.06 154 LEU B CA 1
ATOM 2936 C C . LEU B 1 154 ? -11.25 -12.352 4.598 1 77.06 154 LEU B C 1
ATOM 2938 O O . LEU B 1 154 ? -12.25 -11.984 3.973 1 77.06 154 LEU B O 1
ATOM 2942 N N . LEU B 1 155 ? -10.289 -12.883 4.062 1 73.44 155 LEU B N 1
ATOM 2943 C CA . LEU B 1 155 ? -10.219 -12.945 2.607 1 73.44 155 LEU B CA 1
ATOM 2944 C C . LEU B 1 155 ? -11.148 -14.031 2.064 1 73.44 155 LEU B C 1
ATOM 2946 O O . LEU B 1 155 ? -11.664 -13.906 0.953 1 73.44 155 LEU B O 1
ATOM 2950 N N . ASP B 1 156 ? -11.32 -15.031 2.881 1 72.06 156 ASP B N 1
ATOM 2951 C CA . ASP B 1 156 ? -12.172 -16.141 2.473 1 72.06 156 ASP B CA 1
ATOM 2952 C C . ASP B 1 156 ? -13.648 -15.773 2.602 1 72.06 156 ASP B C 1
ATOM 2954 O O . ASP B 1 156 ? -14.484 -16.266 1.837 1 72.06 156 ASP B O 1
ATOM 2958 N N . GLU B 1 157 ? -13.93 -14.977 3.504 1 69.69 157 GLU B N 1
ATOM 2959 C CA . GLU B 1 157 ? -15.32 -14.648 3.824 1 69.69 157 GLU B CA 1
ATOM 2960 C C . GLU B 1 157 ? -16 -13.938 2.66 1 69.69 157 GLU B C 1
ATOM 2962 O O . GLU B 1 157 ? -17.203 -14.102 2.439 1 69.69 157 GLU B O 1
ATOM 2967 N N . PHE B 1 158 ? -15.32 -13.359 1.95 1 63.28 158 PHE B N 1
ATOM 2968 C CA . PHE B 1 158 ? -15.898 -12.539 0.891 1 63.28 158 PHE B CA 1
ATOM 2969 C C . PHE B 1 158 ? -16.359 -13.406 -0.27 1 63.28 158 PHE B C 1
ATOM 2971 O O . PHE B 1 158 ? -17.281 -13.031 -1.001 1 63.28 158 PHE B O 1
ATOM 2978 N N . ILE B 1 159 ? -15.805 -14.539 -0.355 1 66.94 159 ILE B N 1
ATOM 2979 C CA . ILE B 1 159 ? -16.109 -15.32 -1.545 1 66.94 159 ILE B CA 1
ATOM 2980 C C . ILE B 1 159 ? -17.078 -16.438 -1.186 1 66.94 159 ILE B C 1
ATOM 2982 O O . ILE B 1 159 ? -17.297 -17.375 -1.974 1 66.94 159 ILE B O 1
ATOM 2986 N N . LYS B 1 160 ? -17.688 -16.266 -0.17 1 72.88 160 LYS B N 1
ATOM 2987 C CA . LYS B 1 160 ? -18.656 -17.297 0.193 1 72.88 160 LYS B CA 1
ATOM 2988 C C . LYS B 1 160 ? -20.016 -17.047 -0.46 1 72.88 160 LYS B C 1
ATOM 2990 O O . LYS B 1 160 ? -20.844 -17.953 -0.537 1 72.88 160 LYS B O 1
ATOM 2995 N N . GLY B 1 161 ? -20.109 -15.93 -0.974 1 81.56 161 GLY B N 1
ATOM 2996 C CA . GLY B 1 161 ? -21.312 -15.672 -1.756 1 81.56 161 GLY B CA 1
ATOM 2997 C C . GLY B 1 161 ? -21.188 -16.109 -3.205 1 81.56 161 GLY B C 1
ATOM 2998 O O . GLY B 1 161 ? -20.172 -15.812 -3.857 1 81.56 161 GLY B O 1
ATOM 2999 N N . LYS B 1 162 ? -22.203 -16.781 -3.729 1 88.69 162 LYS B N 1
ATOM 3000 C CA . LYS B 1 162 ? -22.172 -17.344 -5.07 1 88.69 162 LYS B CA 1
ATOM 3001 C C . LYS B 1 162 ? -21.922 -16.281 -6.121 1 88.69 162 LYS B C 1
ATOM 3003 O O . LYS B 1 162 ? -21.188 -16.516 -7.094 1 88.69 162 LYS B O 1
ATOM 3008 N N . ASN B 1 163 ? -22.516 -15.172 -5.973 1 90.75 163 ASN B N 1
ATOM 3009 C CA . ASN B 1 163 ? -22.359 -14.109 -6.957 1 90.75 163 ASN B CA 1
ATOM 3010 C C . ASN B 1 163 ? -20.906 -13.641 -7.051 1 90.75 163 ASN B C 1
ATOM 3012 O O . ASN B 1 163 ? -20.375 -13.461 -8.148 1 90.75 163 ASN B O 1
ATOM 3016 N N . ASP B 1 164 ? -20.281 -13.461 -5.957 1 91.38 164 ASP B N 1
ATOM 3017 C CA . ASP B 1 164 ? -18.875 -13.062 -5.941 1 91.38 164 ASP B CA 1
ATOM 3018 C C . ASP B 1 164 ? -17.984 -14.164 -6.504 1 91.38 164 ASP B C 1
ATOM 3020 O O . ASP B 1 164 ? -17.047 -13.891 -7.262 1 91.38 164 ASP B O 1
ATOM 3024 N N . PHE B 1 165 ? -18.344 -15.352 -6.062 1 93.12 165 PHE B N 1
ATOM 3025 C CA . PHE B 1 165 ? -17.609 -16.5 -6.586 1 93.12 165 PHE B CA 1
ATOM 3026 C C . PHE B 1 165 ? -17.688 -16.531 -8.109 1 93.12 165 PHE B C 1
ATOM 3028 O O . PHE B 1 165 ? -16.656 -16.672 -8.781 1 93.12 165 PHE B O 1
ATOM 3035 N N . ASP B 1 166 ? -18.828 -16.422 -8.617 1 95 166 ASP B N 1
ATOM 3036 C CA . ASP B 1 166 ? -19.031 -16.484 -10.062 1 95 166 ASP B CA 1
ATOM 3037 C C . ASP B 1 166 ? -18.312 -15.344 -10.781 1 95 166 ASP B C 1
ATOM 3039 O O . ASP B 1 166 ? -17.797 -15.531 -11.883 1 95 166 ASP B O 1
ATOM 3043 N N . THR B 1 167 ? -18.328 -14.227 -10.211 1 95.56 167 THR B N 1
ATOM 3044 C CA . THR B 1 167 ? -17.656 -13.07 -10.773 1 95.56 167 THR B CA 1
ATOM 3045 C C . THR B 1 167 ? -16.156 -13.336 -10.906 1 95.56 167 THR B C 1
ATOM 3047 O O . THR B 1 167 ? -15.57 -13.109 -11.969 1 95.56 167 THR B O 1
ATOM 3050 N N . VAL B 1 168 ? -15.57 -13.836 -9.867 1 96.25 168 VAL B N 1
ATOM 3051 C CA . VAL B 1 168 ? -14.141 -14.109 -9.828 1 96.25 168 VAL B CA 1
ATOM 3052 C C . VAL B 1 168 ? -13.805 -15.258 -10.789 1 96.25 168 VAL B C 1
ATOM 3054 O O . VAL B 1 168 ? -12.859 -15.156 -11.57 1 96.25 168 VAL B O 1
ATOM 3057 N N . ARG B 1 169 ? -14.617 -16.297 -10.719 1 96.56 169 ARG B N 1
ATOM 3058 C CA . ARG B 1 169 ? -14.398 -17.438 -11.594 1 96.56 169 ARG B CA 1
ATOM 3059 C C . ARG B 1 169 ? -14.477 -17.031 -13.062 1 96.56 169 ARG B C 1
ATOM 3061 O O . ARG B 1 169 ? -13.641 -17.438 -13.867 1 96.56 169 ARG B O 1
ATOM 3068 N N . SER B 1 170 ? -15.492 -16.266 -13.383 1 96.88 170 SER B N 1
ATOM 3069 C CA . SER B 1 170 ? -15.68 -15.82 -14.766 1 96.88 170 SER B CA 1
ATOM 3070 C C . SER B 1 170 ? -14.477 -15.008 -15.242 1 96.88 170 SER B C 1
ATOM 3072 O O . SER B 1 170 ? -14.078 -15.117 -16.406 1 96.88 170 SER B O 1
ATOM 3074 N N . TYR B 1 171 ? -13.938 -14.227 -14.391 1 97.12 171 TYR B N 1
ATOM 3075 C CA . TYR B 1 171 ? -12.75 -13.453 -14.742 1 97.12 171 TYR B CA 1
ATOM 3076 C C . TYR B 1 171 ? -11.578 -14.375 -15.055 1 97.12 171 TYR B C 1
ATOM 3078 O O . TYR B 1 171 ? -10.922 -14.219 -16.094 1 97.12 171 TYR B O 1
ATOM 3086 N N . TYR B 1 172 ? -11.32 -15.289 -14.172 1 97.5 172 TYR B N 1
ATOM 3087 C CA . TYR B 1 172 ? -10.211 -16.203 -14.398 1 97.5 172 TYR B CA 1
ATOM 3088 C C . TYR B 1 172 ? -10.391 -16.984 -15.695 1 97.5 172 TYR B C 1
ATOM 3090 O O . TYR B 1 172 ? -9.438 -17.156 -16.453 1 97.5 172 TYR B O 1
ATOM 3098 N N . LEU B 1 173 ? -11.57 -17.375 -15.977 1 96.94 173 LEU B N 1
ATOM 3099 C CA . LEU B 1 173 ? -11.852 -18.141 -17.188 1 96.94 173 LEU B CA 1
ATOM 3100 C C . LEU B 1 173 ? -11.641 -17.266 -18.422 1 96.94 173 LEU B C 1
ATOM 3102 O O . LEU B 1 173 ? -11.219 -17.766 -19.469 1 96.94 173 LEU B O 1
ATOM 3106 N N . SER B 1 174 ? -11.93 -16 -18.297 1 96.81 174 SER B N 1
ATOM 3107 C CA . SER B 1 174 ? -11.758 -15.078 -19.406 1 96.81 174 SER B CA 1
ATOM 3108 C C . SER B 1 174 ? -10.289 -14.914 -19.781 1 96.81 174 SER B C 1
ATOM 3110 O O . SER B 1 174 ? -9.961 -14.445 -20.859 1 96.81 174 SER B O 1
ATOM 3112 N N . LEU B 1 175 ? -9.367 -15.266 -18.875 1 96.69 175 LEU B N 1
ATOM 3113 C CA . LEU B 1 175 ? -7.934 -15.117 -19.094 1 96.69 175 LEU B CA 1
ATOM 3114 C C . LEU B 1 175 ? -7.395 -16.234 -19.969 1 96.69 175 LEU B C 1
ATOM 3116 O O . LEU B 1 175 ? -6.316 -16.109 -20.547 1 96.69 175 LEU B O 1
ATOM 3120 N N . VAL B 1 176 ? -8.039 -17.344 -20 1 93.62 176 VAL B N 1
ATOM 3121 C CA . VAL B 1 176 ? -7.578 -18.531 -20.703 1 93.62 176 VAL B CA 1
ATOM 3122 C C . VAL B 1 176 ? -7.445 -18.219 -22.203 1 93.62 176 VAL B C 1
ATOM 3124 O O . VAL B 1 176 ? -6.602 -18.812 -22.891 1 93.62 176 VAL B O 1
ATOM 3127 N N . ASP B 1 177 ? -8.047 -17.297 -22.625 1 81.19 177 ASP B N 1
ATOM 3128 C CA . ASP B 1 177 ? -8.023 -16.953 -24.047 1 81.19 177 ASP B CA 1
ATOM 3129 C C . ASP B 1 177 ? -6.801 -16.094 -24.375 1 81.19 177 ASP B C 1
ATOM 3131 O O . ASP B 1 177 ? -6.523 -15.828 -25.547 1 81.19 177 ASP B O 1
ATOM 3135 N N . LYS B 1 178 ? -6.145 -15.688 -23.312 1 82.5 178 LYS B N 1
ATOM 3136 C CA . LYS B 1 178 ? -4.938 -14.883 -23.5 1 82.5 178 LYS B CA 1
ATOM 3137 C C . LYS B 1 178 ? -3.715 -15.773 -23.719 1 82.5 178 LYS B C 1
ATOM 3139 O O . LYS B 1 178 ? -3.711 -16.938 -23.328 1 82.5 178 LYS B O 1
ATOM 3144 N N . LYS B 1 179 ? -2.787 -15.133 -24.328 1 83.75 179 LYS B N 1
ATOM 3145 C CA . LYS B 1 179 ? -1.545 -15.859 -24.578 1 83.75 179 LYS B CA 1
ATOM 3146 C C . LYS B 1 179 ? -0.888 -16.297 -23.281 1 83.75 179 LYS B C 1
ATOM 3148 O O . LYS B 1 179 ? -0.85 -15.531 -22.312 1 83.75 179 LYS B O 1
ATOM 3153 N N . ASN B 1 180 ? -0.455 -17.484 -23.078 1 93.12 180 ASN B N 1
ATOM 3154 C CA . ASN B 1 180 ? 0.367 -18.062 -22.031 1 93.12 180 ASN B CA 1
ATOM 3155 C C . ASN B 1 180 ? -0.448 -18.328 -20.766 1 93.12 180 ASN B C 1
ATOM 3157 O O . ASN B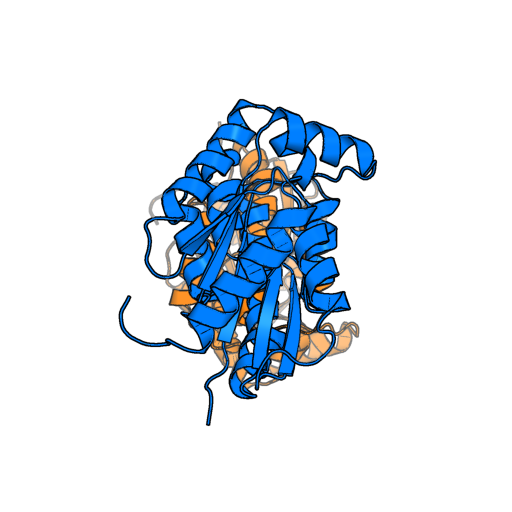 1 180 ? 0.111 -18.438 -19.672 1 93.12 180 ASN B O 1
ATOM 3161 N N . CYS B 1 181 ? -1.797 -18.281 -20.859 1 97.19 181 CYS B N 1
ATOM 3162 C CA . CYS B 1 181 ? -2.682 -18.703 -19.781 1 97.19 181 CYS B CA 1
ATOM 3163 C C . CYS B 1 181 ? -3.338 -20.031 -20.094 1 97.19 181 CYS B C 1
ATOM 3165 O O . CYS B 1 181 ? -3.949 -20.188 -21.156 1 97.19 181 CYS B O 1
ATOM 3167 N N . PHE B 1 182 ? -3.289 -20.938 -19.219 1 97 182 PHE B N 1
ATOM 3168 C CA . PHE B 1 182 ? -3.766 -22.297 -19.438 1 97 182 PHE B CA 1
ATOM 3169 C C . PHE B 1 182 ? -4.801 -22.703 -18.391 1 97 182 PHE B C 1
ATOM 3171 O O . PHE B 1 182 ? -4.676 -22.328 -17.234 1 97 182 PHE B O 1
ATOM 3178 N N . LEU B 1 183 ? -5.758 -23.453 -18.812 1 96.44 183 LEU B N 1
ATOM 3179 C CA . LEU B 1 183 ? -6.82 -23.906 -17.922 1 96.44 183 LEU B CA 1
ATOM 3180 C C . LEU B 1 183 ? -6.555 -25.328 -17.438 1 96.44 183 LEU B C 1
ATOM 3182 O O . LEU B 1 183 ? -6.176 -26.203 -18.219 1 96.44 183 LEU B O 1
ATOM 3186 N N . ILE B 1 184 ? -6.691 -25.531 -16.172 1 96.62 184 ILE B N 1
ATOM 3187 C CA . ILE B 1 184 ? -6.621 -26.844 -15.547 1 96.62 184 ILE B CA 1
ATOM 3188 C C . ILE B 1 184 ? -7.891 -27.109 -14.742 1 96.62 184 ILE B C 1
ATOM 3190 O O . ILE B 1 184 ? -8.336 -26.25 -13.984 1 96.62 184 ILE B O 1
ATOM 3194 N N . ASN B 1 185 ? -8.469 -28.234 -14.914 1 93.88 185 ASN B N 1
ATOM 3195 C CA . ASN B 1 185 ? -9.641 -28.625 -14.148 1 93.88 185 ASN B CA 1
ATOM 3196 C C . ASN B 1 185 ? -9.281 -28.984 -12.703 1 93.88 185 ASN B C 1
ATOM 3198 O O . ASN B 1 185 ? -8.602 -29.969 -12.453 1 93.88 185 ASN B O 1
ATOM 3202 N N . GLY B 1 186 ? -9.812 -28.188 -11.805 1 90.56 186 GLY B N 1
ATOM 3203 C CA . GLY B 1 186 ? -9.5 -28.359 -10.398 1 90.56 186 GLY B CA 1
ATOM 3204 C C . GLY B 1 186 ? -10.508 -29.234 -9.664 1 90.56 186 GLY B C 1
ATOM 3205 O O . GLY B 1 186 ? -10.398 -29.422 -8.453 1 90.56 186 GLY B O 1
ATOM 3206 N N . ASP B 1 187 ? -11.477 -29.734 -10.375 1 86.38 187 ASP B N 1
ATOM 3207 C CA . ASP B 1 187 ? -12.516 -30.531 -9.719 1 86.38 187 ASP B CA 1
ATOM 3208 C C . ASP B 1 187 ? -11.977 -31.906 -9.328 1 86.38 187 ASP B C 1
ATOM 3210 O O . ASP B 1 187 ? -12.445 -32.5 -8.359 1 86.38 187 ASP B O 1
ATOM 3214 N N . ASN B 1 188 ? -11.016 -32.406 -10.086 1 78 188 ASN B N 1
ATOM 3215 C CA . ASN B 1 188 ? -10.383 -33.688 -9.781 1 78 188 ASN B CA 1
ATOM 3216 C C . ASN B 1 188 ? -8.938 -33.5 -9.328 1 78 188 ASN B C 1
ATOM 3218 O O . ASN B 1 188 ? -8.047 -33.25 -10.156 1 78 188 ASN B O 1
ATOM 3222 N N . LYS B 1 189 ? -8.68 -33.625 -8.047 1 74.56 189 LYS B N 1
ATOM 3223 C CA . LYS B 1 189 ? -7.391 -33.312 -7.441 1 74.56 189 LYS B CA 1
ATOM 3224 C C . LYS B 1 189 ? -6.289 -34.188 -8.016 1 74.56 189 LYS B C 1
ATOM 3226 O O . LYS B 1 189 ? -5.16 -33.75 -8.211 1 74.56 189 LYS B O 1
ATOM 3231 N N . GLN B 1 190 ? -6.562 -35.375 -8.391 1 73.88 190 GLN B N 1
ATOM 3232 C CA . GLN B 1 190 ? -5.531 -36.312 -8.844 1 73.88 190 GLN B CA 1
ATOM 3233 C C . GLN B 1 190 ? -5.066 -35.969 -10.258 1 73.88 190 GLN B C 1
ATOM 3235 O O . GLN B 1 190 ? -3.875 -36.031 -10.562 1 73.88 190 GLN B O 1
ATOM 3240 N N . GLU B 1 191 ? -5.926 -35.375 -10.961 1 88.75 191 GLU B N 1
ATOM 3241 C CA . GLU B 1 191 ? -5.617 -35.188 -12.375 1 88.75 191 GLU B CA 1
ATOM 3242 C C . GLU B 1 191 ? -5.012 -33.812 -12.641 1 88.75 191 GLU B C 1
ATOM 3244 O O . GLU B 1 191 ? -4.324 -33.625 -13.641 1 88.75 191 GLU B O 1
ATOM 3249 N N . HIS B 1 192 ? -5.207 -33 -11.688 1 93.5 192 HIS B N 1
ATOM 3250 C CA . HIS B 1 192 ? -4.77 -31.641 -11.977 1 93.5 192 HIS B CA 1
ATOM 3251 C C . HIS B 1 192 ? -3.248 -31.531 -11.938 1 93.5 192 HIS B C 1
ATOM 3253 O O . HIS B 1 192 ? -2.652 -30.797 -12.727 1 93.5 192 HIS B O 1
ATOM 3259 N N . LEU B 1 193 ? -2.58 -32.312 -11.078 1 95.44 193 LEU B N 1
ATOM 3260 C CA . LEU B 1 193 ? -1.125 -32.281 -10.992 1 95.44 193 LEU B CA 1
ATOM 3261 C C . LEU B 1 193 ? -0.492 -32.781 -12.281 1 95.44 193 LEU B C 1
ATOM 3263 O O . LEU B 1 193 ? 0.431 -32.156 -12.812 1 95.44 193 LEU B O 1
ATOM 3267 N N . GLU B 1 194 ? -0.993 -33.906 -12.82 1 95.69 194 GLU B N 1
ATOM 3268 C CA . GLU B 1 194 ? -0.484 -34.469 -14.062 1 95.69 194 GLU B CA 1
ATOM 3269 C C . GLU B 1 194 ? -0.642 -33.5 -15.227 1 95.69 194 GLU B C 1
ATOM 3271 O O . GLU B 1 194 ? 0.267 -33.344 -16.047 1 95.69 194 GLU B O 1
ATOM 3276 N N . LYS B 1 195 ? -1.782 -32.938 -15.25 1 96.81 195 LYS B N 1
ATOM 3277 C CA . LYS B 1 195 ? -2.047 -31.984 -16.328 1 96.81 195 LYS B CA 1
ATOM 3278 C C . LYS B 1 195 ? -1.122 -30.766 -16.219 1 96.81 195 LYS B C 1
ATOM 3280 O O . LYS B 1 195 ? -0.633 -30.266 -17.234 1 96.81 195 LYS B O 1
ATOM 3285 N N . PHE B 1 196 ? -0.868 -30.266 -15.031 1 97.25 196 PHE B N 1
ATOM 3286 C CA . PHE B 1 196 ? 0.034 -29.141 -14.812 1 97.25 196 PHE B CA 1
ATOM 3287 C C . PHE B 1 196 ? 1.445 -29.484 -15.281 1 97.25 196 PHE B C 1
ATOM 3289 O O . PHE B 1 196 ? 2.078 -28.688 -15.977 1 97.25 196 PHE B O 1
ATOM 3296 N N . ILE B 1 197 ? 1.899 -30.672 -14.922 1 97 197 ILE B N 1
ATOM 3297 C CA . ILE B 1 197 ? 3.244 -31.109 -15.281 1 97 197 ILE B CA 1
ATOM 3298 C C . ILE B 1 197 ? 3.367 -31.203 -16.797 1 97 197 ILE B C 1
ATOM 3300 O O . ILE B 1 197 ? 4.359 -30.75 -17.375 1 97 197 ILE B O 1
ATOM 3304 N N . GLU B 1 198 ? 2.367 -31.734 -17.391 1 96.31 198 GLU B N 1
ATOM 3305 C CA . GLU B 1 198 ? 2.357 -31.875 -18.844 1 96.31 198 GLU B CA 1
ATOM 3306 C C . GLU B 1 198 ? 2.428 -30.5 -19.531 1 96.31 198 GLU B C 1
ATOM 3308 O O . GLU B 1 198 ? 3.27 -30.281 -20.391 1 96.31 198 GLU B O 1
ATOM 3313 N N . LEU B 1 199 ? 1.554 -29.625 -19.125 1 96.25 199 LEU B N 1
ATOM 3314 C CA . LEU B 1 199 ? 1.478 -28.312 -19.734 1 96.25 199 LEU B CA 1
ATOM 3315 C C . LEU B 1 199 ? 2.752 -27.516 -19.469 1 96.25 199 LEU B C 1
ATOM 3317 O O . LEU B 1 199 ? 3.271 -26.844 -20.375 1 96.25 199 LEU B O 1
ATOM 3321 N N . LEU B 1 200 ? 3.268 -27.547 -18.266 1 97.06 200 LEU B N 1
ATOM 3322 C CA . LEU B 1 200 ? 4.48 -26.812 -17.906 1 97.06 200 LEU B CA 1
ATOM 3323 C C . LEU B 1 200 ? 5.676 -27.312 -18.703 1 97.06 200 LEU B C 1
ATOM 3325 O O . LEU B 1 200 ? 6.5 -26.531 -19.172 1 97.06 200 LEU B O 1
ATOM 3329 N N . THR B 1 201 ? 5.773 -28.656 -18.875 1 96.88 201 THR B N 1
ATOM 3330 C CA . THR B 1 201 ? 6.844 -29.234 -19.672 1 96.88 201 THR B CA 1
ATOM 3331 C C . THR B 1 201 ? 6.809 -28.719 -21.109 1 96.88 201 THR B C 1
ATOM 3333 O O . THR B 1 201 ? 7.84 -28.344 -21.656 1 96.88 201 THR B O 1
ATOM 3336 N N . ARG B 1 202 ? 5.629 -28.734 -21.609 1 94.81 202 ARG B N 1
ATOM 3337 C CA . ARG B 1 202 ? 5.465 -28.234 -22.969 1 94.81 202 ARG B CA 1
ATOM 3338 C C . ARG B 1 202 ? 5.883 -26.766 -23.062 1 94.81 202 ARG B C 1
ATOM 3340 O O . ARG B 1 202 ? 6.555 -26.375 -24.016 1 94.81 202 ARG B O 1
ATOM 3347 N N . CYS B 1 203 ? 5.477 -25.969 -22.078 1 94 203 CYS B N 1
ATOM 3348 C CA . CYS B 1 203 ? 5.789 -24.547 -22.062 1 94 203 CYS B CA 1
ATOM 3349 C C . CYS B 1 203 ? 7.293 -24.328 -21.984 1 94 203 CYS B C 1
ATOM 3351 O O . CYS B 1 203 ? 7.82 -23.406 -22.609 1 94 203 CYS B O 1
ATOM 3353 N N . LEU B 1 204 ? 8.008 -25.109 -21.266 1 94.31 204 LEU B N 1
ATOM 3354 C CA . LEU B 1 204 ? 9.422 -24.906 -21 1 94.31 204 LEU B CA 1
ATOM 3355 C C . LEU B 1 204 ? 10.273 -25.438 -22.141 1 94.31 204 LEU B C 1
ATOM 3357 O O . LEU B 1 204 ? 11.383 -24.953 -22.375 1 94.31 204 LEU B O 1
ATOM 3361 N N . GLN B 1 205 ? 9.867 -26.516 -22.781 1 89.88 205 GLN B N 1
ATOM 3362 C CA . GLN B 1 205 ? 10.641 -27.125 -23.859 1 89.88 205 GLN B CA 1
ATOM 3363 C C . GLN B 1 205 ? 10.359 -26.453 -25.203 1 89.88 205 GLN B C 1
ATOM 3365 O O . GLN B 1 205 ? 11.203 -26.469 -26.094 1 89.88 205 GLN B O 1
ATOM 3370 N N . GLN B 1 206 ? 9.125 -26.141 -25.484 1 70.5 206 GLN B N 1
ATOM 3371 C CA . GLN B 1 206 ? 8.781 -25.516 -26.766 1 70.5 206 GLN B CA 1
ATOM 3372 C C . GLN B 1 206 ? 8.719 -24 -26.641 1 70.5 206 GLN B C 1
ATOM 3374 O O . GLN B 1 206 ? 7.629 -23.422 -26.516 1 70.5 206 GLN B O 1
ATOM 3379 N N . PRO B 1 207 ? 9.664 -23.391 -26.016 1 53.62 207 PRO B N 1
ATOM 3380 C CA . PRO B 1 207 ? 9.477 -21.953 -25.75 1 53.62 207 PRO B CA 1
ATOM 3381 C C . PRO B 1 207 ? 8.773 -21.234 -26.891 1 53.62 207 PRO B C 1
ATOM 3383 O O . PRO B 1 207 ? 8.797 -20 -26.953 1 53.62 207 PRO B O 1
ATOM 3386 N N . THR B 1 208 ? 8.406 -21.781 -27.891 1 46.44 208 THR B N 1
ATOM 3387 C CA . THR B 1 208 ? 8.133 -21.156 -29.172 1 46.44 208 THR B CA 1
ATOM 3388 C C . THR B 1 208 ? 6.926 -20.219 -29.078 1 46.44 208 THR B C 1
ATOM 3390 O O . THR B 1 208 ? 6.176 -20.281 -28.094 1 46.44 208 THR B O 1
ATOM 3393 N N . HIS B 1 209 ? 6.184 -19.875 -30.438 1 40.09 209 HIS B N 1
ATOM 3394 C CA . HIS B 1 209 ? 5.293 -19 -31.203 1 40.09 209 HIS B CA 1
ATOM 3395 C C . HIS B 1 209 ? 3.854 -19.125 -30.703 1 40.09 209 HIS B C 1
ATOM 3397 O O . HIS B 1 209 ? 3.098 -19.969 -31.203 1 40.09 209 HIS B O 1
ATOM 3403 N N . TYR B 1 210 ? 3.75 -19.078 -29.453 1 35.47 210 TYR B N 1
ATOM 3404 C CA . TYR B 1 210 ? 2.297 -18.969 -29.375 1 35.47 210 TYR B CA 1
ATOM 3405 C C . TYR B 1 210 ? 1.83 -17.562 -29.719 1 35.47 210 TYR B C 1
ATOM 3407 O O . TYR B 1 210 ? 2.5 -16.578 -29.391 1 35.47 210 TYR B O 1
#

Solvent-accessible surface area (backbone atoms only — not comparable to full-atom values): 21975 Å² total; per-residue (Å²): 132,75,71,35,40,39,34,29,44,39,61,52,80,47,16,46,63,68,59,40,52,51,53,47,36,71,78,35,72,48,47,55,91,93,23,46,52,44,81,46,35,51,76,14,69,36,76,64,13,40,55,49,34,50,46,61,44,70,48,90,75,53,62,68,26,50,49,28,47,51,29,20,19,43,27,45,23,40,66,70,43,52,50,56,40,31,74,70,32,16,36,35,42,23,43,34,59,68,67,53,46,36,29,43,41,6,54,62,61,58,64,32,46,67,54,42,49,57,61,32,48,72,43,39,71,85,61,68,64,64,32,36,37,34,28,41,52,54,68,70,58,14,52,55,46,50,59,70,65,69,72,82,41,58,71,54,62,62,51,69,41,66,70,39,36,49,53,34,44,51,49,56,59,65,42,38,81,40,89,53,29,40,77,38,61,27,76,45,71,78,54,32,44,57,51,48,52,51,51,50,50,48,52,70,72,59,68,76,91,120,131,74,71,36,40,37,35,30,44,40,60,54,79,47,14,47,62,66,60,39,52,51,52,47,37,71,78,37,71,49,49,58,91,93,24,46,51,43,80,47,36,52,75,15,70,36,77,65,13,40,56,50,34,50,46,61,44,69,48,88,74,52,61,68,27,51,49,27,46,52,29,20,19,44,27,45,24,39,68,71,43,51,50,56,38,30,75,69,31,16,36,36,42,23,44,34,59,69,68,53,45,36,30,43,41,6,53,60,60,59,65,32,47,67,54,43,49,58,60,32,48,72,42,38,70,84,62,70,63,65,32,36,38,34,28,41,53,54,69,71,60,15,51,54,48,50,59,70,66,68,73,82,39,58,70,54,60,63,50,69,41,66,68,40,38,49,53,34,46,50,49,57,60,63,43,42,80,39,88,55,28,40,79,39,60,27,74,45,72,79,53,33,45,58,50,48,53,52,52,51,50,48,53,69,72,52,70,69,92,118